Protein AF-0000000082944358 (afdb_homodimer)

Foldseek 3Di:
DVLVVVLVCLLCPPPPPPDPPDPPPPPLKAWDPVQAAPQWDADDSRFKIEGFWKTWIPDWFDDQKAKKKKAWQDDDKKWKDKFDSPFGGNHPRGQCCQTTWTQIQQQFTHHVNDGPDGFPDHDDHGWMKMWMDRLAWIWIDINQHTRPPTDGDDDDTMTIMMGYDDSIMMGMGFAPDPHDDDDPYDGGDDPPPPD/DVLVVVLVCLLCPPPPPPDPPDPPPPPLKAWDPVQAAPQWDADDSRFKIEGFWKTWIPDWFDDQKAKKKKAWQDDDKKWKDKFDSPFGGNHPRGQCCQTTWTQIQQQFTHHVNDGPDGFPDHDDHGWMKMWMDRLAWIWIAINQHTRPPTDGDDDDTMTIMMGYDDSIMMGMGFAPDPHDDDDPYDGGDDPPPPD

Secondary structure (DSSP, 8-state):
-HHHHHHHHHHHTT-------------S-SEEEEEE-TEEEEETTTTEEEEEEEEEESS---SSSEEEEEEEEE-SEEEEEEE-TT--TTSSS--SSTTEEEEETTSEEEETTEEEEE-SPPP-TT-EEEEEE-SSEEEEEETTEE----EE---SS-EEEEEEETT-EEEEESSS-SS---TT-B---------/-HHHHHHHHHHHTT-------------S-SEEEEEE-TEEEEETTTTEEEEEEEEEESS---SSSEEEEEEEEE-SEEEEEEE-TT--TTSSS--SSTTEEEEETTSEEEETTEEEEE-SPPP-TT-EEEEEE-SSEEEEEETTEE----EE---SS-EEEEEEETT-EEEEESSS-SS---TT-B---------

Nearest PDB structures (foldseek):
  7ccb-assembly1_B  TM=9.850E-01  e=2.898E-22  Homo sapiens
  6kiw-assembly1_T  TM=8.409E-01  e=2.074E-09  Homo sapiens
  8xji-assembly1_C  TM=8.551E-01  e=4.648E-07  Oryctolagus cuniculus
  8xkh-assembly1_D  TM=8.551E-01  e=4.648E-07  Oryctolagus cuniculus
  5gky-assembly1_A  TM=7.985E-01  e=2.274E-05  Oryctolagus cuniculus

InterPro domains:
  IPR001870 B30.2/SPRY domain [PS50188] (1-181)
  IPR003877 SPRY domain [PF00622] (65-173)
  IPR003877 SPRY domain [SM00449] (63-178)
  IPR013320 Concanavalin A-like lectin/glucanase domain superfamily [SSF49899] (26-174)
  IPR035766 SPRY domain-containing protein 7 [PTHR20951] (2-195)
  IPR035766 SPRY domain-containing protein 7 [cd12880] (36-195)
  IPR043136 B30.2/SPRY domain superfamily [G3DSA:2.60.120.920] (26-193)

pLDDT: mean 85.79, std 21.84, range [22.45, 98.88]

Solvent-accessible surface area (backbone atoms only — not comparable to full-atom values): 20334 Å² total; per-residue (Å²): 122,67,64,65,50,51,43,48,50,52,69,54,55,78,69,59,86,67,76,86,65,70,85,58,82,59,62,72,63,28,43,24,33,62,44,39,8,60,52,27,34,38,26,59,47,18,32,30,42,28,44,34,9,16,34,30,37,62,50,59,62,75,62,63,36,29,34,42,35,36,33,30,65,33,60,52,40,27,12,39,41,38,23,34,91,82,41,72,28,70,45,52,37,54,9,66,42,87,30,28,45,18,44,30,57,83,24,38,24,24,36,52,66,33,75,76,50,68,53,92,61,82,74,50,62,68,39,34,35,35,40,37,37,48,86,55,41,41,36,45,20,54,69,70,42,74,64,84,74,62,47,64,83,72,76,80,72,31,17,48,31,45,20,16,19,76,57,10,27,40,33,56,40,61,74,88,60,92,63,71,70,64,94,77,38,33,52,75,61,80,85,69,78,81,116,124,67,65,66,50,52,42,48,50,52,71,54,56,77,67,59,87,69,76,84,66,70,85,60,83,62,62,70,62,27,44,22,3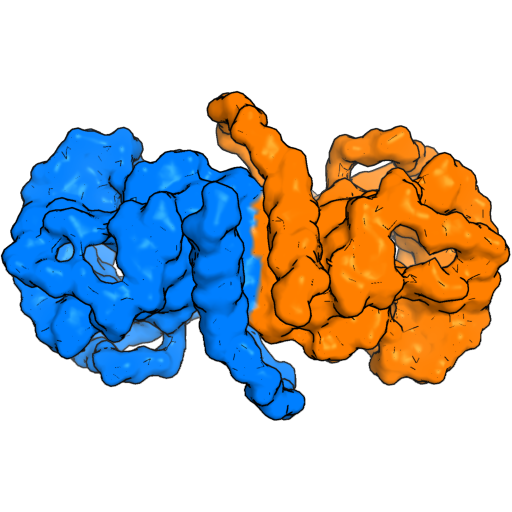2,61,45,42,9,60,52,26,35,37,27,59,48,17,32,30,42,30,46,35,9,17,34,30,37,62,50,57,63,76,63,65,36,30,33,40,35,36,33,31,66,32,59,53,40,27,12,40,41,38,22,33,89,80,42,72,28,70,46,52,37,53,9,66,43,87,30,28,45,20,46,30,56,84,22,38,25,25,36,52,67,34,76,77,49,68,54,90,60,83,73,52,62,68,38,35,36,35,42,37,38,48,87,55,42,41,36,44,19,55,69,70,40,73,65,85,72,62,47,66,82,72,76,81,73,30,18,48,30,45,21,16,20,75,58,11,28,40,34,56,40,62,72,89,59,93,62,71,70,64,94,78,38,32,52,76,60,77,87,68,75,81,115

Sequence (390 aa):
MAIVLSCFKRCFDGIKYTEHTSFPLINPICLDTSRMGNEVVIVKNGTRICGSGGVLCTAPIVQNKCYFEVKVQQSGIWGIGLALNDVDLCKAPGGHDQYSWVLCNDGAQRHNQQVLKAIDNTIEEGDIIGIYYDHVELNYSINGQPVNEPITGIRGTVFPVLFVDDGAILDIVLERFSYPPSNGYDKIMLEQSILMAIVLSCFKRCFDGIKYTEHTSFPLINPICLDTSRMGNEVVIVKNGTRICGSGGVLCTAPIVQNKCYFEVKVQQSGIWGIGLALNDVDLCKAPGGHDQYSWVLCNDGAQRHNQQVLKAIDNTIEEGDIIGIYYDHVELNYSINGQPVNEPITGIRGTVFPVLFVDDGAILDIVLERFSYPPSNGYDKIMLEQSIL

Radius of gyration: 21.38 Å; Cα contacts (8 Å, |Δi|>4): 1052; chains: 2; bounding box: 41×63×53 Å

Organism: Aphis glycines (NCBI:txid307491)

Structure (mmCIF, N/CA/C/O backbone):
data_AF-0000000082944358-model_v1
#
loop_
_entity.id
_entity.type
_entity.pdbx_description
1 polymer 'SPRY domain-containing protein 7'
#
loop_
_atom_site.group_PDB
_atom_site.id
_atom_site.type_symbol
_atom_site.label_atom_id
_atom_site.label_alt_id
_atom_site.label_comp_id
_atom_site.label_asym_id
_atom_site.label_entity_id
_atom_site.label_seq_id
_atom_site.pdbx_PDB_ins_code
_atom_site.Cartn_x
_atom_site.Cartn_y
_atom_site.Cartn_z
_atom_site.occupancy
_atom_site.B_iso_or_equiv
_atom_site.auth_seq_id
_atom_site.auth_comp_id
_atom_site.auth_asym_id
_atom_site.auth_atom_id
_atom_site.pdbx_PDB_model_num
ATOM 1 N N . MET A 1 1 ? 7.059 -5.195 25.781 1 22.45 1 MET A N 1
ATOM 2 C CA . MET A 1 1 ? 6.488 -6.402 25.188 1 22.45 1 MET A CA 1
ATOM 3 C C . MET A 1 1 ? 4.988 -6.242 24.969 1 22.45 1 MET A C 1
ATOM 5 O O . MET A 1 1 ? 4.465 -6.645 23.922 1 22.45 1 MET A O 1
ATOM 9 N N . ALA A 1 2 ? 4.387 -5.805 25.828 1 29.33 2 ALA A N 1
ATOM 10 C CA . ALA A 1 2 ? 2.941 -5.613 25.938 1 29.33 2 ALA A CA 1
ATOM 11 C C . ALA A 1 2 ? 2.475 -4.469 25.031 1 29.33 2 ALA A C 1
ATOM 13 O O . ALA A 1 2 ? 1.341 -4.477 24.547 1 29.33 2 ALA A O 1
ATOM 14 N N . ILE A 1 3 ? 3.219 -3.473 24.891 1 30.19 3 ILE A N 1
ATOM 15 C CA . ILE A 1 3 ? 2.836 -2.232 24.234 1 30.19 3 ILE A CA 1
ATOM 16 C C . ILE A 1 3 ? 2.713 -2.471 22.734 1 30.19 3 ILE A C 1
ATOM 18 O O . ILE A 1 3 ? 1.845 -1.893 22.062 1 30.19 3 ILE A O 1
ATOM 22 N N . VAL A 1 4 ? 3.607 -3.289 22.156 1 32.75 4 VAL A N 1
ATOM 23 C CA . VAL A 1 4 ? 3.605 -3.51 20.719 1 32.75 4 VAL A CA 1
ATOM 24 C C . VAL A 1 4 ? 2.336 -4.258 20.312 1 32.75 4 VAL A C 1
ATOM 26 O O . VAL A 1 4 ? 1.746 -3.967 19.266 1 32.75 4 VAL A O 1
ATOM 29 N N . LEU A 1 5 ? 1.836 -5.121 21.25 1 36.16 5 LEU A N 1
ATOM 30 C CA . LEU A 1 5 ? 0.651 -5.93 20.984 1 36.16 5 LEU A CA 1
ATOM 31 C C . LEU A 1 5 ? -0.601 -5.059 20.938 1 36.16 5 LEU A C 1
ATOM 33 O O . LEU A 1 5 ? -1.485 -5.285 20.109 1 36.16 5 LEU A O 1
ATOM 37 N N . SER A 1 6 ? -0.64 -4.203 21.844 1 39.75 6 SER A N 1
ATOM 38 C CA . SER A 1 6 ? -1.832 -3.365 21.938 1 39.75 6 SER A CA 1
ATOM 39 C C . SER A 1 6 ? -1.99 -2.488 20.688 1 39.75 6 SER A C 1
ATOM 41 O O . SER A 1 6 ? -3.109 -2.256 20.234 1 39.75 6 SER A O 1
ATOM 43 N N . CYS A 1 7 ? -0.81 -2 20.25 1 40.38 7 CYS A N 1
ATOM 44 C CA . CYS A 1 7 ? -0.894 -1.129 19.078 1 40.38 7 CYS A CA 1
ATOM 45 C C . CYS A 1 7 ? -1.34 -1.907 17.859 1 40.38 7 CYS A C 1
ATOM 47 O O . CYS A 1 7 ? -2.076 -1.383 17.016 1 40.38 7 CYS A O 1
ATOM 49 N N . PHE A 1 8 ? -0.916 -3.24 17.938 1 42.28 8 PHE A N 1
ATOM 50 C CA . PHE A 1 8 ? -1.306 -4.086 16.812 1 42.28 8 PHE A CA 1
ATOM 51 C C . PHE A 1 8 ? -2.814 -4.309 16.812 1 42.28 8 PHE A C 1
ATOM 53 O O . PHE A 1 8 ? -3.453 -4.207 15.758 1 42.28 8 PHE A O 1
ATOM 60 N N . LYS A 1 9 ? -3.299 -4.711 18.016 1 46.56 9 LYS A N 1
ATOM 61 C CA . LYS A 1 9 ? -4.738 -4.941 18.078 1 46.56 9 LYS A CA 1
ATOM 62 C C . LYS A 1 9 ? -5.516 -3.693 17.672 1 46.56 9 LYS A C 1
ATOM 64 O O . LYS A 1 9 ? -6.535 -3.787 16.984 1 46.56 9 LYS A O 1
ATOM 69 N N . ARG A 1 10 ? -5.02 -2.672 18.141 1 46.06 10 ARG A N 1
ATOM 70 C CA . ARG A 1 10 ? -5.695 -1.41 17.859 1 46.06 10 ARG A CA 1
ATOM 71 C C . ARG A 1 10 ? -5.613 -1.07 16.375 1 46.06 10 ARG A C 1
ATOM 73 O O . ARG A 1 10 ? -6.555 -0.52 15.805 1 46.06 10 ARG A O 1
ATOM 80 N N . CYS A 1 11 ? -4.367 -1.387 15.883 1 45.62 11 CYS A N 1
ATOM 81 C CA . CYS A 1 11 ? -4.227 -1.122 14.453 1 45.62 11 CYS A CA 1
ATOM 82 C C . CYS A 1 11 ? -5.254 -1.909 13.648 1 45.62 11 CYS A C 1
ATOM 84 O O . CYS A 1 11 ? -5.676 -1.471 12.578 1 45.62 11 CYS A O 1
ATOM 86 N N . PHE A 1 12 ? -5.559 -3.064 14.219 1 46.59 12 PHE A N 1
ATOM 87 C CA . PHE A 1 12 ? -6.496 -3.928 13.508 1 46.59 12 PHE A CA 1
ATOM 88 C C . PHE A 1 12 ? -7.914 -3.742 14.031 1 46.59 12 PHE A C 1
ATOM 90 O O . PHE A 1 12 ? -8.852 -4.359 13.531 1 46.59 12 PHE A O 1
ATOM 97 N N . ASP A 1 13 ? -7.984 -2.98 15.125 1 45.94 13 ASP A N 1
ATOM 98 C CA . ASP A 1 13 ? -9.305 -2.711 15.695 1 45.94 13 ASP A CA 1
ATOM 99 C C . ASP A 1 13 ? -10.164 -1.907 14.727 1 45.94 13 ASP A C 1
ATOM 101 O O . ASP A 1 13 ? -9.711 -0.914 14.156 1 45.94 13 ASP A O 1
ATOM 105 N N . GLY A 1 14 ? -11.539 -2.504 14.359 1 39.72 14 GLY A N 1
ATOM 106 C CA . GLY A 1 14 ? -12.508 -1.93 13.445 1 39.72 14 GLY A CA 1
ATOM 107 C C . GLY A 1 14 ? -12.438 -2.52 12.055 1 39.72 14 GLY A C 1
ATOM 108 O O . GLY A 1 14 ? -13.023 -1.978 11.109 1 39.72 14 GLY A O 1
ATOM 109 N N . ILE A 1 15 ? -11.336 -3.201 11.844 1 40.34 15 ILE A N 1
ATOM 110 C CA . ILE A 1 15 ? -11.516 -3.941 10.602 1 40.34 15 ILE A CA 1
ATOM 111 C C . ILE A 1 15 ? -12.836 -4.711 10.648 1 40.34 15 ILE A C 1
ATOM 113 O O . ILE A 1 15 ? -12.938 -5.742 11.312 1 40.34 15 ILE A O 1
ATOM 117 N N . LYS A 1 16 ? -13.906 -4.004 10.875 1 33.97 16 LYS A N 1
ATOM 118 C CA . LYS A 1 16 ? -15.195 -4.684 10.75 1 33.97 16 LYS A CA 1
ATOM 119 C C . LYS A 1 16 ? -15.305 -5.402 9.406 1 33.97 16 LYS A C 1
ATOM 121 O O . LYS A 1 16 ? -14.859 -4.883 8.383 1 33.97 16 LYS A O 1
ATOM 126 N N . TYR A 1 17 ? -15.594 -6.73 9.461 1 30.47 17 TYR A N 1
ATOM 127 C CA . TYR A 1 17 ? -16.062 -7.52 8.328 1 30.47 17 TYR A CA 1
ATOM 128 C C . TYR A 1 17 ? -17.109 -6.758 7.527 1 30.47 17 TYR A C 1
ATOM 130 O O . TYR A 1 17 ? -18.281 -6.695 7.922 1 30.47 17 TYR A O 1
ATOM 138 N N . THR A 1 18 ? -16.938 -5.57 7.125 1 30.03 18 THR A N 1
ATOM 139 C CA . THR A 1 18 ? -18.016 -5.051 6.297 1 30.03 18 THR A CA 1
ATOM 140 C C . THR A 1 18 ? -18.25 -5.953 5.09 1 30.03 18 THR A C 1
ATOM 142 O O . THR A 1 18 ? -17.312 -6.539 4.551 1 30.03 18 THR A O 1
ATOM 145 N N . GLU A 1 19 ? -19.562 -6.305 4.859 1 27.77 19 GLU A N 1
ATOM 146 C CA . GLU A 1 19 ? -20.219 -7.035 3.775 1 27.77 19 GLU A CA 1
ATOM 147 C C . GLU A 1 19 ? -19.531 -6.773 2.439 1 27.77 19 GLU A C 1
ATOM 149 O O . GLU A 1 19 ? -18.859 -5.75 2.273 1 27.77 19 GLU A O 1
ATOM 154 N N . HIS A 1 20 ? -19.75 -7.68 1.415 1 30.41 20 HIS A N 1
ATOM 155 C CA . HIS A 1 20 ? -19.469 -7.91 0.004 1 30.41 20 HIS A CA 1
ATOM 156 C C . HIS A 1 20 ? -19.625 -6.629 -0.809 1 30.41 20 HIS A C 1
ATOM 158 O O . HIS A 1 20 ? -20.734 -6.312 -1.259 1 30.41 20 HIS A O 1
ATOM 164 N N . THR A 1 21 ? -19.5 -5.457 -0.339 1 29.27 21 THR A N 1
ATOM 165 C CA . THR A 1 21 ? -19.984 -4.465 -1.291 1 29.27 21 THR A CA 1
ATOM 166 C C . THR A 1 21 ? -19.297 -4.629 -2.643 1 29.27 21 THR A C 1
ATOM 168 O O . THR A 1 21 ? -18.188 -5.145 -2.717 1 29.27 21 THR A O 1
ATOM 171 N N . SER A 1 22 ? -20.047 -4.496 -3.682 1 30.59 22 SER A N 1
ATOM 172 C CA . SER A 1 22 ? -19.719 -4.289 -5.09 1 30.59 22 SER A CA 1
ATOM 173 C C . SER A 1 22 ? -18.391 -3.549 -5.246 1 30.59 22 SER A C 1
ATOM 175 O O . SER A 1 22 ? -17.984 -2.809 -4.352 1 30.59 22 SER A O 1
ATOM 177 N N . PHE A 1 23 ? -17.5 -4.012 -5.926 1 36.19 23 PHE A N 1
ATOM 178 C CA . PHE A 1 23 ? -16.234 -3.398 -6.34 1 36.19 23 PHE A CA 1
ATOM 179 C C . PHE A 1 23 ? -16.375 -1.884 -6.418 1 36.19 23 PHE A C 1
ATOM 181 O O . PHE A 1 23 ? -16.938 -1.355 -7.379 1 36.19 23 PHE A O 1
ATOM 188 N N . PRO A 1 24 ? -16.844 -1.239 -5.355 1 37.38 24 PRO A N 1
ATOM 189 C CA . PRO A 1 24 ? -16.906 0.207 -5.582 1 37.38 24 PRO A CA 1
ATOM 190 C C . PRO A 1 24 ? -15.664 0.749 -6.281 1 37.38 24 PRO A C 1
A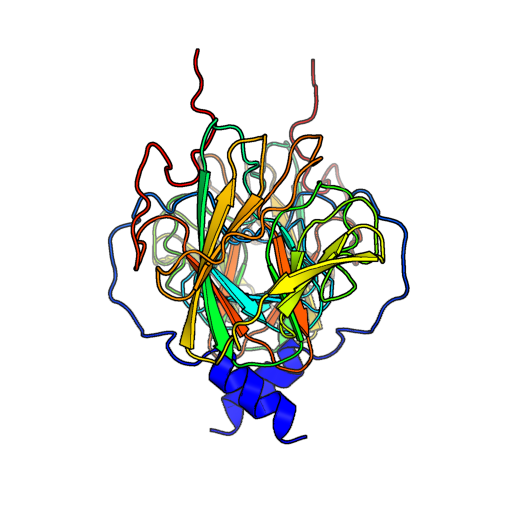TOM 192 O O . PRO A 1 24 ? -14.602 0.127 -6.23 1 37.38 24 PRO A O 1
ATOM 195 N N . LEU A 1 25 ? -15.797 1.546 -7.246 1 42.06 25 LEU A N 1
ATOM 196 C CA . LEU A 1 25 ? -14.75 2.373 -7.848 1 42.06 25 LEU A CA 1
ATOM 197 C C . LEU A 1 25 ? -13.711 2.775 -6.809 1 42.06 25 LEU A C 1
ATOM 199 O O . LEU A 1 25 ? -13.984 3.605 -5.938 1 42.06 25 LEU A O 1
ATOM 203 N N . ILE A 1 26 ? -13.07 1.727 -6.156 1 51.47 26 ILE A N 1
ATOM 204 C CA . ILE A 1 26 ? -12.008 2.053 -5.211 1 51.47 26 ILE A CA 1
ATOM 205 C C . ILE A 1 26 ? -11.328 3.355 -5.625 1 51.47 26 ILE A C 1
ATOM 207 O O . ILE A 1 26 ? -10.969 3.531 -6.793 1 51.47 26 ILE A O 1
ATOM 211 N N . ASN A 1 27 ? -11.609 4.363 -4.984 1 60.44 27 ASN A N 1
ATOM 212 C CA . ASN A 1 27 ? -10.812 5.57 -5.152 1 60.44 27 ASN A CA 1
ATOM 213 C C . ASN A 1 27 ? -9.32 5.254 -5.246 1 60.44 27 ASN A C 1
ATOM 215 O O . ASN A 1 27 ? -8.734 4.742 -4.297 1 60.44 27 ASN A O 1
ATOM 219 N N . PRO A 1 28 ? -8.805 5.289 -6.449 1 78.44 28 PRO A N 1
ATOM 220 C CA . PRO A 1 28 ? -7.391 4.965 -6.656 1 78.44 28 PRO A CA 1
ATOM 221 C C . PRO A 1 28 ? -6.461 5.785 -5.762 1 78.44 28 PRO A C 1
ATOM 223 O O . PRO A 1 28 ? -5.273 5.477 -5.656 1 78.44 28 PRO A O 1
ATOM 226 N N . ILE A 1 29 ? -7.109 6.758 -5.043 1 88.69 29 ILE A N 1
ATOM 227 C CA . ILE A 1 29 ? -6.254 7.566 -4.184 1 88.69 29 ILE A CA 1
ATOM 228 C C . ILE A 1 29 ? -6.176 6.938 -2.795 1 88.69 29 ILE A C 1
ATOM 230 O O . ILE A 1 29 ? -7.203 6.715 -2.148 1 88.69 29 ILE A O 1
ATOM 234 N N . CYS A 1 30 ? -5.074 6.574 -2.342 1 94.44 30 CYS A N 1
ATOM 235 C CA . CYS A 1 30 ? -4.824 5.918 -1.062 1 94.44 30 CYS A CA 1
ATOM 236 C C . CYS A 1 30 ? -3.379 6.125 -0.62 1 94.44 30 CYS A C 1
ATOM 238 O O . CYS A 1 30 ? -2.633 6.871 -1.254 1 94.44 30 CYS A O 1
ATOM 240 N N . LEU A 1 31 ? -3.061 5.602 0.525 1 96.31 31 LEU A N 1
ATOM 241 C CA . LEU A 1 31 ? -1.673 5.625 0.972 1 96.31 31 LEU A CA 1
ATOM 242 C C . LEU A 1 31 ? -0.803 4.734 0.088 1 96.31 31 LEU A C 1
ATOM 244 O O . LEU A 1 31 ? -1.165 3.592 -0.197 1 96.31 31 LEU A O 1
ATOM 248 N N . ASP A 1 32 ? 0.274 5.258 -0.329 1 93.31 32 ASP A N 1
ATOM 249 C CA . ASP A 1 32 ? 1.064 4.699 -1.421 1 93.31 32 ASP A CA 1
ATOM 250 C C . ASP A 1 32 ? 2.162 3.781 -0.888 1 93.31 32 ASP A C 1
ATOM 252 O O . ASP A 1 32 ? 3.197 4.254 -0.413 1 93.31 32 ASP A O 1
ATOM 256 N N . THR A 1 33 ? 2.047 2.527 -1.116 1 92.56 33 THR A N 1
ATOM 257 C CA . THR A 1 33 ? 3 1.557 -0.59 1 92.56 33 THR A CA 1
ATOM 258 C C . THR A 1 33 ? 4.34 1.666 -1.316 1 92.56 33 THR A C 1
ATOM 260 O O . THR A 1 33 ? 5.348 1.128 -0.854 1 92.56 33 THR A O 1
ATOM 263 N N . SER A 1 34 ? 4.352 2.314 -2.471 1 89.75 34 SER A N 1
ATOM 264 C CA . SER A 1 34 ? 5.613 2.508 -3.174 1 89.75 34 SER A CA 1
ATOM 265 C C . SER A 1 34 ? 6.375 3.709 -2.621 1 89.75 34 SER A C 1
ATOM 267 O O . SER A 1 34 ? 7.547 3.914 -2.953 1 89.75 34 SER A O 1
ATOM 269 N N . ARG A 1 35 ? 5.672 4.461 -1.785 1 92.75 35 ARG A N 1
ATOM 270 C CA . ARG A 1 35 ? 6.27 5.652 -1.192 1 92.75 35 ARG A CA 1
ATOM 271 C C . ARG A 1 35 ? 5.996 5.715 0.306 1 92.75 35 ARG A C 1
ATOM 273 O O . ARG A 1 35 ? 5.25 6.582 0.771 1 92.75 35 ARG A O 1
ATOM 280 N N . MET A 1 36 ? 6.59 4.816 1.057 1 94.81 36 MET A N 1
ATOM 281 C CA . MET A 1 36 ? 6.406 4.734 2.502 1 94.81 36 MET A CA 1
ATOM 282 C C . MET A 1 36 ? 7.711 4.363 3.197 1 94.81 36 MET A C 1
ATOM 284 O O . MET A 1 36 ? 8.641 3.867 2.557 1 94.81 36 MET A O 1
ATOM 288 N N . GLY A 1 37 ? 7.762 4.719 4.453 1 94.38 37 GLY A N 1
ATOM 289 C CA . GLY A 1 37 ? 8.898 4.289 5.25 1 94.38 37 GLY A CA 1
ATOM 290 C C . GLY A 1 37 ? 8.953 2.789 5.453 1 94.38 37 GLY A C 1
ATOM 291 O O . GLY A 1 37 ? 7.934 2.107 5.375 1 94.38 37 GLY A O 1
ATOM 292 N N . ASN A 1 38 ? 10.109 2.311 5.871 1 89.62 38 ASN A N 1
ATOM 293 C CA . ASN A 1 38 ? 10.383 0.878 5.945 1 89.62 38 ASN A CA 1
ATOM 294 C C . ASN A 1 38 ? 9.602 0.218 7.082 1 89.62 38 ASN A C 1
ATOM 296 O O . ASN A 1 38 ? 9.32 -0.979 7.031 1 89.62 38 ASN A O 1
ATOM 300 N N . GLU A 1 39 ? 9.273 0.998 8.109 1 91.5 39 GLU A N 1
ATOM 301 C CA . GLU A 1 39 ? 8.625 0.425 9.281 1 91.5 39 GLU A CA 1
ATOM 302 C C . GLU A 1 39 ? 7.164 0.859 9.367 1 91.5 39 GLU A C 1
ATOM 304 O O . GLU A 1 39 ? 6.555 0.8 10.438 1 91.5 39 GLU A O 1
ATOM 309 N N . VAL A 1 40 ? 6.68 1.299 8.25 1 94.75 40 VAL A N 1
ATOM 310 C CA . VAL A 1 40 ? 5.281 1.713 8.164 1 94.75 40 VAL A CA 1
ATOM 311 C C . VAL A 1 40 ? 4.402 0.501 7.863 1 94.75 40 VAL A C 1
ATOM 313 O O . VAL A 1 40 ? 4.797 -0.389 7.109 1 94.75 40 VAL A O 1
ATOM 316 N N . VAL A 1 41 ? 3.266 0.458 8.461 1 94 41 VAL A N 1
ATOM 317 C CA . VAL A 1 41 ? 2.242 -0.558 8.234 1 94 41 VAL A CA 1
ATOM 318 C C . VAL A 1 41 ? 0.976 0.097 7.688 1 94 41 VAL A C 1
ATOM 320 O O . VAL A 1 41 ? 0.451 1.041 8.281 1 94 41 VAL A O 1
ATOM 323 N N . ILE A 1 42 ? 0.499 -0.436 6.551 1 94.81 42 ILE A N 1
ATOM 324 C CA . ILE A 1 42 ? -0.714 0.1 5.941 1 94.81 42 ILE A CA 1
ATOM 325 C C . ILE A 1 42 ? -1.812 -0.962 5.953 1 94.81 42 ILE A C 1
ATOM 327 O O . ILE A 1 42 ? -1.567 -2.119 5.605 1 94.81 42 ILE A O 1
ATOM 331 N N . VAL A 1 43 ? -2.967 -0.562 6.473 1 92.56 43 VAL A N 1
ATOM 332 C CA . VAL A 1 43 ? -4.109 -1.469 6.547 1 92.56 43 VAL A CA 1
ATOM 333 C C . VAL A 1 43 ? -5.379 -0.735 6.125 1 92.56 43 VAL A C 1
ATOM 335 O O . VAL A 1 43 ? -5.324 0.42 5.699 1 92.56 43 VAL A O 1
ATOM 338 N N . LYS A 1 44 ? -6.543 -1.385 6.176 1 90.56 44 LYS A N 1
ATOM 339 C CA . LYS A 1 44 ? -7.859 -0.818 5.906 1 90.56 44 LYS A CA 1
ATOM 340 C C . LYS A 1 44 ? -7.93 -0.236 4.496 1 90.56 44 LYS A C 1
ATOM 342 O O . LYS A 1 44 ? -8.281 0.933 4.32 1 90.56 44 LYS A O 1
ATOM 347 N N . ASN A 1 45 ? -7.566 -1.006 3.547 1 87.5 45 ASN A N 1
ATOM 348 C CA . ASN A 1 45 ? -7.641 -0.66 2.133 1 87.5 45 ASN A CA 1
ATOM 349 C C . ASN A 1 45 ? -6.816 0.586 1.816 1 87.5 45 ASN A C 1
ATOM 351 O O . ASN A 1 45 ? -7.258 1.451 1.059 1 87.5 45 ASN A O 1
ATOM 355 N N . GLY A 1 46 ? -5.68 0.697 2.5 1 93.38 46 GLY A N 1
ATOM 356 C CA . GLY A 1 46 ? -4.75 1.771 2.193 1 93.38 46 GLY A CA 1
ATOM 357 C C . GLY A 1 46 ? -5.125 3.09 2.844 1 93.38 46 GLY A C 1
ATOM 358 O O . GLY A 1 46 ? -4.75 4.156 2.355 1 93.38 46 GLY A O 1
ATOM 359 N N . THR A 1 47 ? -5.953 3.072 3.965 1 95.88 47 THR A N 1
ATOM 360 C CA . THR A 1 47 ? -6.395 4.34 4.539 1 95.88 47 THR A CA 1
ATOM 361 C C . THR A 1 47 ? -5.902 4.48 5.977 1 95.88 47 THR A C 1
ATOM 363 O O . THR A 1 47 ? -6.043 5.547 6.582 1 95.88 47 THR A O 1
ATOM 366 N N . ARG A 1 48 ? -5.336 3.391 6.547 1 96.75 48 ARG A N 1
ATOM 367 C CA . ARG A 1 48 ? -4.832 3.459 7.918 1 96.75 48 ARG A CA 1
ATOM 368 C C . ARG A 1 48 ? -3.334 3.186 7.965 1 96.75 48 ARG A C 1
ATOM 370 O O . ARG A 1 48 ? -2.848 2.246 7.328 1 96.75 48 ARG A O 1
ATOM 377 N N . ILE A 1 49 ? -2.635 4.031 8.688 1 97.56 49 ILE A N 1
ATOM 378 C CA . ILE A 1 49 ? -1.194 3.881 8.852 1 97.56 49 ILE A CA 1
ATOM 379 C C . ILE A 1 49 ? -0.863 3.717 10.336 1 97.56 49 ILE A C 1
ATOM 381 O O . ILE A 1 49 ? -1.484 4.352 11.195 1 97.56 49 ILE A O 1
ATOM 385 N N . CYS A 1 50 ? 0.067 2.916 10.664 1 96.44 50 CYS A N 1
ATOM 386 C CA . CYS A 1 50 ? 0.717 2.795 11.969 1 96.44 50 CYS A CA 1
ATOM 387 C C . CYS A 1 50 ? 2.166 2.352 11.812 1 96.44 50 CYS A C 1
ATOM 389 O O . CYS A 1 50 ? 2.693 2.311 10.703 1 96.44 50 CYS A O 1
ATOM 391 N N . GLY A 1 51 ? 2.883 2.188 12.961 1 95.25 51 GLY A N 1
ATOM 392 C CA . GLY A 1 51 ? 4.297 1.861 12.906 1 95.25 51 GLY A CA 1
ATOM 393 C C . GLY A 1 51 ? 5.195 3.066 13.102 1 95.25 51 GLY A C 1
ATOM 394 O O . GLY A 1 51 ? 5.008 3.842 14.047 1 95.25 51 GLY A O 1
ATOM 395 N N . SER A 1 52 ? 6.238 3.117 12.227 1 96.19 52 SER A N 1
ATOM 396 C CA . SER A 1 52 ? 7.207 4.203 12.328 1 96.19 52 SER A CA 1
ATOM 397 C C . SER A 1 52 ? 7.645 4.68 10.945 1 96.19 52 SER A C 1
ATOM 399 O O . SER A 1 52 ? 8.109 3.883 10.125 1 96.19 52 SER A O 1
ATOM 401 N N . GLY A 1 53 ? 7.496 5.953 10.703 1 97.69 53 GLY A N 1
ATOM 402 C CA . GLY A 1 53 ? 7.828 6.539 9.422 1 97.69 53 GLY A CA 1
ATOM 403 C C . GLY A 1 53 ? 6.672 7.293 8.789 1 97.69 53 GLY A C 1
ATOM 404 O O . GLY A 1 53 ? 5.723 7.676 9.477 1 97.69 53 GLY A O 1
ATOM 405 N N . GLY A 1 54 ? 6.824 7.57 7.5 1 98.12 54 GLY A N 1
ATOM 406 C CA . GLY A 1 54 ? 5.812 8.32 6.773 1 98.12 54 GLY A CA 1
ATOM 407 C C . GLY A 1 54 ? 5.359 7.629 5.5 1 98.12 54 GLY A C 1
ATOM 408 O O . GLY A 1 54 ? 5.934 6.609 5.102 1 98.12 54 GLY A O 1
ATOM 409 N N . VAL A 1 55 ? 4.309 8.109 4.961 1 98.25 55 VAL A N 1
ATOM 410 C CA . VAL A 1 55 ? 3.771 7.602 3.703 1 98.25 55 VAL A CA 1
ATOM 411 C C . VAL A 1 55 ? 3.098 8.734 2.932 1 98.25 55 VAL A C 1
ATOM 413 O O . VAL A 1 55 ? 2.42 9.578 3.521 1 98.25 55 VAL A O 1
ATOM 416 N N . LEU A 1 56 ? 3.322 8.781 1.625 1 97.5 56 LEU A N 1
ATOM 417 C CA . LEU A 1 56 ? 2.617 9.695 0.738 1 97.5 56 LEU A CA 1
ATOM 418 C C . LEU A 1 56 ? 1.335 9.07 0.209 1 97.5 56 LEU A C 1
ATOM 420 O O . LEU A 1 56 ? 1.19 7.844 0.221 1 97.5 56 LEU A O 1
ATOM 424 N N . CYS A 1 57 ? 0.422 9.898 -0.186 1 96.31 57 CYS A N 1
ATOM 425 C CA . CYS A 1 57 ? -0.711 9.398 -0.956 1 96.31 57 CYS A CA 1
ATOM 426 C C . CYS A 1 57 ? -0.318 9.156 -2.408 1 96.31 57 CYS A C 1
ATOM 428 O O . CYS A 1 57 ? 0.691 9.68 -2.879 1 96.31 57 CYS A O 1
ATOM 430 N N . THR A 1 58 ? -1.118 8.367 -3.113 1 91.38 58 THR A N 1
ATOM 431 C CA . THR A 1 58 ? -0.843 7.949 -4.48 1 91.38 58 THR A CA 1
ATOM 432 C C . THR A 1 58 ? -0.992 9.117 -5.445 1 91.38 58 THR A C 1
ATOM 434 O O . THR A 1 58 ? -0.362 9.141 -6.508 1 91.38 58 THR A O 1
ATOM 437 N N . ALA A 1 59 ? -1.807 10.141 -5.125 1 89.94 59 ALA A N 1
ATOM 438 C CA . ALA A 1 59 ? -2.07 11.242 -6.051 1 89.94 59 ALA A CA 1
ATOM 439 C C . ALA A 1 59 ? -1.553 12.562 -5.496 1 89.94 59 ALA A C 1
ATOM 441 O O . ALA A 1 59 ? -1.717 12.852 -4.309 1 89.94 59 ALA A O 1
ATOM 442 N N . PRO A 1 60 ? -0.919 13.359 -6.43 1 92.81 60 PRO A N 1
ATOM 443 C CA . PRO A 1 60 ? -0.583 14.727 -6.023 1 92.81 60 PRO A CA 1
ATOM 444 C C . PRO A 1 60 ? -1.805 15.641 -5.961 1 92.81 60 PRO A C 1
ATOM 446 O O . PRO A 1 60 ? -2.865 15.297 -6.492 1 92.81 60 PRO A O 1
ATOM 449 N N . ILE A 1 61 ? -1.643 16.688 -5.27 1 93.75 61 ILE A N 1
ATOM 450 C CA . ILE A 1 61 ? -2.674 17.719 -5.273 1 93.75 61 ILE A CA 1
ATOM 451 C C . ILE A 1 61 ? -2.502 18.609 -6.5 1 93.75 61 ILE A C 1
ATOM 453 O O . ILE A 1 61 ? -1.523 19.344 -6.602 1 93.75 61 ILE A O 1
ATOM 457 N N . VAL A 1 62 ? -3.449 18.484 -7.398 1 88.44 62 VAL A N 1
ATOM 458 C CA . VAL A 1 62 ? -3.322 19.234 -8.633 1 88.44 62 VAL A CA 1
ATOM 459 C C . VAL A 1 62 ? -4.449 20.266 -8.734 1 88.44 62 VAL A C 1
ATOM 461 O O . VAL A 1 62 ? -4.316 21.281 -9.43 1 88.44 62 VAL A O 1
ATOM 464 N N . GLN A 1 63 ? -5.441 20.016 -8.016 1 88.5 63 GLN A N 1
ATOM 465 C CA . GLN A 1 63 ? -6.578 20.922 -8.102 1 88.5 63 GLN A CA 1
ATOM 466 C C . GLN A 1 63 ? -6.316 22.203 -7.316 1 88.5 63 GLN A C 1
ATOM 468 O O . GLN A 1 63 ? -5.453 22.234 -6.438 1 88.5 63 GLN A O 1
ATOM 473 N N . ASN A 1 64 ? -7.105 23.219 -7.582 1 91 64 ASN A N 1
ATOM 474 C CA . ASN A 1 64 ? -6.887 24.547 -7 1 91 64 ASN A CA 1
ATOM 475 C C . ASN A 1 64 ? -7.094 24.531 -5.488 1 91 64 ASN A C 1
ATOM 477 O O . ASN A 1 64 ? -6.332 25.156 -4.75 1 91 64 ASN A O 1
ATOM 481 N N . LYS A 1 65 ? -8.234 23.938 -5.105 1 95.94 65 LYS A N 1
ATOM 482 C CA . LYS A 1 65 ? -8.57 23.844 -3.688 1 95.94 65 LYS A CA 1
ATOM 483 C C . LYS A 1 65 ? -8.844 22.391 -3.285 1 95.94 65 LYS A C 1
ATOM 485 O O . LYS A 1 65 ? -9.773 21.766 -3.799 1 95.94 65 LYS A O 1
ATOM 490 N N . CYS A 1 66 ? -8.047 21.984 -2.402 1 96.69 66 CYS A N 1
ATOM 491 C CA . CYS A 1 66 ? -8.133 20.578 -2.002 1 96.69 66 CYS A CA 1
ATOM 492 C C . CYS A 1 66 ? -8.391 20.453 -0.505 1 96.69 66 CYS A C 1
ATOM 494 O O . CYS A 1 66 ? -7.949 21.297 0.278 1 96.69 66 CYS A O 1
ATOM 496 N N . TYR A 1 67 ? -9.195 19.438 -0.236 1 97.75 67 TYR A N 1
ATOM 497 C CA . TYR A 1 67 ? -9.508 19.125 1.154 1 97.75 67 TYR A CA 1
ATOM 498 C C . TYR A 1 67 ? -9.383 17.625 1.418 1 97.75 67 TYR A C 1
ATOM 500 O O . TYR A 1 67 ? -9.781 16.812 0.583 1 97.75 67 TYR A O 1
ATOM 508 N N . PHE A 1 68 ? -8.82 17.188 2.533 1 98.06 68 PHE A N 1
ATOM 509 C CA . PHE A 1 68 ? -8.898 15.828 3.061 1 98.06 68 PHE A CA 1
ATOM 510 C C . PHE A 1 68 ? -8.859 15.836 4.586 1 98.06 68 PHE A C 1
ATOM 512 O O . PHE A 1 68 ? -8.664 16.891 5.199 1 98.06 68 PHE A O 1
ATOM 519 N N . GLU A 1 69 ? -9.156 14.68 5.223 1 98.69 69 GLU A N 1
ATOM 520 C CA . GLU A 1 69 ? -9.18 14.602 6.68 1 98.69 69 GLU A CA 1
ATOM 521 C C . GLU A 1 69 ? -8.273 13.484 7.188 1 98.69 69 GLU A C 1
ATOM 523 O O . GLU A 1 69 ? -8 12.523 6.469 1 98.69 69 GLU A O 1
ATOM 528 N N . VAL A 1 70 ? -7.859 13.68 8.352 1 98.81 70 VAL A N 1
ATOM 529 C CA . VAL A 1 70 ? -7.141 12.625 9.07 1 98.81 70 VAL A CA 1
ATOM 530 C C . VAL A 1 70 ? -7.715 12.469 10.477 1 98.81 70 VAL A C 1
ATOM 532 O O . VAL A 1 70 ? -7.828 13.445 11.219 1 98.81 70 VAL A O 1
ATOM 535 N N . LYS A 1 71 ? -8.102 11.281 10.773 1 98.69 71 LYS A N 1
ATOM 536 C CA . LYS A 1 71 ? -8.547 10.969 12.133 1 98.69 71 LYS A CA 1
ATOM 537 C C . LYS A 1 71 ? -7.402 10.414 12.977 1 98.69 71 LYS A C 1
ATOM 539 O O . LYS A 1 71 ? -6.707 9.484 12.562 1 98.69 71 LYS A O 1
ATOM 544 N N . VAL A 1 72 ? -7.234 11.008 14.117 1 98.44 72 VAL A N 1
ATOM 545 C CA . VAL A 1 72 ? -6.27 10.477 15.078 1 98.44 72 VAL A CA 1
ATOM 546 C C . VAL A 1 72 ? -6.891 9.32 15.859 1 98.44 72 VAL A C 1
ATOM 548 O O . VAL A 1 72 ? -7.598 9.539 16.844 1 98.44 72 VAL A O 1
ATOM 551 N N . GLN A 1 73 ? -6.594 8.148 15.422 1 97.25 73 GLN A N 1
ATOM 552 C CA . GLN A 1 73 ? -7.188 6.969 16.047 1 97.25 73 GLN A CA 1
ATOM 553 C C . GLN A 1 73 ? -6.512 6.656 17.375 1 97.25 73 GLN A C 1
ATOM 555 O O . GLN A 1 73 ? -7.188 6.348 18.359 1 97.25 73 GLN A O 1
ATOM 560 N N . GLN A 1 74 ? -5.25 6.668 17.359 1 96.38 74 GLN A N 1
ATOM 561 C CA . GLN A 1 74 ? -4.426 6.477 18.547 1 96.38 74 GLN A CA 1
ATOM 562 C C . GLN A 1 74 ? -3.314 7.52 18.625 1 96.38 74 GLN A C 1
ATOM 564 O O . GLN A 1 74 ? -2.666 7.816 17.625 1 96.38 74 GLN A O 1
ATOM 569 N N . SER A 1 75 ? -3.107 7.988 19.844 1 95.62 75 SER A N 1
ATOM 570 C CA . SER A 1 75 ? -2.102 9.031 20.031 1 95.62 75 SER A CA 1
ATOM 571 C C . SER A 1 75 ? -0.691 8.469 19.891 1 95.62 75 SER A C 1
ATOM 573 O O . SER A 1 75 ? -0.513 7.254 19.734 1 95.62 75 SER A O 1
ATOM 575 N N . GLY A 1 76 ? 0.3 9.32 20.031 1 97.19 76 GLY A N 1
ATOM 576 C CA . GLY A 1 76 ? 1.718 9.094 19.812 1 97.19 76 GLY A CA 1
ATOM 577 C C . GLY A 1 76 ? 2.404 10.258 19.109 1 97.19 76 GLY A C 1
ATOM 578 O O . GLY A 1 76 ? 2.043 11.414 19.328 1 97.19 76 GLY A O 1
ATOM 579 N N . ILE A 1 77 ? 3.453 9.891 18.422 1 98.06 77 ILE A N 1
ATOM 580 C CA . ILE A 1 77 ? 4.129 10.891 17.609 1 98.06 77 ILE A CA 1
ATOM 581 C C . ILE A 1 77 ? 3.602 10.828 16.172 1 98.06 77 ILE A C 1
ATOM 583 O O . ILE A 1 77 ? 3.547 9.75 15.57 1 98.06 77 ILE A O 1
ATOM 587 N N . TRP A 1 78 ? 3.104 11.922 15.688 1 98.56 78 TRP A N 1
ATOM 588 C CA . TRP A 1 78 ? 2.604 11.922 14.312 1 98.56 78 TRP A CA 1
ATOM 589 C C . TRP A 1 78 ? 2.758 13.297 13.68 1 98.56 78 TRP A C 1
ATOM 591 O O . TRP A 1 78 ? 2.971 14.289 14.375 1 98.56 78 TRP A O 1
ATOM 601 N N . GLY A 1 79 ? 2.744 13.352 12.391 1 98.75 79 GLY A N 1
ATOM 602 C CA . GLY A 1 79 ? 2.707 14.547 11.562 1 98.75 79 GLY A CA 1
ATOM 603 C C . GLY A 1 79 ? 1.851 14.383 10.32 1 98.75 79 GLY A C 1
ATOM 604 O O . GLY A 1 79 ? 1.857 13.32 9.695 1 98.75 79 GLY A O 1
ATOM 605 N N . ILE A 1 80 ? 1.034 15.406 10.023 1 98.81 80 ILE A N 1
ATOM 606 C CA . ILE A 1 80 ? 0.14 15.352 8.867 1 98.81 80 ILE A CA 1
ATOM 607 C C . ILE A 1 80 ? 0.239 16.641 8.07 1 98.81 80 ILE A C 1
ATOM 609 O O . ILE A 1 80 ? 0.373 17.734 8.641 1 98.81 80 ILE A O 1
ATOM 613 N N . GLY A 1 81 ? 0.217 16.484 6.797 1 98.75 81 GLY A N 1
ATOM 614 C CA . GLY A 1 81 ? 0.279 17.656 5.941 1 98.75 81 GLY A CA 1
ATOM 615 C C . GLY A 1 81 ? 0.551 17.312 4.488 1 98.75 81 GLY A C 1
ATOM 616 O O . GLY A 1 81 ? -0.141 16.484 3.896 1 98.75 81 GLY A O 1
ATOM 617 N N . LEU A 1 82 ? 1.521 18.094 3.986 1 98.75 82 LEU A N 1
ATOM 618 C CA . LEU A 1 82 ? 1.887 17.953 2.58 1 98.75 82 LEU A CA 1
ATOM 619 C C . LEU A 1 82 ? 3.387 17.719 2.43 1 98.75 82 LEU A C 1
ATOM 621 O O . LEU A 1 82 ? 4.176 18.156 3.266 1 98.75 82 LEU A O 1
ATOM 625 N N . ALA A 1 83 ? 3.73 17.047 1.359 1 98.62 83 ALA A N 1
ATOM 626 C CA . ALA A 1 83 ? 5.152 16.797 1.119 1 98.62 83 ALA A CA 1
ATOM 627 C C . ALA A 1 83 ? 5.434 16.641 -0.372 1 98.62 83 ALA A C 1
ATOM 629 O O . ALA A 1 83 ? 4.547 16.25 -1.14 1 98.62 83 ALA A O 1
ATOM 630 N N . LEU A 1 84 ? 6.617 16.984 -0.701 1 97.44 84 LEU A N 1
ATOM 631 C CA . LEU A 1 84 ? 7.141 16.656 -2.02 1 97.44 84 LEU A CA 1
ATOM 632 C C . LEU A 1 84 ? 7.578 15.188 -2.078 1 97.44 84 LEU A C 1
ATOM 634 O O . LEU A 1 84 ? 7.742 14.547 -1.039 1 97.44 84 LEU A O 1
ATOM 638 N N . ASN A 1 85 ? 7.75 14.727 -3.262 1 93.88 85 ASN A N 1
ATOM 639 C CA . ASN A 1 85 ? 8.086 13.328 -3.486 1 93.88 85 ASN A CA 1
ATOM 640 C C . ASN A 1 85 ? 9.406 12.953 -2.814 1 93.88 85 ASN A C 1
ATOM 642 O O . ASN A 1 85 ? 9.602 11.805 -2.422 1 93.88 85 ASN A O 1
ATOM 646 N N . ASP A 1 86 ? 10.305 13.906 -2.562 1 94.5 86 ASP A N 1
ATOM 647 C CA . ASP A 1 86 ? 11.664 13.641 -2.082 1 94.5 86 ASP A CA 1
ATOM 648 C C . ASP A 1 86 ? 11.703 13.617 -0.557 1 94.5 86 ASP A C 1
ATOM 650 O O . ASP A 1 86 ? 12.773 13.445 0.035 1 94.5 86 ASP A O 1
ATOM 654 N N . VAL A 1 87 ? 10.633 13.703 0.039 1 96.62 87 VAL A N 1
ATOM 655 C CA . VAL A 1 87 ? 10.578 13.773 1.496 1 96.62 87 VAL A CA 1
ATOM 656 C C . VAL A 1 87 ? 11.219 12.523 2.096 1 96.62 87 VAL A C 1
ATOM 658 O O . VAL A 1 87 ? 11.125 11.43 1.527 1 96.62 87 VAL A O 1
ATOM 661 N N . ASP A 1 88 ? 11.883 12.703 3.227 1 95.94 88 ASP A N 1
ATOM 662 C CA . ASP A 1 88 ? 12.391 11.57 3.996 1 95.94 88 ASP A CA 1
ATOM 663 C C . ASP A 1 88 ? 11.273 10.891 4.781 1 95.94 88 ASP A C 1
ATOM 665 O O . ASP A 1 88 ? 10.805 11.422 5.793 1 95.94 88 ASP A O 1
ATOM 669 N N . LEU A 1 89 ? 10.891 9.695 4.398 1 96.44 89 LEU A N 1
ATOM 670 C CA . LEU A 1 89 ? 9.742 9.016 4.988 1 96.44 89 LEU A CA 1
ATOM 671 C C . LEU A 1 89 ? 10.188 8.047 6.086 1 96.44 89 LEU A C 1
ATOM 673 O O . LEU A 1 89 ? 9.359 7.371 6.695 1 96.44 89 LEU A O 1
ATOM 677 N N . CYS A 1 90 ? 11.453 7.988 6.406 1 93.19 90 CYS A N 1
ATOM 678 C CA . CYS A 1 90 ? 11.953 7.055 7.41 1 93.19 90 CYS A CA 1
ATOM 679 C C . CYS A 1 90 ? 11.906 7.668 8.805 1 93.19 90 CYS A C 1
ATOM 681 O O . CYS A 1 90 ? 12.086 6.969 9.797 1 93.19 90 CYS A O 1
ATOM 683 N N . LYS A 1 91 ? 11.578 8.914 8.789 1 92.44 91 LYS A N 1
ATOM 684 C CA . LYS A 1 91 ? 11.633 9.594 10.086 1 92.44 91 LYS A CA 1
ATOM 685 C C . LYS A 1 91 ? 10.344 10.359 10.367 1 92.44 91 LYS A C 1
ATOM 687 O O . LYS A 1 91 ? 9.961 11.242 9.594 1 92.44 91 LYS A O 1
ATOM 692 N N . ALA A 1 92 ? 9.625 10.07 11.367 1 96.5 92 ALA A N 1
ATOM 693 C CA . ALA A 1 92 ? 8.477 10.82 11.867 1 96.5 92 ALA A CA 1
ATOM 694 C C . ALA A 1 92 ? 8.906 11.898 12.852 1 96.5 92 ALA A C 1
ATOM 696 O O . ALA A 1 92 ? 9.914 11.742 13.555 1 96.5 92 ALA A O 1
ATOM 697 N N . PRO A 1 93 ? 8.227 12.992 12.984 1 97.88 93 PRO A N 1
ATOM 698 C CA . PRO A 1 93 ? 6.902 13.219 12.406 1 97.88 93 PRO A CA 1
ATOM 699 C C . PRO A 1 93 ? 6.953 14.023 11.109 1 97.88 93 PRO A C 1
ATOM 701 O O . PRO A 1 93 ? 5.953 14.641 10.727 1 97.88 93 PRO A O 1
ATOM 704 N N . GLY A 1 94 ? 8.078 14.164 10.422 1 97.5 94 GLY A N 1
ATOM 705 C CA . GLY A 1 94 ? 8.219 15.016 9.258 1 97.5 94 GLY A CA 1
ATOM 706 C C . GLY A 1 94 ? 8.594 16.453 9.602 1 97.5 94 GLY A C 1
ATOM 707 O O . GLY A 1 94 ? 8.742 16.781 10.781 1 97.5 94 GLY A O 1
ATOM 708 N N . GLY A 1 95 ? 8.805 17.266 8.617 1 97.81 95 GLY A N 1
ATOM 709 C CA . GLY A 1 95 ? 9.156 18.656 8.828 1 97.81 95 GLY A CA 1
ATOM 710 C C . GLY A 1 95 ? 10.633 18.859 9.109 1 97.81 95 GLY A C 1
ATOM 711 O O . GLY A 1 95 ? 11.086 20 9.266 1 97.81 95 GLY A O 1
ATOM 712 N N . HIS A 1 96 ? 11.352 17.781 9.195 1 95.81 96 HIS A N 1
ATOM 713 C CA . HIS A 1 96 ? 12.773 17.875 9.531 1 95.81 96 HIS A CA 1
ATOM 714 C C . HIS A 1 96 ? 13.609 18.172 8.289 1 95.81 96 HIS A C 1
ATOM 716 O O . HIS A 1 96 ? 14.797 18.469 8.398 1 95.81 96 HIS A O 1
ATOM 722 N N . ASP A 1 97 ? 13.023 18.047 7.105 1 94.56 97 ASP A N 1
ATOM 723 C CA . ASP A 1 97 ? 13.672 18.406 5.848 1 94.56 97 ASP A CA 1
ATOM 724 C C . ASP A 1 97 ? 12.859 19.438 5.074 1 94.56 97 ASP A C 1
ATOM 726 O O . ASP A 1 97 ? 11.836 19.922 5.562 1 94.56 97 ASP A O 1
ATOM 730 N N . GLN A 1 98 ? 13.367 19.859 3.877 1 96.69 98 GLN A N 1
ATOM 731 C CA . GLN A 1 98 ? 12.734 20.953 3.141 1 96.69 98 GLN A CA 1
ATOM 732 C C . GLN A 1 98 ? 11.602 20.438 2.26 1 96.69 98 GLN A C 1
ATOM 734 O O . GLN A 1 98 ? 11.086 21.156 1.41 1 96.69 98 GLN A O 1
ATOM 739 N N . TYR A 1 99 ? 11.195 19.25 2.471 1 97.69 99 TYR A N 1
ATOM 740 C CA . TYR A 1 99 ? 10.312 18.641 1.479 1 97.69 99 TYR A CA 1
ATOM 741 C C . TYR A 1 99 ? 8.93 18.375 2.066 1 97.69 99 TYR A C 1
ATOM 743 O O . TYR A 1 99 ? 8.031 17.906 1.37 1 97.69 99 TYR A O 1
ATOM 751 N N . SER A 1 100 ? 8.734 18.688 3.408 1 98.44 100 SER A N 1
ATOM 752 C CA . SER A 1 100 ? 7.422 18.453 3.996 1 98.44 100 SER A CA 1
ATOM 753 C C . SER A 1 100 ? 7 19.625 4.879 1 98.44 100 SER A C 1
ATOM 755 O O . SER A 1 100 ? 7.848 20.312 5.449 1 98.44 100 SER A O 1
ATOM 757 N N . TRP A 1 101 ? 5.723 19.938 4.961 1 98.69 101 TRP A N 1
ATOM 758 C CA . TRP A 1 101 ? 5.02 20.859 5.836 1 98.69 101 TRP A CA 1
ATOM 759 C C . TRP A 1 101 ? 3.959 20.141 6.66 1 98.69 101 TRP A C 1
ATOM 761 O O . TRP A 1 101 ? 2.957 19.656 6.117 1 98.69 101 TRP A O 1
ATOM 771 N N . VAL A 1 102 ? 4.199 20.078 7.977 1 98.69 102 VAL A N 1
ATOM 772 C CA . VAL A 1 102 ? 3.338 19.172 8.734 1 98.69 102 VAL A CA 1
ATOM 773 C C . VAL A 1 102 ? 2.867 19.859 10.016 1 98.69 102 VAL A C 1
ATOM 775 O O . VAL A 1 102 ? 3.592 20.672 10.594 1 98.69 102 VAL A O 1
ATOM 778 N N . LEU A 1 103 ? 1.644 19.562 10.383 1 98.5 103 LEU A N 1
ATOM 779 C CA . LEU A 1 103 ? 1.169 19.719 11.758 1 98.5 103 LEU A CA 1
ATOM 780 C C . LEU A 1 103 ? 1.479 18.484 12.586 1 98.5 103 LEU A C 1
ATOM 782 O O . LEU A 1 103 ? 1.186 17.359 12.164 1 98.5 103 LEU A O 1
ATOM 786 N N . CYS A 1 104 ? 2.035 18.688 13.766 1 97.94 104 CYS A N 1
ATOM 787 C CA . CYS A 1 104 ? 2.496 17.547 14.547 1 97.94 104 CYS A CA 1
ATOM 788 C C . CYS A 1 104 ? 1.636 17.344 15.789 1 97.94 104 CYS A C 1
ATOM 790 O O . CYS A 1 104 ? 0.852 18.219 16.156 1 97.94 104 CYS A O 1
ATOM 792 N N . ASN A 1 105 ? 1.803 16.203 16.406 1 97.25 105 ASN A N 1
ATOM 793 C CA . ASN A 1 105 ? 1.028 15.781 17.578 1 97.25 105 ASN A CA 1
ATOM 794 C C . ASN A 1 105 ? 1.125 16.812 18.703 1 97.25 105 ASN A C 1
ATOM 796 O O . ASN A 1 105 ? 0.226 16.891 19.531 1 97.25 105 ASN A O 1
ATOM 800 N N . ASP A 1 106 ? 2.154 17.547 18.766 1 95.44 106 ASP A N 1
ATOM 801 C CA . ASP A 1 106 ? 2.348 18.531 19.844 1 95.44 106 ASP A CA 1
ATOM 802 C C . ASP A 1 106 ? 1.785 19.891 19.453 1 95.44 106 ASP A C 1
ATOM 804 O O . ASP A 1 106 ? 1.994 20.875 20.156 1 95.44 106 ASP A O 1
ATOM 808 N N . GLY A 1 107 ? 1.191 19.953 18.312 1 96.06 107 GLY A N 1
ATOM 809 C CA . GLY A 1 107 ? 0.567 21.203 17.875 1 96.06 107 GLY A CA 1
ATOM 810 C C . GLY A 1 107 ? 1.495 22.078 17.062 1 96.06 107 GLY A C 1
ATOM 811 O O . GLY A 1 107 ? 1.069 23.094 16.5 1 96.06 107 GLY A O 1
ATOM 812 N N . ALA A 1 108 ? 2.74 21.719 16.984 1 96.62 108 ALA A N 1
ATOM 813 C CA . ALA A 1 108 ? 3.697 22.516 16.219 1 96.62 108 ALA A CA 1
ATOM 814 C C . ALA A 1 108 ? 3.572 22.25 14.727 1 96.62 108 ALA A C 1
ATOM 816 O O . ALA A 1 108 ? 3.393 21.094 14.312 1 96.62 108 ALA A O 1
ATOM 817 N N . GLN A 1 109 ? 3.582 23.328 13.945 1 97.94 109 GLN A N 1
ATOM 818 C CA . GLN A 1 109 ? 3.752 23.203 12.5 1 97.94 109 GLN A CA 1
ATOM 819 C C . GLN A 1 109 ? 5.223 23.297 12.109 1 97.94 109 GLN A C 1
ATOM 821 O O . GLN A 1 109 ? 5.926 24.219 12.539 1 97.94 109 GLN A O 1
ATOM 826 N N . ARG A 1 110 ? 5.672 22.297 11.422 1 97.81 110 ARG A N 1
ATOM 827 C CA . ARG A 1 110 ? 7.109 22.203 11.195 1 97.81 110 ARG A CA 1
ATOM 828 C C . ARG A 1 110 ? 7.422 22.125 9.703 1 97.81 110 ARG A C 1
ATOM 830 O O . ARG A 1 110 ? 6.645 21.562 8.93 1 97.81 110 ARG A O 1
ATOM 837 N N . HIS A 1 111 ? 8.555 22.672 9.312 1 98.31 111 HIS A N 1
ATOM 838 C CA . HIS A 1 111 ? 9.172 22.625 7.996 1 98.31 111 HIS A CA 1
ATOM 839 C C . HIS A 1 111 ? 10.664 22.938 8.07 1 98.31 111 HIS A C 1
ATOM 841 O O . HIS A 1 111 ? 11.062 23.906 8.727 1 98.31 111 HIS A O 1
ATOM 847 N N . ASN A 1 112 ? 11.422 22.109 7.457 1 97.38 112 ASN A N 1
ATOM 848 C CA . ASN A 1 112 ? 12.852 22.359 7.328 1 97.38 112 ASN A CA 1
ATOM 849 C C . ASN A 1 112 ? 13.508 22.578 8.688 1 97.38 112 ASN A C 1
ATOM 851 O O . ASN A 1 112 ? 14.273 23.516 8.875 1 97.38 112 ASN A O 1
ATOM 855 N N . GLN A 1 113 ? 13.086 21.75 9.594 1 95.19 113 GLN A N 1
ATOM 856 C CA . GLN A 1 113 ? 13.633 21.703 10.945 1 95.19 113 GLN A CA 1
ATOM 857 C C . GLN A 1 113 ? 13.258 22.938 11.75 1 95.19 113 GLN A C 1
ATOM 859 O O . GLN A 1 113 ? 13.891 23.234 12.766 1 95.19 113 GLN A O 1
ATOM 864 N N . GLN A 1 114 ? 12.289 23.672 11.312 1 96.75 114 GLN A N 1
ATOM 865 C CA . GLN A 1 114 ? 11.82 24.859 12.023 1 96.75 114 GLN A CA 1
ATOM 866 C C . GLN A 1 114 ? 10.359 24.719 12.438 1 96.75 114 GLN A C 1
ATOM 868 O O . GLN A 1 114 ? 9.555 24.125 11.711 1 96.75 114 GLN A O 1
ATOM 873 N N . VAL A 1 115 ? 10.117 25.234 13.562 1 96.56 115 VAL A N 1
ATOM 874 C CA . VAL A 1 115 ? 8.719 25.422 13.953 1 96.56 115 VAL A CA 1
ATOM 875 C C . VAL A 1 115 ? 8.18 26.703 13.336 1 96.56 115 VAL A C 1
ATOM 877 O O . VAL A 1 115 ? 8.641 27.797 13.672 1 96.56 115 VAL A O 1
ATOM 880 N N . LEU A 1 116 ? 7.277 26.562 12.469 1 95.81 116 LEU A N 1
ATOM 881 C CA . LEU A 1 116 ? 6.703 27.719 11.805 1 95.81 116 LEU A CA 1
ATOM 882 C C . LEU A 1 116 ? 5.699 28.422 12.711 1 95.81 116 LEU A C 1
ATOM 884 O O . LEU A 1 116 ? 5.734 29.656 12.859 1 95.81 116 LEU A O 1
ATOM 888 N N . LYS A 1 117 ? 4.734 27.641 13.164 1 92.25 117 LYS A N 1
ATOM 889 C CA . LYS A 1 117 ? 3.676 28.078 14.07 1 92.25 117 LYS A CA 1
ATOM 890 C C . LYS A 1 117 ? 3.229 26.938 14.977 1 92.25 117 LYS A C 1
ATOM 892 O O . LYS A 1 117 ? 3.482 25.766 14.68 1 92.25 117 LYS A O 1
ATOM 897 N N . ALA A 1 118 ? 2.674 27.312 16.047 1 91.12 118 ALA A N 1
ATOM 898 C CA . ALA A 1 118 ? 2.037 26.344 16.938 1 91.12 118 ALA A CA 1
ATOM 899 C C . ALA A 1 118 ? 0.546 26.641 17.094 1 91.12 118 ALA A C 1
ATOM 901 O O . ALA A 1 118 ? 0.14 27.797 17.172 1 91.12 118 ALA A O 1
ATOM 902 N N . ILE A 1 119 ? -0.123 25.531 17.094 1 91.12 119 ILE A N 1
ATOM 903 C CA . ILE A 1 119 ? -1.55 25.734 17.312 1 91.12 119 ILE A CA 1
ATOM 904 C C . ILE A 1 119 ? -1.866 25.625 18.797 1 91.12 119 ILE A C 1
ATOM 906 O O . ILE A 1 119 ? -1.138 24.969 19.547 1 91.12 119 ILE A O 1
ATOM 910 N N . ASP A 1 120 ? -2.959 26.266 19.266 1 83.31 120 ASP A N 1
ATOM 911 C CA . ASP A 1 120 ? -3.34 26.297 20.672 1 83.31 120 ASP A CA 1
ATOM 912 C C . ASP A 1 120 ? -4.219 25.094 21.031 1 83.31 120 ASP A C 1
ATOM 914 O O . ASP A 1 120 ? -4.371 24.766 22.219 1 83.31 120 ASP A O 1
ATOM 918 N N . ASN A 1 121 ? -4.535 24.328 20.141 1 76.62 121 ASN A N 1
ATOM 919 C CA . ASN A 1 121 ? -5.453 23.219 20.375 1 76.62 121 ASN A CA 1
ATOM 920 C C . ASN A 1 121 ? -4.703 21.922 20.719 1 76.62 121 ASN A C 1
ATOM 922 O O . ASN A 1 121 ? -3.662 21.641 20.109 1 76.62 121 ASN A O 1
ATOM 926 N N . THR A 1 122 ? -5.219 21.359 21.766 1 86.81 122 THR A N 1
ATOM 927 C CA . THR A 1 122 ? -4.73 20 22.031 1 86.81 122 THR A CA 1
ATOM 928 C C . THR A 1 122 ? -5.438 18.984 21.141 1 86.81 122 THR A C 1
ATOM 930 O O . THR A 1 122 ? -6.668 18.969 21.062 1 86.81 122 THR A O 1
ATOM 933 N N . ILE A 1 123 ? -4.727 18.297 20.422 1 95.12 123 ILE A N 1
ATOM 934 C CA . ILE A 1 123 ? -5.301 17.281 19.562 1 95.12 123 ILE A CA 1
ATOM 935 C C . ILE A 1 123 ? -5.32 15.938 20.312 1 95.12 123 ILE A C 1
ATOM 937 O O . ILE A 1 123 ? -4.289 15.484 20.812 1 95.12 123 ILE A O 1
ATOM 941 N N . GLU A 1 124 ? -6.469 15.336 20.406 1 95.56 124 GLU A N 1
ATOM 942 C CA . GLU A 1 124 ? -6.641 14.094 21.156 1 95.56 124 GLU A CA 1
ATOM 943 C C . GLU A 1 124 ? -7.031 12.938 20.234 1 95.56 124 GLU A C 1
ATOM 945 O O . GLU A 1 124 ? -7.387 13.156 19.078 1 95.56 124 GLU A O 1
ATOM 950 N N . GLU A 1 125 ? -6.934 11.742 20.812 1 96.75 125 GLU A N 1
ATOM 951 C CA . GLU A 1 125 ? -7.461 10.57 20.109 1 96.75 125 GLU A CA 1
ATOM 952 C C . GLU A 1 125 ? -8.93 10.758 19.75 1 96.75 125 GLU A C 1
ATOM 954 O O . GLU A 1 125 ? -9.711 11.273 20.562 1 96.75 125 GLU A O 1
ATOM 959 N N . GLY A 1 126 ? -9.203 10.43 18.547 1 97.19 126 GLY A N 1
ATOM 960 C CA . GLY A 1 126 ? -10.578 10.555 18.078 1 97.19 126 GLY A CA 1
ATOM 961 C C . GLY A 1 126 ? -10.836 11.836 17.312 1 97.19 126 GLY A C 1
ATOM 962 O O . GLY A 1 126 ? -11.836 11.953 16.594 1 97.19 126 GLY A O 1
ATOM 963 N N . ASP A 1 127 ? -9.992 12.812 17.5 1 98 127 ASP A N 1
ATOM 964 C CA . ASP A 1 127 ? -10.164 14.07 16.781 1 98 127 ASP A CA 1
ATOM 965 C C . ASP A 1 127 ? -9.945 13.883 15.289 1 98 127 ASP A C 1
ATOM 967 O O . ASP A 1 127 ? -9.18 13.008 14.875 1 98 127 ASP A O 1
ATOM 971 N N . ILE A 1 128 ? -10.641 14.688 14.547 1 98.62 128 ILE A N 1
ATOM 972 C CA . ILE A 1 128 ? -10.5 14.703 13.094 1 98.62 128 ILE A CA 1
ATOM 973 C C . ILE A 1 128 ? -9.867 16.031 12.648 1 98.62 128 ILE A C 1
ATOM 975 O O . ILE A 1 128 ? -10.406 17.094 12.93 1 98.62 128 ILE A O 1
ATOM 979 N N . ILE A 1 129 ? -8.758 15.906 12.016 1 98.56 129 ILE A N 1
ATOM 980 C CA . ILE A 1 129 ? -8.062 17.078 11.5 1 98.56 129 ILE A CA 1
ATOM 981 C C . ILE A 1 129 ? -8.398 17.266 10.023 1 98.56 129 ILE A C 1
ATOM 983 O O . ILE A 1 129 ? -8.188 16.359 9.211 1 98.56 129 ILE A O 1
ATOM 987 N N . GLY A 1 130 ? -8.977 18.406 9.703 1 98.31 130 GLY A N 1
ATOM 988 C CA . GLY A 1 130 ? -9.148 18.781 8.312 1 98.31 130 GLY A CA 1
ATOM 989 C C . GLY A 1 130 ? -7.949 19.516 7.738 1 98.31 130 GLY A C 1
ATOM 990 O O . GLY A 1 130 ? -7.344 20.359 8.414 1 98.31 130 GLY A O 1
ATOM 991 N N . ILE A 1 131 ? -7.52 19.203 6.547 1 98.5 131 ILE A N 1
ATOM 992 C CA . ILE A 1 131 ? -6.395 19.844 5.867 1 98.5 131 ILE A CA 1
ATOM 993 C C . ILE A 1 131 ? -6.887 20.547 4.609 1 98.5 131 ILE A C 1
ATOM 995 O O . ILE A 1 131 ? -7.516 19.938 3.746 1 98.5 131 ILE A O 1
ATOM 999 N N . TYR A 1 132 ? -6.637 21.812 4.539 1 98 132 TYR A N 1
ATOM 1000 C CA . TYR A 1 132 ? -7.02 22.672 3.428 1 98 132 TYR A CA 1
ATOM 1001 C C . TYR A 1 132 ? -5.789 23.172 2.676 1 98 132 TYR A C 1
ATOM 1003 O O . TYR A 1 132 ? -4.863 23.719 3.279 1 98 132 TYR A O 1
ATOM 1011 N N . TYR A 1 133 ? -5.832 22.984 1.408 1 98.06 133 TYR A N 1
ATOM 1012 C CA . TYR A 1 133 ? -4.723 23.516 0.622 1 98.06 133 TYR A CA 1
ATOM 1013 C C . TYR A 1 133 ? -5.223 24.141 -0.675 1 98.06 133 TYR A C 1
ATOM 1015 O O . TYR A 1 133 ? -5.984 23.516 -1.419 1 98.06 133 TYR A O 1
ATOM 1023 N N . ASP A 1 134 ? -4.738 25.344 -0.969 1 96.69 134 ASP A N 1
ATOM 1024 C CA . ASP A 1 134 ? -5.219 26.047 -2.158 1 96.69 134 ASP A CA 1
ATOM 1025 C C . ASP A 1 134 ? -4.051 26.578 -2.986 1 96.69 134 ASP A C 1
ATOM 1027 O O . ASP A 1 134 ? -4.188 27.578 -3.686 1 96.69 134 ASP A O 1
ATOM 1031 N N . HIS A 1 135 ? -2.863 26.078 -2.844 1 95.88 135 HIS A N 1
ATOM 1032 C CA . HIS A 1 135 ? -1.63 26.438 -3.539 1 95.88 135 HIS A CA 1
ATOM 1033 C C . HIS A 1 135 ? -1.102 27.781 -3.072 1 95.88 135 HIS A C 1
ATOM 1035 O O . HIS A 1 135 ? -0.125 28.297 -3.625 1 95.88 135 HIS A O 1
ATOM 1041 N N . VAL A 1 136 ? -1.798 28.328 -2.127 1 95.81 136 VAL A N 1
ATOM 1042 C CA . VAL A 1 136 ? -1.312 29.547 -1.475 1 95.81 136 VAL A CA 1
ATOM 1043 C C . VAL A 1 136 ? -1.008 29.266 -0.006 1 95.81 136 VAL A C 1
ATOM 1045 O O . VAL A 1 136 ? 0.069 29.594 0.489 1 95.81 136 VAL A O 1
ATOM 1048 N N . GLU A 1 137 ? -1.957 28.672 0.588 1 96.62 137 GLU A N 1
ATOM 1049 C CA . GLU A 1 137 ? -1.765 28.375 2.004 1 96.62 137 GLU A CA 1
ATOM 1050 C C . GLU A 1 137 ? -2.244 26.969 2.342 1 96.62 137 GLU A C 1
ATOM 1052 O O . GLU A 1 137 ? -3.188 26.453 1.729 1 96.62 137 GLU A O 1
ATOM 1057 N N . LEU A 1 138 ? -1.608 26.375 3.312 1 98.19 138 LEU A N 1
ATOM 1058 C CA . LEU A 1 138 ? -2.01 25.156 4.008 1 98.19 138 LEU A CA 1
ATOM 1059 C C . LEU A 1 138 ? -2.629 25.484 5.363 1 98.19 138 LEU A C 1
ATOM 1061 O O . LEU A 1 138 ? -1.986 26.109 6.211 1 98.19 138 LEU A O 1
ATOM 1065 N N . ASN A 1 139 ? -3.922 25.094 5.496 1 96.88 139 ASN A N 1
ATOM 1066 C CA . ASN A 1 139 ? -4.652 25.375 6.727 1 96.88 139 ASN A CA 1
ATOM 1067 C C . ASN A 1 139 ? -5.242 24.109 7.332 1 96.88 139 ASN A C 1
ATOM 1069 O O . ASN A 1 139 ? -5.328 23.078 6.66 1 96.88 139 ASN A O 1
ATOM 1073 N N . TYR A 1 140 ? -5.652 24.219 8.586 1 97.56 140 TYR A N 1
ATOM 1074 C CA . TYR A 1 140 ? -6.16 23.047 9.305 1 97.56 140 TYR A CA 1
ATOM 1075 C C . TYR A 1 140 ? -7.449 23.391 10.039 1 97.56 140 TYR A C 1
ATOM 1077 O O . TYR A 1 140 ? -7.734 24.562 10.312 1 97.56 140 TYR A O 1
ATOM 1085 N N . SER A 1 141 ? -8.203 22.422 10.289 1 97.19 141 SER A N 1
ATOM 1086 C CA . SER A 1 141 ? -9.297 22.453 11.25 1 97.19 141 SER A CA 1
ATOM 1087 C C . SER A 1 141 ? -9.25 21.266 12.195 1 97.19 141 SER A C 1
ATOM 1089 O O . SER A 1 141 ? -8.688 20.219 11.859 1 97.19 141 SER A O 1
ATOM 1091 N N . ILE A 1 142 ? -9.727 21.453 13.359 1 97.56 142 ILE A N 1
ATOM 1092 C CA . ILE A 1 142 ? -9.898 20.375 14.312 1 97.56 142 ILE A CA 1
ATOM 1093 C C . ILE A 1 142 ? -11.391 20.172 14.609 1 97.56 142 ILE A C 1
ATOM 1095 O O . ILE A 1 142 ? -12.047 21.078 15.125 1 97.56 142 ILE A O 1
ATOM 1099 N N . ASN A 1 143 ? -11.805 19.031 14.242 1 97.44 143 ASN A N 1
ATOM 1100 C CA . ASN A 1 143 ? -13.227 18.734 14.383 1 97.44 143 ASN A CA 1
ATOM 1101 C C . ASN A 1 143 ? -14.102 19.828 13.766 1 97.44 143 ASN A C 1
ATOM 1103 O O . ASN A 1 143 ? -15.047 20.297 14.391 1 97.44 143 ASN A O 1
ATOM 1107 N N . GLY A 1 144 ? -13.656 20.234 12.656 1 96.5 144 GLY A N 1
ATOM 1108 C CA . GLY A 1 144 ? -14.453 21.172 11.883 1 96.5 144 GLY A CA 1
ATOM 1109 C C . GLY A 1 144 ? -14.195 22.625 12.258 1 96.5 144 GLY A C 1
ATOM 1110 O O . GLY A 1 144 ? -14.656 23.531 11.57 1 96.5 144 GLY A O 1
ATOM 1111 N N . GLN A 1 145 ? -13.5 22.828 13.305 1 95.56 145 GLN A N 1
ATOM 1112 C CA . GLN A 1 145 ? -13.203 24.203 13.727 1 95.56 145 GLN A CA 1
ATOM 1113 C C . GLN A 1 145 ? -11.859 24.656 13.164 1 95.56 145 GLN A C 1
ATOM 1115 O O . GLN A 1 145 ? -10.828 24.047 13.414 1 95.56 145 GLN A O 1
ATOM 1120 N N . PRO A 1 146 ? -11.883 25.766 12.445 1 94.81 146 PRO A N 1
ATOM 1121 C CA . PRO A 1 146 ? -10.648 26.25 11.82 1 94.81 146 PRO A CA 1
ATOM 1122 C C . PRO A 1 146 ? -9.586 26.625 12.852 1 94.81 146 PRO A C 1
ATOM 1124 O O . PRO A 1 146 ? -9.906 27.203 13.891 1 94.81 146 PRO A O 1
ATOM 1127 N N . VAL A 1 147 ? -8.375 26.266 12.602 1 93.44 147 VAL A N 1
ATOM 1128 C CA . VAL A 1 147 ? -7.234 26.625 13.43 1 93.44 147 VAL A CA 1
ATOM 1129 C C . VAL A 1 147 ? -6.777 28.047 13.094 1 93.44 147 VAL A C 1
ATOM 1131 O O . VAL A 1 147 ? -6.301 28.781 13.969 1 93.44 147 VAL A O 1
ATOM 1134 N N . ASN A 1 148 ? -6.805 28.5 11.883 1 91.12 148 ASN A N 1
ATOM 1135 C CA . ASN A 1 148 ? -6.492 29.828 11.375 1 91.12 148 ASN A CA 1
ATOM 1136 C C . ASN A 1 148 ? -5.027 30.188 11.594 1 91.12 148 ASN A C 1
ATOM 1138 O O . ASN A 1 148 ? -4.715 31.281 12.055 1 91.12 148 ASN A O 1
ATOM 1142 N N . GLU A 1 149 ? -4.094 29.344 11.484 1 93.44 149 GLU A N 1
ATOM 1143 C CA . GLU A 1 149 ? -2.641 29.484 11.469 1 93.44 149 GLU A CA 1
ATOM 1144 C C . GLU A 1 149 ? -2.031 28.844 10.234 1 93.44 149 GLU A C 1
ATOM 1146 O O . GLU A 1 149 ? -1.29 27.859 10.344 1 93.44 149 GLU A O 1
ATOM 1151 N N . PRO A 1 150 ? -2.203 29.516 9.109 1 95.75 150 PRO A N 1
ATOM 1152 C CA . PRO A 1 150 ? -1.826 28.859 7.848 1 95.75 150 PRO A CA 1
ATOM 1153 C C . PRO A 1 150 ? -0.314 28.812 7.637 1 95.75 150 PRO A C 1
ATOM 1155 O O . PRO A 1 150 ? 0.403 29.719 8.094 1 95.75 150 PRO A O 1
ATOM 1158 N N . ILE A 1 151 ? 0.154 27.812 6.996 1 97.38 151 ILE A N 1
ATOM 1159 C CA . ILE A 1 151 ? 1.503 27.734 6.445 1 97.38 151 ILE A CA 1
ATOM 1160 C C . ILE A 1 151 ? 1.505 28.25 5.008 1 97.38 151 ILE A C 1
ATOM 1162 O O . ILE A 1 151 ? 0.625 27.906 4.215 1 97.38 151 ILE A O 1
ATOM 1166 N N . THR A 1 152 ? 2.406 29.141 4.676 1 96.62 152 THR A N 1
ATOM 1167 C CA . THR A 1 152 ? 2.551 29.656 3.32 1 96.62 152 THR A CA 1
ATOM 1168 C C . THR A 1 152 ? 3.92 29.297 2.748 1 96.62 152 THR A C 1
ATOM 1170 O O . THR A 1 152 ? 4.758 28.719 3.445 1 96.62 152 THR A O 1
ATOM 1173 N N . GLY A 1 153 ? 4.109 29.531 1.487 1 95.31 153 GLY A N 1
ATOM 1174 C CA . GLY A 1 153 ? 5.41 29.328 0.869 1 95.31 153 GLY A CA 1
ATOM 1175 C C . GLY A 1 153 ? 5.641 27.922 0.39 1 95.31 153 GLY A C 1
ATOM 1176 O O . GLY A 1 153 ? 6.781 27.5 0.183 1 95.31 153 GLY A O 1
ATOM 1177 N N . ILE A 1 154 ? 4.625 27.188 0.266 1 97 154 ILE A N 1
ATOM 1178 C CA . ILE A 1 154 ? 4.738 25.828 -0.248 1 97 154 ILE A CA 1
ATOM 1179 C C . ILE A 1 154 ? 4.902 25.859 -1.766 1 97 154 ILE A C 1
ATOM 1181 O O . ILE A 1 154 ? 4.137 26.531 -2.465 1 97 154 ILE A O 1
ATOM 1185 N N . ARG A 1 155 ? 5.906 25.188 -2.225 1 93.56 155 ARG A N 1
ATOM 1186 C CA . ARG A 1 155 ? 6.195 25.156 -3.654 1 93.56 155 ARG A CA 1
ATOM 1187 C C . ARG A 1 155 ? 6.352 23.719 -4.141 1 93.56 155 ARG A C 1
ATOM 1189 O O . ARG A 1 155 ? 6.688 22.828 -3.359 1 93.56 155 ARG A O 1
ATOM 1196 N N . GLY A 1 156 ? 6.066 23.531 -5.477 1 95.06 156 GLY A N 1
ATOM 1197 C CA . GLY A 1 156 ? 6.246 22.219 -6.082 1 95.06 156 GLY A CA 1
ATOM 1198 C C . GLY A 1 156 ? 4.977 21.391 -6.086 1 95.06 156 GLY A C 1
ATOM 1199 O O . GLY A 1 156 ? 3.934 21.828 -5.609 1 95.06 156 GLY A O 1
ATOM 1200 N N . THR A 1 157 ? 4.996 20.203 -6.668 1 95 157 THR A N 1
ATOM 1201 C CA . THR A 1 157 ? 3.893 19.25 -6.66 1 95 157 THR A CA 1
ATOM 1202 C C . THR A 1 157 ? 3.846 18.484 -5.336 1 95 157 THR A C 1
ATOM 1204 O O . THR A 1 157 ? 4.723 17.672 -5.051 1 95 157 THR A O 1
ATOM 1207 N N . VAL A 1 158 ? 2.818 18.781 -4.625 1 97.5 158 VAL A N 1
ATOM 1208 C CA . VAL A 1 158 ? 2.787 18.219 -3.273 1 97.5 158 VAL A CA 1
ATOM 1209 C C . VAL A 1 158 ? 1.762 17.094 -3.203 1 97.5 158 VAL A C 1
ATOM 1211 O O . VAL A 1 158 ? 0.829 17.047 -4.008 1 97.5 158 VAL A O 1
ATOM 1214 N N . PHE A 1 159 ? 1.978 16.203 -2.203 1 97.69 159 PHE A N 1
ATOM 1215 C CA . PHE A 1 159 ? 1.117 15.086 -1.86 1 97.69 159 PHE A CA 1
ATOM 1216 C C . PHE A 1 159 ? 0.668 15.164 -0.406 1 97.69 159 PHE A C 1
ATOM 1218 O O . PHE A 1 159 ? 1.41 15.648 0.452 1 97.69 159 PHE A O 1
ATOM 1225 N N . PRO A 1 160 ? -0.524 14.672 -0.135 1 98.38 160 PRO A N 1
ATOM 1226 C CA . PRO A 1 160 ? -0.788 14.406 1.28 1 98.38 160 PRO A CA 1
ATOM 1227 C C . PRO A 1 160 ? 0.242 13.469 1.904 1 98.38 160 PRO A C 1
ATOM 1229 O O . PRO A 1 160 ? 0.677 12.508 1.262 1 98.38 160 PRO A O 1
ATOM 1232 N N . VAL A 1 161 ? 0.629 13.75 3.1 1 98.81 161 VAL A N 1
ATOM 1233 C CA . VAL A 1 161 ? 1.618 12.922 3.781 1 98.81 161 VAL A CA 1
ATOM 1234 C C . VAL A 1 161 ? 1.186 12.688 5.227 1 98.81 161 VAL A C 1
ATOM 1236 O O .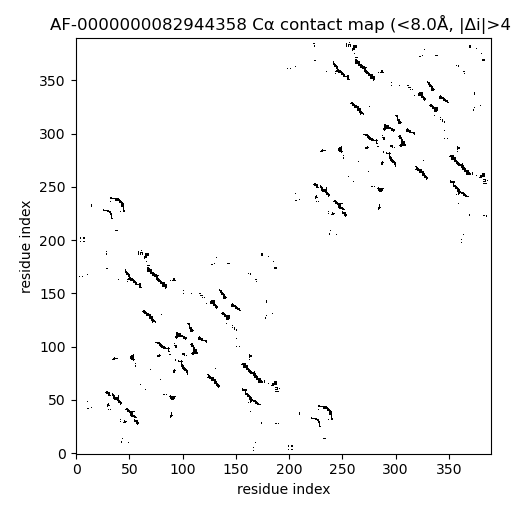 VAL A 1 161 ? 0.642 13.586 5.875 1 98.81 161 VAL A O 1
ATOM 1239 N N . LEU A 1 162 ? 1.363 11.5 5.723 1 98.88 162 LEU A N 1
ATOM 1240 C CA . LEU A 1 162 ? 1.147 11.125 7.117 1 98.88 162 LEU A CA 1
ATOM 1241 C C . LEU A 1 162 ? 2.4 10.492 7.711 1 98.88 162 LEU A C 1
ATOM 1243 O O . LEU A 1 162 ? 3.045 9.664 7.066 1 98.88 162 LEU A O 1
ATOM 1247 N N . PHE A 1 163 ? 2.768 10.852 8.922 1 98.81 163 PHE A N 1
ATOM 1248 C CA . PHE A 1 163 ? 3.846 10.266 9.711 1 98.81 163 PHE A CA 1
ATOM 1249 C C . PHE A 1 163 ? 3.316 9.703 11.023 1 98.81 163 PHE A C 1
ATOM 1251 O O . PHE A 1 163 ? 2.438 10.297 11.648 1 98.81 163 PHE A O 1
ATOM 1258 N N . VAL A 1 164 ? 3.896 8.586 11.422 1 98.56 164 VAL A N 1
ATOM 1259 C CA . VAL A 1 164 ? 3.5 7.996 12.703 1 98.56 164 VAL A CA 1
ATOM 1260 C C . VAL A 1 164 ? 4.727 7.445 13.422 1 98.56 164 VAL A C 1
ATOM 1262 O O . VAL A 1 164 ? 5.703 7.043 12.781 1 98.56 164 VAL A O 1
ATOM 1265 N N . ASP A 1 165 ? 4.707 7.465 14.641 1 97.62 165 ASP A N 1
ATOM 1266 C CA . ASP A 1 165 ? 5.664 6.816 15.531 1 97.62 165 ASP A CA 1
ATOM 1267 C C . ASP A 1 165 ? 5.094 6.676 16.938 1 97.62 165 ASP A C 1
ATOM 1269 O O . ASP A 1 165 ? 4.035 7.227 17.25 1 97.62 165 ASP A O 1
ATOM 1273 N N . ASP A 1 166 ? 5.758 5.863 17.688 1 96.88 166 ASP A N 1
ATOM 1274 C CA . ASP A 1 166 ? 5.457 5.723 19.109 1 96.88 166 ASP A CA 1
ATOM 1275 C C . ASP A 1 166 ? 3.986 5.375 19.328 1 96.88 166 ASP A C 1
ATOM 1277 O O . ASP A 1 166 ? 3.291 6.047 20.094 1 96.88 166 ASP A O 1
ATOM 1281 N N . GLY A 1 167 ? 3.473 4.449 18.516 1 95.25 167 GLY A N 1
ATOM 1282 C CA . GLY A 1 167 ? 2.164 3.863 18.766 1 95.25 167 GLY A CA 1
ATOM 1283 C C . GLY A 1 167 ? 1.037 4.613 18.078 1 95.25 167 GLY A C 1
ATOM 1284 O O . GLY A 1 167 ? -0.12 4.191 18.125 1 95.25 167 GLY A O 1
ATOM 1285 N N . ALA A 1 168 ? 1.301 5.672 17.344 1 97.31 168 ALA A N 1
ATOM 1286 C CA . ALA A 1 168 ? 0.261 6.457 16.688 1 97.31 168 ALA A CA 1
ATOM 1287 C C . ALA A 1 168 ? -0.426 5.648 15.594 1 97.31 168 ALA A C 1
ATOM 1289 O O . ALA A 1 168 ? 0.215 4.844 14.914 1 97.31 168 ALA A O 1
ATOM 1290 N N . ILE A 1 169 ? -1.722 5.84 15.445 1 97.88 169 ILE A N 1
ATOM 1291 C CA . ILE A 1 169 ? -2.533 5.297 14.367 1 97.88 169 ILE A CA 1
ATOM 1292 C C . ILE A 1 169 ? -3.373 6.406 13.742 1 97.88 169 ILE A C 1
ATOM 1294 O O . ILE A 1 169 ? -4.086 7.125 14.445 1 97.88 169 ILE A O 1
ATOM 1298 N N . LEU A 1 170 ? -3.242 6.578 12.453 1 98.5 170 LEU A N 1
ATOM 1299 C CA . LEU A 1 170 ? -3.967 7.617 11.734 1 98.5 170 LEU A CA 1
ATOM 1300 C C . LEU A 1 170 ? -4.805 7.02 10.609 1 98.5 170 LEU A C 1
ATOM 1302 O O . LEU A 1 170 ? -4.359 6.102 9.914 1 98.5 170 LEU A O 1
ATOM 1306 N N . ASP A 1 171 ? -5.992 7.473 10.453 1 98.12 171 ASP A N 1
ATOM 1307 C CA . ASP A 1 171 ? -6.82 7.168 9.289 1 98.12 171 ASP A CA 1
ATOM 1308 C C . ASP A 1 171 ? -6.961 8.391 8.383 1 98.12 171 ASP A C 1
ATOM 1310 O O . ASP A 1 171 ? -7.441 9.438 8.82 1 98.12 171 ASP A O 1
ATOM 1314 N N . ILE A 1 172 ? -6.586 8.172 7.18 1 98.31 172 ILE A N 1
ATOM 1315 C CA . ILE A 1 172 ? -6.855 9.25 6.234 1 98.31 172 ILE A CA 1
ATOM 1316 C C . ILE A 1 172 ? -8.242 9.07 5.629 1 98.31 172 ILE A C 1
ATOM 1318 O O . ILE A 1 172 ? -8.664 7.945 5.344 1 98.31 172 ILE A O 1
ATOM 1322 N N . VAL A 1 173 ? -8.945 10.172 5.523 1 97.69 173 VAL A N 1
ATOM 1323 C CA . VAL A 1 173 ? -10.25 10.211 4.867 1 97.69 173 VAL A CA 1
ATOM 1324 C C . VAL A 1 173 ? -10.164 11.047 3.59 1 97.69 173 VAL A C 1
ATOM 1326 O O . VAL A 1 173 ? -9.852 12.234 3.639 1 97.69 173 VAL A O 1
ATOM 1329 N N . LEU A 1 174 ? -10.555 10.492 2.457 1 94.75 174 LEU A N 1
ATOM 1330 C CA . LEU A 1 174 ? -10.273 11.117 1.17 1 94.75 174 LEU A CA 1
ATOM 1331 C C . LEU A 1 174 ? -11.57 11.438 0.428 1 94.75 174 LEU A C 1
ATOM 1333 O O . LEU A 1 174 ? -11.555 12.156 -0.575 1 94.75 174 LEU A O 1
ATOM 1337 N N . GLU A 1 175 ? -12.688 10.977 0.823 1 91 175 GLU A N 1
ATOM 1338 C CA . GLU A 1 175 ? -13.945 11.258 0.128 1 91 175 GLU A CA 1
ATOM 1339 C C . GLU A 1 175 ? -15.086 11.461 1.116 1 91 175 GLU A C 1
ATOM 1341 O O . GLU A 1 175 ? -15.742 12.508 1.103 1 91 175 GLU A O 1
ATOM 1346 N N . ARG A 1 176 ? -15.594 10.523 1.908 1 92.31 176 ARG A N 1
ATOM 1347 C CA . ARG A 1 176 ? -16.688 10.625 2.875 1 92.31 176 ARG A CA 1
ATOM 1348 C C . ARG A 1 176 ? -16.219 11.312 4.152 1 92.31 176 ARG A C 1
ATOM 1350 O O . ARG A 1 176 ? -15.969 10.656 5.164 1 92.31 176 ARG A O 1
ATOM 1357 N N . PHE A 1 177 ? -16.391 12.711 4.059 1 97.5 177 PHE A N 1
ATOM 1358 C CA . PHE A 1 177 ? -15.789 13.508 5.121 1 97.5 177 PHE A CA 1
ATOM 1359 C C . PHE A 1 177 ? -16.75 13.672 6.289 1 97.5 177 PHE A C 1
ATOM 1361 O O . PHE A 1 177 ? -17.969 13.789 6.086 1 97.5 177 PHE A O 1
ATOM 1368 N N . SER A 1 178 ? -16.25 13.75 7.461 1 98.25 178 SER A N 1
ATOM 1369 C CA . SER A 1 178 ? -17.016 14.055 8.664 1 98.25 178 SER A CA 1
ATOM 1370 C C . SER A 1 178 ? -17.391 15.531 8.719 1 98.25 178 SER A C 1
ATOM 1372 O O . SER A 1 178 ? -18.469 15.883 9.211 1 98.25 178 SER A O 1
ATOM 1374 N N . TYR A 1 179 ? -16.484 16.328 8.281 1 97.94 179 TYR A N 1
ATOM 1375 C CA . TYR A 1 179 ? -16.688 17.766 8.211 1 97.94 179 TYR A CA 1
ATOM 1376 C C . TYR A 1 179 ? -16.453 18.281 6.789 1 97.94 179 TYR A C 1
ATOM 1378 O O . TYR A 1 179 ? -15.391 18.828 6.484 1 97.94 179 TYR A O 1
ATOM 1386 N N . PRO A 1 180 ? -17.453 18.156 5.953 1 95.31 180 PRO A N 1
ATOM 1387 C CA . PRO A 1 180 ? -17.297 18.547 4.551 1 95.31 180 PRO A CA 1
ATOM 1388 C C . PRO A 1 180 ? -16.828 20 4.398 1 95.31 180 PRO A C 1
ATOM 1390 O O . PRO A 1 180 ? -17.312 20.875 5.117 1 95.31 180 PRO A O 1
ATOM 1393 N N . PRO A 1 181 ? -15.938 20.109 3.482 1 90.94 181 PRO A N 1
ATOM 1394 C CA . PRO A 1 181 ? -15.391 21.453 3.293 1 90.94 181 PRO A CA 1
ATOM 1395 C C . PRO A 1 181 ? -16.391 22.406 2.648 1 90.94 181 PRO A C 1
ATOM 1397 O O . PRO A 1 181 ? -17.391 21.969 2.076 1 90.94 181 PRO A O 1
ATOM 1400 N N . SER A 1 182 ? -16.156 23.594 2.832 1 87.25 182 SER A N 1
ATOM 1401 C CA . SER A 1 182 ? -16.906 24.672 2.189 1 87.25 182 SER A CA 1
ATOM 1402 C C . SER A 1 182 ? -16 25.562 1.339 1 87.25 182 SER A C 1
ATOM 1404 O O . SER A 1 182 ? -14.82 25.266 1.173 1 87.25 182 SER A O 1
ATOM 1406 N N . ASN A 1 183 ? -16.625 26.484 0.643 1 90.06 183 ASN A N 1
ATOM 1407 C CA . ASN A 1 183 ? -15.898 27.562 -0.029 1 90.06 183 ASN A CA 1
ATOM 1408 C C . ASN A 1 183 ? -15.055 27.031 -1.186 1 90.06 183 ASN A C 1
ATOM 1410 O O . ASN A 1 183 ? -13.906 27.438 -1.356 1 90.06 183 ASN A O 1
ATOM 1414 N N . GLY A 1 184 ? -15.477 26.031 -1.95 1 93.25 184 GLY A N 1
ATOM 1415 C CA . GLY A 1 184 ? -14.828 25.609 -3.182 1 93.25 184 GLY A CA 1
ATOM 1416 C C . GLY A 1 184 ? -13.844 24.469 -2.979 1 93.25 184 GLY A C 1
ATOM 1417 O O . GLY A 1 184 ? -13.328 23.906 -3.945 1 93.25 184 GLY A O 1
ATOM 1418 N N . TYR A 1 185 ? -13.516 24.172 -1.766 1 96.06 185 TYR A N 1
ATOM 1419 C CA . TYR A 1 185 ? -12.641 23.031 -1.514 1 96.06 185 TYR A CA 1
ATOM 1420 C C . TYR A 1 185 ? -13.328 21.719 -1.873 1 96.06 185 TYR A C 1
ATOM 1422 O O . TYR A 1 185 ? -14.539 21.578 -1.681 1 96.06 185 TYR A O 1
ATOM 1430 N N . ASP A 1 186 ? -12.508 20.828 -2.424 1 93.62 186 ASP A N 1
ATOM 1431 C CA . ASP A 1 186 ? -13.023 19.531 -2.816 1 93.62 186 ASP A CA 1
ATOM 1432 C C . ASP A 1 186 ? -12.016 18.422 -2.486 1 93.62 186 ASP A C 1
ATOM 1434 O O . ASP A 1 186 ? -10.859 18.703 -2.158 1 93.62 186 ASP A O 1
ATOM 1438 N N . LYS A 1 187 ? -12.547 17.219 -2.535 1 93.94 187 LYS A N 1
ATOM 1439 C CA . LYS A 1 187 ? -11.68 16.062 -2.334 1 93.94 187 LYS A CA 1
ATOM 1440 C C . LYS A 1 187 ? -10.586 16 -3.4 1 93.94 187 LYS A C 1
ATOM 1442 O O . LYS A 1 187 ? -10.688 16.656 -4.438 1 93.94 187 LYS A O 1
ATOM 1447 N N . ILE A 1 188 ? -9.602 15.258 -3.123 1 91.12 188 ILE A N 1
ATOM 1448 C CA . ILE A 1 188 ? -8.508 15.055 -4.07 1 91.12 188 ILE A CA 1
ATOM 1449 C C . ILE A 1 188 ? -9.031 14.328 -5.312 1 91.12 188 ILE A C 1
ATOM 1451 O O . ILE A 1 188 ? -9.703 13.305 -5.199 1 91.12 188 ILE A O 1
ATOM 1455 N N . MET A 1 189 ? -8.734 14.906 -6.434 1 82.69 189 MET A N 1
ATOM 1456 C CA . MET A 1 189 ? -9.227 14.352 -7.691 1 82.69 189 MET A CA 1
ATOM 1457 C C . MET A 1 189 ? -8.062 13.906 -8.578 1 82.69 189 MET A C 1
ATOM 1459 O O . MET A 1 189 ? -6.988 14.508 -8.547 1 82.69 189 MET A O 1
ATOM 1463 N N . LEU A 1 190 ? -8.219 12.617 -9.203 1 73.44 190 LEU A N 1
ATOM 1464 C CA . LEU A 1 190 ? -7.223 12.156 -10.164 1 73.44 190 LEU A CA 1
ATOM 1465 C C . LEU A 1 190 ? -7.309 12.961 -11.461 1 73.44 190 LEU A C 1
ATOM 1467 O O . LEU A 1 190 ? -8.398 13.359 -11.875 1 73.44 190 LEU A O 1
ATOM 1471 N N . GLU A 1 191 ? -6.203 13.594 -12.008 1 58.72 191 GLU A N 1
ATOM 1472 C CA . GLU A 1 191 ? -6.211 14.336 -13.258 1 58.72 191 GLU A CA 1
ATOM 1473 C C . GLU A 1 191 ? -6.977 13.586 -14.344 1 58.72 191 GLU A C 1
ATOM 1475 O O . GLU A 1 191 ? -6.684 12.414 -14.617 1 58.72 191 GLU A O 1
ATOM 1480 N N . GLN A 1 192 ? -8.234 13.555 -14.516 1 45.03 192 GLN A N 1
ATOM 1481 C CA . GLN A 1 192 ? -8.883 13.094 -15.734 1 45.03 192 GLN A CA 1
ATOM 1482 C C . GLN A 1 192 ? -8.062 13.445 -16.969 1 45.03 192 GLN A C 1
ATOM 1484 O O . GLN A 1 192 ? -7.277 14.398 -16.938 1 45.03 192 GLN A O 1
ATOM 1489 N N . SER A 1 193 ? -7.898 12.438 -18.016 1 33.91 193 SER A N 1
ATOM 1490 C CA . SER A 1 193 ? -7.562 12.734 -19.406 1 33.91 193 SER A CA 1
ATOM 1491 C C . SER A 1 193 ? -8.203 14.039 -19.859 1 33.91 193 SER A C 1
ATOM 1493 O O . SER A 1 193 ? -9.43 14.109 -20.016 1 33.91 193 SE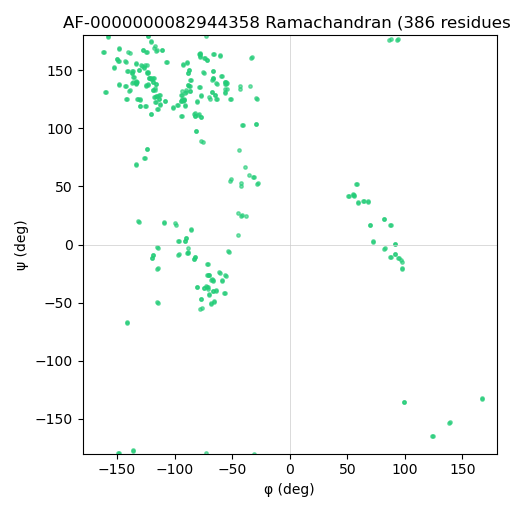R A O 1
ATOM 1495 N N . ILE A 1 194 ? -8.031 15.039 -19.406 1 27.92 194 ILE A N 1
ATOM 1496 C CA . ILE A 1 194 ? -8.508 16.172 -20.203 1 27.92 194 ILE A CA 1
ATOM 1497 C C . ILE A 1 194 ? -8.117 15.992 -21.656 1 27.92 194 ILE A C 1
ATOM 1499 O O . ILE A 1 194 ? -8.039 16.969 -22.406 1 27.92 194 ILE A O 1
ATOM 1503 N N . LEU A 1 195 ? -7.934 14.828 -22.172 1 22.97 195 LEU A N 1
ATOM 1504 C CA . LEU A 1 195 ? -8.062 14.867 -23.625 1 22.97 195 LEU A CA 1
ATOM 1505 C C . LEU A 1 195 ? -9.523 15.062 -24.031 1 22.97 195 LEU A C 1
ATOM 1507 O O . LEU A 1 195 ? -10.414 14.414 -23.484 1 22.97 195 LEU A O 1
ATOM 1511 N N . MET B 1 1 ? -6.688 -15.992 20.828 1 22.45 1 MET B N 1
ATOM 1512 C CA . MET B 1 1 ? -6.141 -14.742 21.375 1 22.45 1 MET B CA 1
ATOM 1513 C C . MET B 1 1 ? -4.637 -14.664 21.125 1 22.45 1 MET B C 1
ATOM 1515 O O . MET B 1 1 ? -4.121 -13.602 20.75 1 22.45 1 MET B O 1
ATOM 1519 N N . ALA B 1 2 ? -4.02 -15.594 21.359 1 29.31 2 ALA B N 1
ATOM 1520 C CA . ALA B 1 2 ? -2.572 -15.781 21.312 1 29.31 2 ALA B CA 1
ATOM 1521 C C . ALA B 1 2 ? -2.07 -15.844 19.875 1 29.31 2 ALA B C 1
ATOM 1523 O O . ALA B 1 2 ? -0.926 -15.484 19.594 1 29.31 2 ALA B O 1
ATOM 1524 N N . ILE B 1 3 ? -2.801 -16.391 19.031 1 30.42 3 ILE B N 1
ATOM 1525 C CA . ILE B 1 3 ? -2.379 -16.703 17.672 1 30.42 3 ILE B CA 1
ATOM 1526 C C . ILE B 1 3 ? -2.244 -15.406 16.859 1 30.42 3 ILE B C 1
ATOM 1528 O O . ILE B 1 3 ? -1.376 -15.305 15.992 1 30.42 3 ILE B O 1
ATOM 1532 N N . VAL B 1 4 ? -3.129 -14.438 17.094 1 33.31 4 VAL B N 1
ATOM 1533 C CA . VAL B 1 4 ? -3.125 -13.219 16.297 1 33.31 4 VAL B CA 1
ATOM 1534 C C . VAL B 1 4 ? -1.863 -12.406 16.609 1 33.31 4 VAL B C 1
ATOM 1536 O O . VAL B 1 4 ? 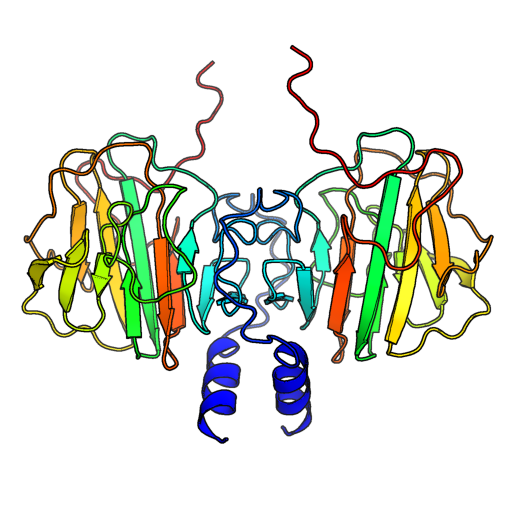-1.271 -11.812 15.703 1 33.31 4 VAL B O 1
ATOM 1539 N N . LEU B 1 5 ? -1.378 -12.531 17.891 1 36.44 5 LEU B N 1
ATOM 1540 C CA . LEU B 1 5 ? -0.207 -11.781 18.328 1 36.44 5 LEU B CA 1
ATOM 1541 C C . LEU B 1 5 ? 1.059 -12.305 17.656 1 36.44 5 LEU B C 1
ATOM 1543 O O . LEU B 1 5 ? 1.937 -11.531 17.281 1 36.44 5 LEU B O 1
ATOM 1547 N N . SER B 1 6 ? 1.109 -13.555 17.625 1 40.38 6 SER B N 1
ATOM 1548 C CA . SER B 1 6 ? 2.314 -14.172 17.078 1 40.38 6 SER B CA 1
ATOM 1549 C C . SER B 1 6 ? 2.486 -13.844 15.602 1 40.38 6 SER B C 1
ATOM 1551 O O . SER B 1 6 ? 3.609 -13.641 15.133 1 40.38 6 SER B O 1
ATOM 1553 N N . CYS B 1 7 ? 1.321 -13.852 14.938 1 40.16 7 CYS B N 1
ATOM 1554 C CA . CYS B 1 7 ? 1.417 -13.57 13.516 1 40.16 7 CYS B CA 1
ATOM 1555 C C . CYS B 1 7 ? 1.848 -12.133 13.266 1 40.16 7 CYS B C 1
ATOM 1557 O O . CYS B 1 7 ? 2.594 -11.852 12.328 1 40.16 7 CYS B O 1
ATOM 1559 N N . PHE B 1 8 ? 1.41 -11.312 14.312 1 42.22 8 PHE B N 1
ATOM 1560 C CA . PHE B 1 8 ? 1.786 -9.906 14.195 1 42.22 8 PHE B CA 1
ATOM 1561 C C . PHE B 1 8 ? 3.293 -9.734 14.352 1 42.22 8 PHE B C 1
ATOM 1563 O O . PHE B 1 8 ? 3.924 -9.016 13.57 1 42.22 8 PHE B O 1
ATOM 1570 N N . LYS B 1 9 ? 3.793 -10.344 15.461 1 46.97 9 LYS B N 1
ATOM 1571 C CA . LYS B 1 9 ? 5.23 -10.234 15.68 1 46.97 9 LYS B CA 1
ATOM 1572 C C . LYS B 1 9 ? 6.016 -10.766 14.484 1 46.97 9 LYS B C 1
ATOM 1574 O O . LYS B 1 9 ? 7.027 -10.18 14.086 1 46.97 9 LYS B O 1
ATOM 1579 N N . ARG B 1 10 ? 5.539 -11.805 14.031 1 46.31 10 ARG B N 1
ATOM 1580 C CA . ARG B 1 10 ? 6.219 -12.43 12.906 1 46.31 10 ARG B CA 1
ATOM 1581 C C . ARG B 1 10 ? 6.129 -11.555 11.656 1 46.31 10 ARG B C 1
ATOM 1583 O O . ARG B 1 10 ? 7.074 -11.492 10.867 1 46.31 10 ARG B O 1
ATOM 1590 N N . CYS B 1 11 ? 4.879 -10.984 11.562 1 45.47 11 CYS B N 1
ATOM 1591 C CA . CYS B 1 11 ? 4.727 -10.109 10.406 1 45.47 11 CYS B CA 1
ATOM 1592 C C . CYS B 1 11 ? 5.742 -8.977 10.445 1 45.47 11 CYS B C 1
ATOM 1594 O O . CYS B 1 11 ? 6.164 -8.477 9.398 1 45.47 11 CYS B O 1
ATOM 1596 N N . PHE B 1 12 ? 6.051 -8.633 11.703 1 46.88 12 PHE B N 1
ATOM 1597 C CA . PHE B 1 12 ? 6.977 -7.516 11.859 1 46.88 12 PHE B CA 1
ATOM 1598 C C . PHE B 1 12 ? 8.398 -8.016 12.062 1 46.88 12 PHE B C 1
ATOM 1600 O O . PHE B 1 12 ? 9.336 -7.223 12.18 1 46.88 12 PHE B O 1
ATOM 1607 N N . ASP B 1 13 ? 8.492 -9.344 12.242 1 46.44 13 ASP B N 1
ATOM 1608 C CA . ASP B 1 13 ? 9.82 -9.938 12.414 1 46.44 13 ASP B CA 1
ATOM 1609 C C . ASP B 1 13 ? 10.672 -9.75 11.156 1 46.44 13 ASP B C 1
ATOM 1611 O O . ASP B 1 13 ? 10.211 -10.008 10.047 1 46.44 13 ASP B O 1
ATOM 1615 N N . GLY B 1 14 ? 12.039 -9.07 11.359 1 40.28 14 GLY B N 1
ATOM 1616 C CA . GLY B 1 14 ? 13.008 -8.773 10.32 1 40.28 14 GLY B CA 1
ATOM 1617 C C . GLY B 1 14 ? 12.906 -7.348 9.805 1 40.28 14 GLY B C 1
ATOM 1618 O O . GLY B 1 14 ? 13.492 -7.016 8.773 1 40.28 14 GLY B O 1
ATOM 1619 N N . ILE B 1 15 ? 11.805 -6.773 10.195 1 40.47 15 ILE B N 1
ATOM 1620 C CA . ILE B 1 15 ? 11.953 -5.355 9.883 1 40.47 15 ILE B CA 1
ATOM 1621 C C . ILE B 1 15 ? 13.266 -4.84 10.469 1 40.47 15 ILE B C 1
ATOM 1623 O O . ILE B 1 15 ? 13.375 -4.629 11.68 1 40.47 15 ILE B O 1
ATOM 1627 N N . LYS B 1 16 ? 14.336 -5.52 10.102 1 35.25 16 LYS B N 1
ATOM 1628 C CA . LYS B 1 16 ? 15.609 -4.941 10.508 1 35.25 16 LYS B CA 1
ATOM 1629 C C . LYS B 1 16 ? 15.703 -3.471 10.109 1 35.25 16 LYS B C 1
ATOM 1631 O O . LYS B 1 16 ? 15.266 -3.09 9.023 1 35.25 16 LYS B O 1
ATOM 1636 N N . TYR B 1 17 ? 15.977 -2.586 11.102 1 30.7 17 TYR B N 1
ATOM 1637 C CA . TYR B 1 17 ? 16.422 -1.213 10.898 1 30.7 17 TYR B CA 1
ATOM 1638 C C . TYR B 1 17 ? 17.469 -1.133 9.789 1 30.7 17 TYR B C 1
ATOM 1640 O O . TYR B 1 17 ? 18.641 -1.463 10 1 30.7 17 TYR B O 1
ATOM 1648 N N . THR B 1 18 ? 17.266 -1.626 8.656 1 29.81 18 THR B N 1
ATOM 1649 C CA . THR B 1 18 ? 18.344 -1.353 7.695 1 29.81 18 THR B CA 1
ATOM 1650 C C . THR B 1 18 ? 18.578 0.149 7.559 1 29.81 18 THR B C 1
ATOM 1652 O O . THR B 1 18 ? 17.625 0.939 7.645 1 29.81 18 THR B O 1
ATOM 1655 N N . GLU B 1 19 ? 19.875 0.557 7.676 1 28.08 19 GLU B N 1
ATOM 1656 C CA . GLU B 1 19 ? 20.531 1.853 7.48 1 28.08 19 GLU B CA 1
ATOM 1657 C C . GLU B 1 19 ? 19.828 2.652 6.379 1 28.08 19 GLU B C 1
ATOM 1659 O O . GLU B 1 19 ? 19.172 2.08 5.512 1 28.08 19 GLU B O 1
ATOM 1664 N N . HIS B 1 20 ? 20.062 4.012 6.355 1 30.72 20 HIS B N 1
ATOM 1665 C CA . HIS B 1 20 ? 19.781 5.215 5.578 1 30.72 20 HIS B CA 1
ATOM 1666 C C . HIS B 1 20 ? 19.922 4.953 4.086 1 30.72 20 HIS B C 1
ATOM 1668 O O . HIS B 1 20 ? 21.016 5.102 3.531 1 30.72 20 HIS B O 1
ATOM 1674 N N . THR B 1 21 ? 19.797 3.818 3.539 1 29.7 21 THR B N 1
ATOM 1675 C CA . THR B 1 21 ? 20.281 3.863 2.164 1 29.7 21 THR B CA 1
ATOM 1676 C C . THR B 1 21 ? 19.562 4.969 1.378 1 29.7 21 THR B C 1
ATOM 1678 O O . THR B 1 21 ? 18.438 5.352 1.709 1 29.7 21 THR B O 1
ATOM 1681 N N . SER B 1 22 ? 20.312 5.652 0.571 1 30.73 22 SER B N 1
ATOM 1682 C CA . SER B 1 22 ? 19.984 6.566 -0.515 1 30.73 22 SER B CA 1
ATOM 1683 C C . SER B 1 22 ? 18.656 6.191 -1.173 1 30.73 22 SER B C 1
ATOM 1685 O O . SER B 1 22 ? 18.25 5.031 -1.135 1 30.73 22 SER B O 1
ATOM 1687 N N . PHE B 1 23 ? 17.75 7.031 -1.28 1 36.41 23 PHE B N 1
ATOM 1688 C CA . PHE B 1 23 ? 16.5 6.938 -2.018 1 36.41 23 PHE B CA 1
ATOM 1689 C C . PHE B 1 23 ? 16.641 6.008 -3.215 1 36.41 23 PHE B C 1
ATOM 1691 O O . PHE B 1 23 ? 17.188 6.402 -4.25 1 36.41 23 PHE B O 1
ATOM 1698 N N . PRO B 1 24 ? 17.125 4.793 -3.01 1 37.44 24 PRO B N 1
ATOM 1699 C CA . PRO B 1 24 ? 17.188 4.023 -4.254 1 37.44 24 PRO B CA 1
ATOM 1700 C C . PRO B 1 24 ? 15.93 4.18 -5.105 1 37.44 24 PRO B C 1
ATOM 1702 O O . PRO B 1 24 ? 14.867 4.527 -4.586 1 37.44 24 PRO B O 1
ATOM 1705 N N . LEU B 1 25 ? 16.031 4.355 -6.34 1 42.16 25 LEU B N 1
ATOM 1706 C CA . LEU B 1 25 ? 14.977 4.258 -7.34 1 42.16 25 LEU B CA 1
ATOM 1707 C C . LEU B 1 25 ? 13.945 3.213 -6.93 1 42.16 25 LEU B C 1
ATOM 1709 O O . LEU B 1 25 ? 14.219 2.012 -6.961 1 42.16 25 LEU B O 1
ATOM 1713 N N . ILE B 1 26 ? 13.328 3.422 -5.711 1 51.34 26 ILE B N 1
ATOM 1714 C CA . ILE B 1 26 ? 12.281 2.496 -5.293 1 51.34 26 ILE B CA 1
ATOM 1715 C C . ILE B 1 26 ? 11.57 1.928 -6.52 1 51.34 26 ILE B C 1
ATOM 1717 O O . ILE B 1 26 ? 11.172 2.676 -7.418 1 51.34 26 ILE B O 1
ATOM 1721 N N . ASN B 1 27 ? 11.852 0.78 -6.855 1 60.41 27 ASN B N 1
ATOM 1722 C CA . ASN B 1 27 ? 11.031 0.086 -7.84 1 60.41 27 ASN B CA 1
ATOM 1723 C C . ASN B 1 27 ? 9.539 0.344 -7.617 1 60.41 27 ASN B C 1
ATOM 1725 O O . ASN B 1 27 ? 8.992 -0.034 -6.582 1 60.41 27 ASN B O 1
ATOM 1729 N N . PRO B 1 28 ? 8.969 1.21 -8.43 1 78.62 28 PRO B N 1
ATOM 1730 C CA . PRO B 1 28 ? 7.559 1.561 -8.289 1 78.62 28 PRO B CA 1
ATOM 1731 C C . PRO B 1 28 ? 6.645 0.338 -8.281 1 78.62 28 PRO B C 1
ATOM 1733 O O . PRO B 1 28 ? 5.461 0.448 -7.953 1 78.62 28 PRO B O 1
ATOM 1736 N N . ILE B 1 29 ? 7.312 -0.828 -8.531 1 88.75 29 ILE B N 1
ATOM 1737 C CA . ILE B 1 29 ? 6.469 -2.018 -8.555 1 88.75 29 ILE B CA 1
ATOM 1738 C C . ILE B 1 29 ? 6.414 -2.633 -7.156 1 88.75 29 ILE B C 1
ATOM 1740 O O . ILE B 1 29 ? 7.453 -2.957 -6.57 1 88.75 29 ILE B O 1
ATOM 1744 N N . CYS B 1 30 ? 5.324 -2.746 -6.57 1 94.5 30 CYS B N 1
ATOM 1745 C CA . CYS B 1 30 ? 5.094 -3.262 -5.227 1 94.5 30 CYS B CA 1
ATOM 1746 C C . CYS B 1 30 ? 3.652 -3.738 -5.066 1 94.5 30 CYS B C 1
ATOM 1748 O O . CYS B 1 30 ? 2.895 -3.771 -6.035 1 94.5 30 CYS B O 1
ATOM 1750 N N . LEU B 1 31 ? 3.342 -4.234 -3.904 1 96.31 31 LEU B N 1
ATOM 1751 C CA . LEU B 1 31 ? 1.96 -4.59 -3.604 1 96.31 31 LEU B CA 1
ATOM 1752 C C . LEU B 1 31 ? 1.083 -3.346 -3.52 1 96.31 31 LEU B C 1
ATOM 1754 O O . LEU B 1 31 ? 1.444 -2.369 -2.859 1 96.31 31 LEU B O 1
ATOM 1758 N N . ASP B 1 32 ? -0.001 -3.383 -4.168 1 93.31 32 ASP B N 1
ATOM 1759 C CA . ASP B 1 32 ? -0.801 -2.199 -4.469 1 93.31 32 ASP B CA 1
ATOM 1760 C C . ASP B 1 32 ? -1.89 -1.992 -3.418 1 93.31 32 ASP B C 1
ATOM 1762 O O . ASP B 1 32 ? -2.922 -2.666 -3.445 1 93.31 32 ASP B O 1
ATOM 1766 N N . THR B 1 33 ? -1.768 -0.994 -2.637 1 92.44 33 THR B N 1
ATOM 1767 C CA . THR B 1 33 ? -2.711 -0.745 -1.554 1 92.44 33 THR B CA 1
ATOM 1768 C C . THR B 1 33 ? -4.059 -0.28 -2.104 1 92.44 33 THR B C 1
ATOM 1770 O O . THR B 1 33 ? -5.059 -0.268 -1.384 1 92.44 33 THR B O 1
ATOM 1773 N N . SER B 1 34 ? -4.082 0.155 -3.355 1 89.69 34 SER B N 1
ATOM 1774 C CA . SER B 1 34 ? -5.355 0.545 -3.955 1 89.69 34 SER B CA 1
ATOM 1775 C C . SER B 1 34 ? -6.117 -0.67 -4.469 1 89.69 34 SER B C 1
ATOM 1777 O O . SER B 1 34 ? -7.293 -0.564 -4.828 1 89.69 34 SER B O 1
ATOM 1779 N N . ARG B 1 35 ? -5.418 -1.79 -4.484 1 92.75 35 ARG B N 1
ATOM 1780 C CA . ARG B 1 35 ? -6.016 -3.029 -4.965 1 92.75 35 ARG B CA 1
ATOM 1781 C C . ARG B 1 35 ? -5.719 -4.184 -4.012 1 92.75 35 ARG B C 1
ATOM 1783 O O . ARG B 1 35 ? -4.973 -5.102 -4.359 1 92.75 35 ARG B O 1
ATOM 1790 N N . MET B 1 36 ? -6.301 -4.152 -2.836 1 94.69 36 MET B N 1
ATOM 1791 C CA . MET B 1 36 ? -6.094 -5.168 -1.809 1 94.69 36 MET B CA 1
ATOM 1792 C C . MET B 1 36 ? -7.391 -5.445 -1.052 1 94.69 36 MET B C 1
ATOM 1794 O O . MET B 1 36 ? -8.328 -4.645 -1.101 1 94.69 36 MET B O 1
ATOM 1798 N N . GLY B 1 37 ? -7.422 -6.613 -0.467 1 94.38 37 GLY B N 1
ATOM 1799 C CA . GLY B 1 37 ? -8.547 -6.934 0.399 1 94.38 37 GLY B CA 1
ATOM 1800 C C . GLY B 1 37 ? -8.594 -6.082 1.654 1 94.38 37 GLY B C 1
ATOM 1801 O O . GLY B 1 37 ? -7.562 -5.562 2.098 1 94.38 37 GLY B O 1
ATOM 1802 N N . ASN B 1 38 ? -9.734 -6.082 2.299 1 89.75 38 ASN B N 1
ATOM 1803 C CA . ASN B 1 38 ? -9.992 -5.18 3.418 1 89.75 38 ASN B CA 1
ATOM 1804 C C . ASN B 1 38 ? -9.195 -5.586 4.656 1 89.75 38 ASN B C 1
ATOM 1806 O O . ASN B 1 38 ? -8.906 -4.75 5.512 1 89.75 38 ASN B O 1
ATOM 1810 N N . GLU B 1 39 ? -8.859 -6.875 4.762 1 91.69 39 GLU B N 1
ATOM 1811 C CA . GLU B 1 39 ? -8.188 -7.367 5.957 1 91.69 39 GLU B CA 1
ATOM 1812 C C . GLU B 1 39 ? -6.73 -7.711 5.672 1 91.69 39 GLU B C 1
ATOM 1814 O O . GLU B 1 39 ? -6.105 -8.469 6.418 1 91.69 39 GLU B O 1
ATOM 1819 N N . VAL B 1 40 ? -6.254 -7.156 4.59 1 94.75 40 VAL B N 1
ATOM 1820 C CA . VAL B 1 40 ? -4.859 -7.363 4.207 1 94.75 40 VAL B CA 1
ATOM 1821 C C . VAL B 1 40 ? -3.975 -6.328 4.895 1 94.75 40 VAL B C 1
ATOM 1823 O O . VAL B 1 40 ? -4.371 -5.172 5.059 1 94.75 40 VAL B O 1
ATOM 1826 N N . VAL B 1 41 ? -2.836 -6.734 5.316 1 93.94 41 VAL B N 1
ATOM 1827 C CA . VAL B 1 41 ? -1.81 -5.879 5.902 1 93.94 41 VAL B CA 1
ATOM 1828 C C . VAL B 1 41 ? -0.555 -5.906 5.031 1 93.94 41 VAL B C 1
ATOM 1830 O O . VAL B 1 41 ? -0.031 -6.98 4.723 1 93.94 41 VAL B O 1
ATOM 1833 N N . ILE B 1 42 ? -0.085 -4.703 4.652 1 94.75 42 ILE B N 1
ATOM 1834 C CA . ILE B 1 42 ? 1.116 -4.602 3.83 1 94.75 42 ILE B CA 1
ATOM 1835 C C . ILE B 1 42 ? 2.221 -3.896 4.613 1 94.75 42 ILE B C 1
ATOM 1837 O O . ILE B 1 42 ? 1.98 -2.863 5.242 1 94.75 42 ILE B O 1
ATOM 1841 N N . VAL B 1 43 ? 3.375 -4.543 4.648 1 92.62 43 VAL B N 1
ATOM 1842 C CA . VAL B 1 43 ? 4.52 -3.986 5.355 1 92.62 43 VAL B CA 1
ATOM 1843 C C . VAL B 1 43 ? 5.781 -4.152 4.512 1 92.62 43 VAL B C 1
ATOM 1845 O O . VAL B 1 43 ? 5.715 -4.609 3.369 1 92.62 43 VAL B O 1
ATOM 1848 N N . LYS B 1 44 ? 6.953 -3.756 5.016 1 90.5 44 LYS B N 1
ATOM 1849 C CA . LYS B 1 44 ? 8.258 -3.924 4.391 1 90.5 44 LYS B CA 1
ATOM 1850 C C . LYS B 1 44 ? 8.305 -3.266 3.016 1 90.5 44 LYS B C 1
ATOM 1852 O O . LYS B 1 44 ? 8.641 -3.914 2.023 1 90.5 44 LYS B O 1
ATOM 1857 N N . ASN B 1 45 ? 7.938 -2.051 2.949 1 87.56 45 ASN B N 1
ATOM 1858 C CA . ASN B 1 45 ? 7.988 -1.229 1.746 1 87.56 45 ASN B CA 1
ATOM 1859 C C . ASN B 1 45 ? 7.145 -1.825 0.623 1 87.56 45 ASN B C 1
ATOM 1861 O O . ASN B 1 45 ? 7.559 -1.827 -0.537 1 87.56 45 ASN B O 1
ATOM 1865 N N . GLY B 1 46 ? 6.031 -2.412 1.021 1 93.5 46 GLY B N 1
ATOM 1866 C CA . GLY B 1 46 ? 5.086 -2.906 0.034 1 93.5 46 GLY B CA 1
ATOM 1867 C C . GLY B 1 46 ? 5.457 -4.27 -0.52 1 93.5 46 GLY B C 1
ATOM 1868 O O . GLY B 1 46 ? 5.062 -4.621 -1.634 1 93.5 46 GLY B O 1
ATOM 1869 N N . THR B 1 47 ? 6.297 -5.078 0.227 1 96 47 THR B N 1
ATOM 1870 C CA . THR B 1 47 ? 6.734 -6.348 -0.342 1 96 47 THR B CA 1
ATOM 1871 C C . THR B 1 47 ? 6.266 -7.516 0.519 1 96 47 THR B C 1
ATOM 1873 O O . THR B 1 47 ? 6.406 -8.68 0.129 1 96 47 THR B O 1
ATOM 1876 N N . ARG B 1 48 ? 5.715 -7.227 1.717 1 96.69 48 ARG B N 1
ATOM 1877 C CA . ARG B 1 48 ? 5.23 -8.289 2.588 1 96.69 48 ARG B CA 1
ATOM 1878 C C . ARG B 1 48 ? 3.734 -8.156 2.846 1 96.69 48 ARG B C 1
ATOM 1880 O O . ARG B 1 48 ? 3.246 -7.059 3.131 1 96.69 48 ARG B O 1
ATOM 1887 N N . ILE B 1 49 ? 3.037 -9.266 2.709 1 97.56 49 ILE B N 1
ATOM 1888 C CA . ILE B 1 49 ? 1.6 -9.305 2.957 1 97.56 49 ILE B CA 1
ATOM 1889 C C . ILE B 1 49 ? 1.293 -10.289 4.078 1 97.56 49 ILE B C 1
ATOM 1891 O O . ILE B 1 49 ? 1.924 -11.352 4.172 1 97.56 49 ILE B O 1
ATOM 1895 N N . CYS B 1 50 ? 0.379 -10 4.91 1 96.44 50 CYS B N 1
ATOM 1896 C CA . CYS B 1 50 ? -0.253 -10.883 5.875 1 96.44 50 CYS B CA 1
ATOM 1897 C C . CYS B 1 50 ? -1.702 -10.484 6.121 1 96.44 50 CYS B C 1
ATOM 1899 O O . CYS B 1 50 ? -2.244 -9.641 5.41 1 96.44 50 CYS B O 1
ATOM 1901 N N . GLY B 1 51 ? -2.4 -11.234 7.031 1 95.31 51 GLY B N 1
ATOM 1902 C CA . GLY B 1 51 ? -3.814 -10.984 7.262 1 95.31 51 GLY B CA 1
ATOM 1903 C C . GLY B 1 51 ? -4.719 -11.945 6.508 1 95.31 51 GLY B C 1
ATOM 1904 O O . GLY B 1 51 ? -4.535 -13.156 6.57 1 95.31 51 GLY B O 1
ATOM 1905 N N . SER B 1 52 ? -5.77 -11.328 5.891 1 96.19 52 SER B N 1
ATOM 1906 C CA . SER B 1 52 ? -6.746 -12.133 5.164 1 96.19 52 SER B CA 1
ATOM 1907 C C . SER B 1 52 ? -7.203 -11.422 3.893 1 96.19 52 SER B C 1
ATOM 1909 O O . SER B 1 52 ? -7.664 -10.281 3.943 1 96.19 52 SER B O 1
ATOM 1911 N N . GLY B 1 53 ? -7.078 -12.102 2.783 1 97.62 53 GLY B N 1
ATOM 1912 C CA . GLY B 1 53 ? -7.434 -11.539 1.493 1 97.62 53 GLY B CA 1
ATOM 1913 C C . GLY B 1 53 ? -6.293 -11.562 0.495 1 97.62 53 GLY B C 1
ATOM 1914 O O . GLY B 1 53 ? -5.34 -12.328 0.653 1 97.62 53 GLY B O 1
ATOM 1915 N N . GLY B 1 54 ? -6.473 -10.789 -0.568 1 98.12 54 GLY B N 1
ATOM 1916 C CA . GLY B 1 54 ? -5.477 -10.742 -1.628 1 98.12 54 GLY B CA 1
ATOM 1917 C C . GLY B 1 54 ? -5.031 -9.336 -1.97 1 98.12 54 GLY B C 1
ATOM 1918 O O . GLY B 1 54 ? -5.598 -8.359 -1.466 1 98.12 54 GLY B O 1
ATOM 1919 N N . VAL B 1 55 ? -3.99 -9.25 -2.705 1 98.25 55 VAL B N 1
ATOM 1920 C CA . VAL B 1 55 ? -3.467 -7.973 -3.174 1 98.25 55 VAL B CA 1
ATOM 1921 C C . VAL B 1 55 ? -2.811 -8.148 -4.539 1 98.25 55 VAL B C 1
ATOM 1923 O O . VAL B 1 55 ? -2.135 -9.156 -4.785 1 98.25 55 VAL B O 1
ATOM 1926 N N . LEU B 1 56 ? -3.057 -7.211 -5.441 1 97.5 56 LEU B N 1
ATOM 1927 C CA . LEU B 1 56 ? -2.371 -7.16 -6.727 1 97.5 56 LEU B CA 1
ATOM 1928 C C . LEU B 1 56 ? -1.091 -6.336 -6.629 1 97.5 56 LEU B C 1
ATOM 1930 O O . LEU B 1 56 ? -0.94 -5.523 -5.715 1 97.5 56 LEU B O 1
ATOM 1934 N N . CYS B 1 57 ? -0.184 -6.605 -7.531 1 96.31 57 CYS B N 1
ATOM 1935 C CA . CYS B 1 57 ? 0.944 -5.691 -7.688 1 96.31 57 CYS B CA 1
ATOM 1936 C C . CYS B 1 57 ? 0.535 -4.449 -8.469 1 96.31 57 CYS B C 1
ATOM 1938 O O . CYS B 1 57 ? -0.486 -4.453 -9.156 1 96.31 57 CYS B O 1
ATOM 1940 N N . THR B 1 58 ? 1.34 -3.398 -8.359 1 91.44 58 THR B N 1
ATOM 1941 C CA . THR B 1 58 ? 1.048 -2.1 -8.961 1 91.44 58 THR B CA 1
ATOM 1942 C C . THR B 1 58 ? 1.17 -2.162 -10.477 1 91.44 58 THR B C 1
ATOM 1944 O O . THR B 1 58 ? 0.523 -1.392 -11.188 1 91.44 58 THR B O 1
ATOM 1947 N N . ALA B 1 59 ? 1.983 -3.07 -11.039 1 90 59 ALA B N 1
ATOM 1948 C CA . ALA B 1 59 ? 2.221 -3.107 -12.477 1 90 59 ALA B CA 1
ATOM 1949 C C . ALA B 1 59 ? 1.703 -4.41 -13.086 1 90 59 ALA B C 1
ATOM 1951 O O . ALA B 1 59 ? 1.882 -5.484 -12.516 1 90 59 ALA B O 1
ATOM 1952 N N . PRO B 1 60 ? 1.046 -4.246 -14.297 1 92.94 60 PRO B N 1
ATOM 1953 C CA . PRO B 1 60 ? 0.709 -5.465 -15.039 1 92.94 60 PRO B CA 1
ATOM 1954 C C . PRO B 1 60 ? 1.927 -6.109 -15.695 1 92.94 60 PRO B C 1
ATOM 1956 O O . PRO B 1 60 ? 2.98 -5.48 -15.805 1 92.94 60 PRO B O 1
ATOM 1959 N N . ILE B 1 61 ? 1.765 -7.324 -16 1 93.88 61 ILE B N 1
ATOM 1960 C CA . ILE B 1 61 ? 2.789 -8 -16.781 1 93.88 61 ILE B CA 1
ATOM 1961 C C . ILE B 1 61 ? 2.598 -7.688 -18.266 1 93.88 61 ILE B C 1
ATOM 1963 O O . ILE B 1 61 ? 1.612 -8.109 -18.875 1 93.88 61 ILE B O 1
ATOM 1967 N N . VAL B 1 62 ? 3.531 -6.922 -18.781 1 88.56 62 VAL B N 1
ATOM 1968 C CA . VAL B 1 62 ? 3.381 -6.504 -20.172 1 88.56 62 VAL B CA 1
ATOM 1969 C C . VAL B 1 62 ? 4.496 -7.113 -21.016 1 88.56 62 VAL B C 1
ATOM 1971 O O . VAL B 1 62 ? 4.355 -7.258 -22.234 1 88.56 62 VAL B O 1
ATOM 1974 N N . GLN B 1 63 ? 5.504 -7.484 -20.375 1 88.5 63 GLN B N 1
ATOM 1975 C CA . GLN B 1 63 ? 6.633 -8.023 -21.125 1 88.5 63 GLN B CA 1
ATOM 1976 C C . GLN B 1 63 ? 6.367 -9.461 -21.547 1 88.5 63 GLN B C 1
ATOM 1978 O O . GLN B 1 63 ? 5.512 -10.141 -20.984 1 88.5 63 GLN B O 1
ATOM 1983 N N . ASN B 1 64 ? 7.152 -9.93 -22.5 1 91 64 ASN B N 1
ATOM 1984 C CA . ASN B 1 64 ? 6.93 -11.25 -23.094 1 91 64 ASN B CA 1
ATOM 1985 C C . ASN B 1 64 ? 7.156 -12.359 -22.078 1 91 64 ASN B C 1
ATOM 1987 O O . ASN B 1 64 ? 6.398 -13.336 -22.031 1 91 64 ASN B O 1
ATOM 1991 N N . LYS B 1 65 ? 8.312 -12.258 -21.391 1 96 65 LYS B N 1
ATOM 1992 C CA . LYS B 1 65 ? 8.656 -13.242 -20.375 1 96 65 LYS B CA 1
ATOM 1993 C C . LYS B 1 65 ? 8.953 -12.578 -19.031 1 96 65 LYS B C 1
ATOM 1995 O O . LYS B 1 65 ? 9.883 -11.773 -18.922 1 96 65 LYS B O 1
ATOM 2000 N N . CYS B 1 66 ? 8.164 -12.969 -18.125 1 96.75 66 CYS B N 1
ATOM 2001 C CA . CYS B 1 66 ? 8.266 -12.328 -16.812 1 96.75 66 CYS B CA 1
ATOM 2002 C C . CYS B 1 66 ? 8.539 -13.359 -15.727 1 96.75 66 CYS B C 1
ATOM 2004 O O . CYS B 1 66 ? 8.102 -14.508 -15.82 1 96.75 66 CYS B O 1
ATOM 2006 N N . TYR B 1 67 ? 9.367 -12.867 -14.805 1 97.75 67 TYR B N 1
ATOM 2007 C CA . TYR B 1 67 ? 9.695 -13.695 -13.648 1 97.75 67 TYR B CA 1
ATOM 2008 C C . TYR B 1 67 ? 9.586 -12.891 -12.352 1 97.75 67 TYR B C 1
ATOM 2010 O O . TYR B 1 67 ? 9.977 -11.719 -12.312 1 97.75 67 TYR B O 1
ATOM 2018 N N . PHE B 1 68 ? 9.047 -13.43 -11.273 1 98.06 68 PHE B N 1
ATOM 2019 C CA . PHE B 1 68 ? 9.141 -12.914 -9.914 1 98.06 68 PHE B CA 1
ATOM 2020 C C . PHE B 1 68 ? 9.125 -14.055 -8.898 1 98.06 68 PHE B C 1
ATOM 2022 O O . PHE B 1 68 ? 8.922 -15.219 -9.273 1 98.06 68 PHE B O 1
ATOM 2029 N N . GLU B 1 69 ? 9.453 -13.766 -7.621 1 98.69 69 GLU B N 1
ATOM 2030 C CA . GLU B 1 69 ? 9.492 -14.797 -6.586 1 98.69 69 GLU B CA 1
ATOM 2031 C C . GLU B 1 69 ? 8.594 -14.438 -5.41 1 98.69 69 GLU B C 1
ATOM 2033 O O . GLU B 1 69 ? 8.32 -13.258 -5.172 1 98.69 69 GLU B O 1
ATOM 2038 N N . VAL B 1 70 ? 8.195 -15.438 -4.762 1 98.81 70 VAL B N 1
ATOM 2039 C CA . VAL B 1 70 ? 7.492 -15.266 -3.49 1 98.81 70 VAL B CA 1
ATOM 2040 C C . VAL B 1 70 ? 8.094 -16.203 -2.443 1 98.81 70 VAL B C 1
ATOM 2042 O O . VAL B 1 70 ? 8.211 -17.406 -2.674 1 98.81 70 VAL B O 1
ATOM 2045 N N . LYS B 1 71 ? 8.484 -15.617 -1.356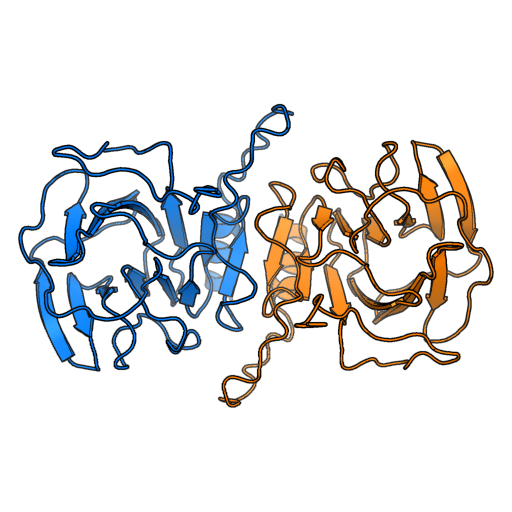 1 98.69 71 LYS B N 1
ATOM 2046 C CA . LYS B 1 71 ? 8.953 -16.422 -0.227 1 98.69 71 LYS B CA 1
ATOM 2047 C C . LYS B 1 71 ? 7.824 -16.688 0.763 1 98.69 71 LYS B C 1
ATOM 2049 O O . LYS B 1 71 ? 7.133 -15.758 1.188 1 98.69 71 LYS B O 1
ATOM 2054 N N . VAL B 1 72 ? 7.66 -17.938 1.097 1 98.44 72 VAL B N 1
ATOM 2055 C CA . VAL B 1 72 ? 6.711 -18.312 2.143 1 98.44 72 VAL B CA 1
ATOM 2056 C C . VAL B 1 72 ? 7.352 -18.109 3.514 1 98.44 72 VAL B C 1
ATOM 2058 O O . VAL B 1 72 ? 8.078 -18.984 4 1 98.44 72 VAL B O 1
ATOM 2061 N N . GLN B 1 73 ? 7.059 -17 4.102 1 97.19 73 GLN B N 1
ATOM 2062 C CA . GLN B 1 73 ? 7.668 -16.672 5.387 1 97.19 73 GLN B CA 1
ATOM 2063 C C . GLN B 1 73 ? 7.016 -17.453 6.523 1 97.19 73 GLN B C 1
ATOM 2065 O O . GLN B 1 73 ? 7.703 -17.984 7.398 1 97.19 73 GLN B O 1
ATOM 2070 N N . GLN B 1 74 ? 5.746 -17.453 6.52 1 96.38 74 GLN B N 1
ATOM 2071 C CA . GLN B 1 74 ? 4.938 -18.219 7.465 1 96.38 74 GLN B CA 1
ATOM 2072 C C . GLN B 1 74 ? 3.822 -18.969 6.754 1 96.38 74 GLN B C 1
ATOM 2074 O O . GLN B 1 74 ? 3.156 -18.422 5.875 1 96.38 74 GLN B O 1
ATOM 2079 N N . SER B 1 75 ? 3.625 -20.203 7.223 1 95.62 75 SER B N 1
ATOM 2080 C CA . SER B 1 75 ? 2.615 -21.031 6.586 1 95.62 75 SER B CA 1
ATOM 2081 C C . SER B 1 75 ? 1.207 -20.562 6.93 1 95.62 75 SER B C 1
ATOM 2083 O O . SER B 1 75 ? 1.035 -19.656 7.738 1 95.62 75 SER B O 1
ATOM 2085 N N . GLY B 1 76 ? 0.212 -21.25 6.414 1 97.12 76 GLY B N 1
ATOM 2086 C CA . GLY B 1 76 ? -1.207 -20.938 6.449 1 97.12 76 GLY B CA 1
ATOM 2087 C C . GLY B 1 76 ? -1.912 -21.203 5.133 1 97.12 76 GLY B C 1
ATOM 2088 O O . GLY B 1 76 ? -1.554 -22.141 4.41 1 97.12 76 GLY B O 1
ATOM 2089 N N . ILE B 1 77 ? -2.961 -20.453 4.969 1 98 77 ILE B N 1
ATOM 2090 C CA . ILE B 1 77 ? -3.654 -20.516 3.686 1 98 77 ILE B CA 1
ATOM 2091 C C . ILE B 1 77 ? -3.15 -19.406 2.766 1 98 77 ILE B C 1
ATOM 2093 O O . ILE B 1 77 ? -3.1 -18.25 3.16 1 98 77 ILE B O 1
ATOM 2097 N N . TRP B 1 78 ? -2.668 -19.781 1.618 1 98.56 78 TRP B N 1
ATOM 2098 C CA . TRP B 1 78 ? -2.189 -18.75 0.696 1 98.56 78 TRP B CA 1
ATOM 2099 C C . TRP B 1 78 ? -2.361 -19.203 -0.752 1 98.56 78 TRP B C 1
ATOM 2101 O O . TRP B 1 78 ? -2.57 -20.391 -1.021 1 98.56 78 TRP B O 1
ATOM 2111 N N . GLY B 1 79 ? -2.363 -18.281 -1.659 1 98.69 79 GLY B N 1
ATOM 2112 C CA . GLY B 1 79 ? -2.346 -18.453 -3.104 1 98.69 79 GLY B CA 1
ATOM 2113 C C . GLY B 1 79 ? -1.506 -17.406 -3.818 1 98.69 79 GLY B C 1
ATOM 2114 O O . GLY B 1 79 ? -1.514 -16.234 -3.447 1 98.69 79 GLY B O 1
ATOM 2115 N N . ILE B 1 80 ? -0.708 -17.875 -4.797 1 98.88 80 ILE B N 1
ATOM 2116 C CA . ILE B 1 80 ? 0.17 -16.969 -5.531 1 98.88 80 ILE B CA 1
ATOM 2117 C C . ILE B 1 80 ? 0.049 -17.234 -7.031 1 98.88 80 ILE B C 1
ATOM 2119 O O . ILE B 1 80 ? -0.086 -18.391 -7.449 1 98.88 80 ILE B O 1
ATOM 2123 N N . GLY B 1 81 ? 0.056 -16.188 -7.762 1 98.75 81 GLY B N 1
ATOM 2124 C CA . GLY B 1 81 ? -0.027 -16.328 -9.211 1 98.75 81 GLY B CA 1
ATOM 2125 C C . GLY B 1 81 ? -0.314 -15.023 -9.93 1 98.75 81 GLY B C 1
ATOM 2126 O O . GLY B 1 81 ? 0.377 -14.031 -9.711 1 98.75 81 GLY B O 1
ATOM 2127 N N . LEU B 1 82 ? -1.296 -15.188 -10.828 1 98.75 82 LEU B N 1
ATOM 2128 C CA . LEU B 1 82 ? -1.679 -14.047 -11.656 1 98.75 82 LEU B CA 1
ATOM 2129 C C . LEU B 1 82 ? -3.178 -13.781 -11.562 1 98.75 82 LEU B C 1
ATOM 2131 O O . LEU B 1 82 ? -3.961 -14.711 -11.328 1 98.75 82 LEU B O 1
ATOM 2135 N N . ALA B 1 83 ? -3.527 -12.531 -11.766 1 98.62 83 ALA B N 1
ATOM 2136 C CA . ALA B 1 83 ? -4.949 -12.203 -11.727 1 98.62 83 ALA B CA 1
ATOM 2137 C C . ALA B 1 83 ? -5.25 -10.984 -12.594 1 98.62 83 ALA B C 1
ATOM 2139 O O . ALA B 1 83 ? -4.371 -10.148 -12.836 1 98.62 83 ALA B O 1
ATOM 2140 N N . LEU B 1 84 ? -6.438 -10.969 -13.055 1 97.44 84 LEU B N 1
ATOM 2141 C CA . LEU B 1 84 ? -6.977 -9.766 -13.68 1 97.44 84 LEU B CA 1
ATOM 2142 C C . LEU B 1 84 ? -7.402 -8.742 -12.625 1 97.44 84 LEU B C 1
ATOM 2144 O O . LEU B 1 84 ? -7.543 -9.086 -11.453 1 97.44 84 LEU B O 1
ATOM 2148 N N . ASN B 1 85 ? -7.598 -7.559 -13.078 1 93.94 85 ASN B N 1
ATOM 2149 C CA . ASN B 1 85 ? -7.93 -6.457 -12.18 1 93.94 85 ASN B CA 1
ATOM 2150 C C . ASN B 1 85 ? -9.234 -6.715 -11.438 1 93.94 85 ASN B C 1
ATOM 2152 O O . ASN B 1 85 ? -9.414 -6.246 -10.312 1 93.94 85 ASN B O 1
ATOM 2156 N N . ASP B 1 86 ? -10.141 -7.543 -11.953 1 94.44 86 ASP B N 1
ATOM 2157 C CA . ASP B 1 86 ? -11.484 -7.73 -11.414 1 94.44 86 ASP B CA 1
ATOM 2158 C C . ASP B 1 86 ? -11.5 -8.852 -10.375 1 94.44 86 ASP B C 1
ATOM 2160 O O . ASP B 1 86 ? -12.562 -9.188 -9.844 1 94.44 86 ASP B O 1
ATOM 2164 N N . VAL B 1 87 ? -10.414 -9.352 -10.07 1 96.56 87 VAL B N 1
ATOM 2165 C CA . VAL B 1 87 ? -10.344 -10.484 -9.148 1 96.56 87 VAL B CA 1
ATOM 2166 C C . VAL B 1 87 ? -10.961 -10.094 -7.809 1 96.56 87 VAL B C 1
ATOM 2168 O O . VAL B 1 87 ? -10.867 -8.945 -7.379 1 96.56 87 VAL B O 1
ATOM 2171 N N . ASP B 1 88 ? -11.617 -11.07 -7.172 1 95.94 88 ASP B N 1
ATOM 2172 C CA . ASP B 1 88 ? -12.109 -10.883 -5.812 1 95.94 88 ASP B CA 1
ATOM 2173 C C . ASP B 1 88 ? -10.969 -11.008 -4.797 1 95.94 88 ASP B C 1
ATOM 2175 O O . ASP B 1 88 ? -10.492 -12.109 -4.527 1 95.94 88 ASP B O 1
ATOM 2179 N N . LEU B 1 89 ? -10.586 -9.922 -4.176 1 96.44 89 LEU B N 1
ATOM 2180 C CA . LEU B 1 89 ? -9.43 -9.898 -3.291 1 96.44 89 LEU B CA 1
ATOM 2181 C C . LEU B 1 89 ? -9.852 -10.07 -1.837 1 96.44 89 LEU B C 1
ATOM 2183 O O . LEU B 1 89 ? -9.008 -10.07 -0.936 1 96.44 89 LEU B O 1
ATOM 2187 N N . CYS B 1 90 ? -11.117 -10.266 -1.557 1 93.25 90 CYS B N 1
ATOM 2188 C CA . CYS B 1 90 ? -11.602 -10.391 -0.185 1 93.25 90 CYS B CA 1
ATOM 2189 C C . CYS B 1 90 ? -11.539 -11.836 0.291 1 93.25 90 CYS B C 1
ATOM 2191 O O . CYS B 1 90 ? -11.703 -12.109 1.48 1 93.25 90 CYS B O 1
ATOM 2193 N N . LYS B 1 91 ? -11.219 -12.664 -0.643 1 92.5 91 LYS B N 1
ATOM 2194 C CA . LYS B 1 91 ? -11.266 -14.078 -0.279 1 92.5 91 LYS B CA 1
ATOM 2195 C C . LYS B 1 91 ? -9.977 -14.789 -0.68 1 92.5 91 LYS B C 1
ATOM 2197 O O . LYS B 1 91 ? -9.609 -14.797 -1.856 1 92.5 91 LYS B O 1
ATOM 2202 N N . ALA B 1 92 ? -9.242 -15.336 0.191 1 96.62 92 ALA B N 1
ATOM 2203 C CA . ALA B 1 92 ? -8.094 -16.203 -0.048 1 96.62 92 ALA B CA 1
ATOM 2204 C C . ALA B 1 92 ? -8.523 -17.672 -0.181 1 96.62 92 ALA B C 1
ATOM 2206 O O . ALA B 1 92 ? -9.516 -18.078 0.423 1 96.62 92 ALA B O 1
ATOM 2207 N N . PRO B 1 93 ? -7.855 -18.5 -0.91 1 97.88 93 PRO B N 1
ATOM 2208 C CA . PRO B 1 93 ? -6.535 -18.219 -1.483 1 97.88 93 PRO B CA 1
ATOM 2209 C C . PRO B 1 93 ? -6.609 -17.797 -2.949 1 97.88 93 PRO B C 1
ATOM 2211 O O . PRO B 1 93 ? -5.621 -17.906 -3.68 1 97.88 93 PRO B O 1
ATOM 2214 N N . GLY B 1 94 ? -7.742 -17.359 -3.506 1 97.5 94 GLY B N 1
ATOM 2215 C CA . GLY B 1 94 ? -7.895 -17.062 -4.922 1 97.5 94 GLY B CA 1
ATOM 2216 C C . GLY B 1 94 ? -8.273 -18.281 -5.746 1 97.5 94 GLY B C 1
ATOM 2217 O O . GLY B 1 94 ? -8.398 -19.391 -5.215 1 97.5 94 GLY B O 1
ATOM 2218 N N . GLY B 1 95 ? -8.508 -18.094 -7.008 1 97.75 95 GLY B N 1
ATOM 2219 C CA . GLY B 1 95 ? -8.859 -19.188 -7.898 1 97.75 95 GLY B CA 1
ATOM 2220 C C . GLY B 1 95 ? -10.328 -19.562 -7.848 1 97.75 95 GLY B C 1
ATOM 2221 O O . GLY B 1 95 ? -10.781 -20.438 -8.586 1 97.75 95 GLY B O 1
ATOM 2222 N N . HIS B 1 96 ? -11.047 -18.906 -6.977 1 95.75 96 HIS B N 1
ATOM 2223 C CA . HIS B 1 96 ? -12.461 -19.219 -6.812 1 95.75 96 HIS B CA 1
ATOM 2224 C C . HIS B 1 96 ? -13.32 -18.5 -7.848 1 95.75 96 HIS B C 1
ATOM 2226 O O . HIS B 1 96 ? -14.508 -18.797 -8 1 95.75 96 HIS B O 1
ATOM 2232 N N . ASP B 1 97 ? -12.75 -17.531 -8.555 1 94.38 97 ASP B N 1
ATOM 2233 C CA . ASP B 1 97 ? -13.422 -16.828 -9.641 1 94.38 97 ASP B CA 1
ATOM 2234 C C . ASP B 1 97 ? -12.625 -16.938 -10.938 1 94.38 97 ASP B C 1
ATOM 2236 O O . ASP B 1 97 ? -11.594 -17.625 -10.984 1 94.38 97 ASP B O 1
ATOM 2240 N N . GLN B 1 98 ? -13.148 -16.344 -12.039 1 96.69 98 GLN B N 1
ATOM 2241 C CA . GLN B 1 98 ? -12.539 -16.516 -13.352 1 96.69 98 GLN B CA 1
ATOM 2242 C C . GLN B 1 98 ? -11.414 -15.508 -13.578 1 96.69 98 GLN B C 1
ATOM 2244 O O . GLN B 1 98 ? -10.922 -15.359 -14.695 1 96.69 98 GLN B O 1
ATOM 2249 N N . TYR B 1 99 ? -11.008 -14.875 -12.57 1 97.69 99 TYR B N 1
ATOM 2250 C CA . TYR B 1 99 ? -10.133 -13.727 -12.789 1 97.69 99 TYR B CA 1
ATOM 2251 C C . TYR B 1 99 ? -8.742 -13.984 -12.227 1 97.69 99 TYR B C 1
ATOM 2253 O O . TYR B 1 99 ? -7.855 -13.133 -12.344 1 97.69 99 TYR B O 1
ATOM 2261 N N . SER B 1 100 ? -8.523 -15.18 -11.562 1 98.44 100 SER B N 1
ATOM 2262 C CA . SER B 1 100 ? -7.199 -15.453 -11.016 1 98.44 100 SER B CA 1
ATOM 2263 C C . SER B 1 100 ? -6.773 -16.891 -11.297 1 98.44 100 SER B C 1
ATOM 2265 O O . SER B 1 100 ? -7.617 -17.781 -11.43 1 98.44 100 SER B O 1
ATOM 2267 N N . TRP B 1 101 ? -5.5 -17.141 -11.484 1 98.69 101 TRP B N 1
ATOM 2268 C CA . TRP B 1 101 ? -4.785 -18.406 -11.602 1 98.69 101 TRP B CA 1
ATOM 2269 C C . TRP B 1 101 ? -3.711 -18.531 -10.523 1 98.69 101 TRP B C 1
ATOM 2271 O O . TRP B 1 101 ? -2.711 -17.812 -10.555 1 98.69 101 TRP B O 1
ATOM 2281 N N . VAL B 1 102 ? -3.932 -19.484 -9.602 1 98.69 102 VAL B N 1
ATOM 2282 C CA . VAL B 1 102 ? -3.053 -19.438 -8.438 1 98.69 102 VAL B CA 1
ATOM 2283 C C . VAL B 1 102 ? -2.57 -20.844 -8.094 1 98.69 102 VAL B C 1
ATOM 2285 O O . VAL B 1 102 ? -3.293 -21.828 -8.305 1 98.69 102 VAL B O 1
ATOM 2288 N N . LEU B 1 103 ? -1.337 -20.922 -7.645 1 98.5 103 LEU B N 1
ATOM 2289 C CA . LEU B 1 103 ? -0.845 -22.047 -6.852 1 98.5 103 LEU B CA 1
ATOM 2290 C C . LEU B 1 103 ? -1.135 -21.828 -5.371 1 98.5 103 LEU B C 1
ATOM 2292 O O . LEU B 1 103 ? -0.84 -20.766 -4.82 1 98.5 103 LEU B O 1
ATOM 2296 N N . CYS B 1 104 ? -1.679 -22.844 -4.727 1 97.94 104 CYS B N 1
ATOM 2297 C CA . CYS B 1 104 ? -2.119 -22.672 -3.346 1 97.94 104 CYS B CA 1
ATOM 2298 C C . CYS B 1 104 ? -1.239 -23.453 -2.385 1 97.94 104 CYS B C 1
ATOM 2300 O O . CYS B 1 104 ? -0.46 -24.312 -2.809 1 97.94 104 CYS B O 1
ATOM 2302 N N . ASN B 1 105 ? -1.385 -23.156 -1.116 1 97.25 105 ASN B N 1
ATOM 2303 C CA . ASN B 1 105 ? -0.592 -23.734 -0.041 1 97.25 105 ASN B CA 1
ATOM 2304 C C . ASN B 1 105 ? -0.681 -25.266 -0.045 1 97.25 105 ASN B C 1
ATOM 2306 O O . ASN B 1 105 ? 0.232 -25.938 0.427 1 97.25 105 ASN B O 1
ATOM 2310 N N . ASP B 1 106 ? -1.721 -25.828 -0.541 1 95.38 106 ASP B N 1
ATOM 2311 C CA . ASP B 1 106 ? -1.908 -27.266 -0.548 1 95.38 106 ASP B CA 1
ATOM 2312 C C . ASP B 1 106 ? -1.363 -27.891 -1.833 1 95.38 106 ASP B C 1
ATOM 2314 O O . ASP B 1 106 ? -1.574 -29.078 -2.096 1 95.38 106 ASP B O 1
ATOM 2318 N N . GLY B 1 107 ? -0.783 -27.078 -2.652 1 96.06 107 GLY B N 1
ATOM 2319 C CA . GLY B 1 107 ? -0.176 -27.578 -3.877 1 96.06 107 GLY B CA 1
ATOM 2320 C C . GLY B 1 107 ? -1.123 -27.562 -5.062 1 96.06 107 GLY B C 1
ATOM 2321 O O . GLY B 1 107 ? -0.713 -27.828 -6.195 1 96.06 107 GLY B O 1
ATOM 2322 N N . ALA B 1 108 ? -2.367 -27.281 -4.816 1 96.62 108 ALA B N 1
ATOM 2323 C CA . ALA B 1 108 ? -3.342 -27.25 -5.902 1 96.62 108 ALA B CA 1
ATOM 2324 C C . ALA B 1 108 ? -3.234 -25.953 -6.699 1 96.62 108 ALA B C 1
ATOM 2326 O O . ALA B 1 108 ? -3.051 -24.875 -6.125 1 96.62 108 ALA B O 1
ATOM 2327 N N . GLN B 1 109 ? -3.268 -26.094 -8.031 1 97.94 109 GLN B N 1
ATOM 2328 C CA . GLN B 1 109 ? -3.455 -24.938 -8.906 1 97.94 109 GLN B CA 1
ATOM 2329 C C . GLN B 1 109 ? -4.934 -24.719 -9.219 1 97.94 109 GLN B C 1
ATOM 2331 O O . GLN B 1 109 ? -5.633 -25.656 -9.609 1 97.94 109 GLN B O 1
ATOM 2336 N N . ARG B 1 110 ? -5.375 -23.531 -8.922 1 97.81 110 ARG B N 1
ATOM 2337 C CA . ARG B 1 110 ? -6.816 -23.312 -8.992 1 97.81 110 ARG B CA 1
ATOM 2338 C C . ARG B 1 110 ? -7.148 -22.156 -9.93 1 97.81 110 ARG B C 1
ATOM 2340 O O . ARG B 1 110 ? -6.379 -21.203 -10.031 1 97.81 110 ARG B O 1
ATOM 2347 N N . HIS B 1 111 ? -8.281 -22.234 -10.578 1 98.31 111 HIS B N 1
ATOM 2348 C CA . HIS B 1 111 ? -8.922 -21.219 -11.406 1 98.31 111 HIS B CA 1
ATOM 2349 C C . HIS B 1 111 ? -10.406 -21.5 -11.578 1 98.31 111 HIS B C 1
ATOM 2351 O O . HIS B 1 111 ? -10.805 -22.641 -11.844 1 98.31 111 HIS B O 1
ATOM 2357 N N . ASN B 1 112 ? -11.172 -20.484 -11.352 1 97.38 112 ASN B N 1
ATOM 2358 C CA . ASN B 1 112 ? -12.602 -20.562 -11.602 1 97.38 112 ASN B CA 1
ATOM 2359 C C . ASN B 1 112 ? -13.242 -21.719 -10.836 1 97.38 112 ASN B C 1
ATOM 2361 O O . ASN B 1 112 ? -14.023 -22.484 -11.406 1 97.38 112 ASN B O 1
ATOM 2365 N N . GLN B 1 113 ? -12.812 -21.844 -9.625 1 95.12 113 GLN B N 1
ATOM 2366 C CA . GLN B 1 113 ? -13.344 -22.812 -8.664 1 95.12 113 GLN B CA 1
ATOM 2367 C C . GLN B 1 113 ? -12.961 -24.234 -9.062 1 95.12 113 GLN B C 1
ATOM 2369 O O . GLN B 1 113 ? -13.57 -25.203 -8.586 1 95.12 113 GLN B O 1
ATOM 2374 N N . GLN B 1 114 ? -12.008 -24.406 -9.922 1 96.75 114 GLN B N 1
ATOM 2375 C CA . GLN B 1 114 ? -11.539 -25.719 -10.344 1 96.75 114 GLN B CA 1
ATOM 2376 C C . GLN B 1 114 ? -10.07 -25.922 -9.977 1 96.75 114 GLN B C 1
ATOM 2378 O O . GLN B 1 114 ? -9.273 -24.984 -10.039 1 96.75 114 GLN B O 1
ATOM 2383 N N . VAL B 1 115 ? -9.82 -27.109 -9.617 1 96.62 115 VAL B N 1
ATOM 2384 C CA . VAL B 1 115 ? -8.422 -27.516 -9.508 1 96.62 115 VAL B CA 1
ATOM 2385 C C . VAL B 1 115 ? -7.895 -27.922 -10.883 1 96.62 115 VAL B C 1
ATOM 2387 O O . VAL B 1 115 ? -8.359 -28.906 -11.469 1 96.62 115 VAL B O 1
ATOM 2390 N N . LEU B 1 116 ? -7.004 -27.156 -11.391 1 95.88 116 LEU B N 1
ATOM 2391 C CA . LEU B 1 116 ? -6.449 -27.438 -12.703 1 95.88 116 LEU B CA 1
ATOM 2392 C C . LEU B 1 116 ? -5.438 -28.578 -12.641 1 95.88 116 LEU B C 1
ATOM 2394 O O . LEU B 1 116 ? -5.48 -29.5 -13.453 1 95.88 116 LEU B O 1
ATOM 2398 N N . LYS B 1 117 ? -4.469 -28.406 -11.766 1 92.19 117 LYS B N 1
ATOM 2399 C CA . LYS B 1 117 ? -3.398 -29.359 -11.492 1 92.19 117 LYS B CA 1
ATOM 2400 C C . LYS B 1 117 ? -2.934 -29.266 -10.047 1 92.19 117 LYS B C 1
ATOM 2402 O O . LYS B 1 117 ? -3.199 -28.266 -9.367 1 92.19 117 LYS B O 1
ATOM 2407 N N . ALA B 1 118 ? -2.357 -30.312 -9.617 1 91 118 ALA B N 1
ATOM 2408 C CA . ALA B 1 118 ? -1.703 -30.328 -8.312 1 91 118 ALA B CA 1
ATOM 2409 C C . ALA B 1 118 ? -0.214 -30.625 -8.453 1 91 118 ALA B C 1
ATOM 2411 O O . ALA B 1 118 ? 0.185 -31.453 -9.273 1 91 118 ALA B O 1
ATOM 2412 N N . ILE B 1 119 ? 0.471 -29.891 -7.637 1 91.06 119 ILE B N 1
ATOM 2413 C CA . ILE B 1 119 ? 1.898 -30.188 -7.66 1 91.06 119 ILE B CA 1
ATOM 2414 C C . ILE B 1 119 ? 2.229 -31.219 -6.582 1 91.06 119 ILE B C 1
ATOM 2416 O O . ILE B 1 119 ? 1.516 -31.328 -5.582 1 91.06 119 ILE B O 1
ATOM 2420 N N . ASP B 1 120 ? 3.311 -31.969 -6.75 1 83.31 120 ASP B N 1
ATOM 2421 C CA . ASP B 1 120 ? 3.705 -33.031 -5.832 1 83.31 120 ASP B CA 1
ATOM 2422 C C . ASP B 1 120 ? 4.582 -32.5 -4.703 1 83.31 120 ASP B C 1
ATOM 2424 O O . ASP B 1 120 ? 4.723 -33.125 -3.66 1 83.31 120 ASP B O 1
ATOM 2428 N N . ASN B 1 121 ? 4.941 -31.344 -4.77 1 76.38 121 ASN B N 1
ATOM 2429 C CA . ASN B 1 121 ? 5.871 -30.781 -3.793 1 76.38 121 ASN B CA 1
ATOM 2430 C C . ASN B 1 121 ? 5.129 -30.172 -2.607 1 76.38 121 ASN B C 1
ATOM 2432 O O . ASN B 1 121 ? 4.086 -29.531 -2.781 1 76.38 121 ASN B O 1
ATOM 2436 N N . THR B 1 122 ? 5.652 -30.547 -1.479 1 86.69 122 THR B N 1
ATOM 2437 C CA . THR B 1 122 ? 5.18 -29.844 -0.292 1 86.69 122 THR B CA 1
ATOM 2438 C C . THR B 1 122 ? 5.887 -28.5 -0.146 1 86.69 122 THR B C 1
ATOM 2440 O O . THR B 1 122 ? 7.113 -28.422 -0.235 1 86.69 122 THR B O 1
ATOM 2443 N N . ILE B 1 123 ? 5.168 -27.516 -0.083 1 95 123 ILE B N 1
ATOM 2444 C CA . ILE B 1 123 ? 5.742 -26.188 0.1 1 95 123 ILE B CA 1
ATOM 2445 C C . ILE B 1 123 ? 5.781 -25.844 1.587 1 95 123 ILE B C 1
ATOM 2447 O O . ILE B 1 123 ? 4.762 -25.922 2.275 1 95 123 ILE B O 1
ATOM 2451 N N . GLU B 1 124 ? 6.938 -25.5 2.086 1 95.44 124 GLU B N 1
ATOM 2452 C CA . GLU B 1 124 ? 7.129 -25.234 3.508 1 95.44 124 GLU B CA 1
ATOM 2453 C C . GLU B 1 124 ? 7.52 -23.781 3.748 1 95.44 124 GLU B C 1
ATOM 2455 O O . GLU B 1 124 ? 7.875 -23.062 2.809 1 95.44 124 GLU B O 1
ATOM 2460 N N . GLU B 1 125 ? 7.434 -23.406 5.008 1 96.69 125 GLU B N 1
ATOM 2461 C CA . GLU B 1 125 ? 7.961 -22.109 5.41 1 96.69 125 GLU B CA 1
ATOM 2462 C C . GLU B 1 125 ? 9.422 -21.969 5.004 1 96.69 125 GLU B C 1
ATOM 2464 O O . GLU B 1 125 ? 10.211 -22.906 5.148 1 96.69 125 GLU B O 1
ATOM 2469 N N . GLY B 1 126 ? 9.688 -20.828 4.445 1 97.19 126 GLY B N 1
ATOM 2470 C CA . GLY B 1 126 ? 11.055 -20.578 4.023 1 97.19 126 GLY B CA 1
ATOM 2471 C C . GLY B 1 126 ? 11.289 -20.859 2.553 1 97.19 126 GLY B C 1
ATOM 2472 O O . GLY B 1 126 ? 12.281 -20.406 1.979 1 97.19 126 GLY B O 1
ATOM 2473 N N . ASP B 1 127 ? 10.445 -21.656 1.978 1 97.94 127 ASP B N 1
ATOM 2474 C CA . ASP B 1 127 ? 10.602 -21.953 0.559 1 97.94 127 ASP B CA 1
ATOM 2475 C C . ASP B 1 127 ? 10.359 -20.719 -0.297 1 97.94 127 ASP B C 1
ATOM 2477 O O . ASP B 1 127 ? 9.594 -19.828 0.085 1 97.94 127 ASP B O 1
ATOM 2481 N N . ILE B 1 128 ? 11.047 -20.703 -1.401 1 98.62 128 ILE B N 1
ATOM 2482 C CA . ILE B 1 128 ? 10.883 -19.625 -2.383 1 98.62 128 ILE B CA 1
ATOM 2483 C C . ILE B 1 128 ? 10.242 -20.188 -3.652 1 98.62 128 ILE B C 1
ATOM 2485 O O . ILE B 1 128 ? 10.773 -21.109 -4.27 1 98.62 128 ILE B O 1
ATOM 2489 N N . ILE B 1 129 ? 9.125 -19.625 -3.971 1 98.56 129 ILE B N 1
ATOM 2490 C CA . ILE B 1 129 ? 8.414 -20.031 -5.176 1 98.56 129 ILE B CA 1
ATOM 2491 C C . ILE B 1 129 ? 8.727 -19.062 -6.312 1 98.56 129 ILE B C 1
ATOM 2493 O O . ILE B 1 129 ? 8.516 -17.859 -6.18 1 98.56 129 ILE B O 1
ATOM 2497 N N . GLY B 1 130 ? 9.289 -19.594 -7.375 1 98.31 130 GLY B N 1
ATOM 2498 C CA . GLY B 1 130 ? 9.438 -18.812 -8.594 1 98.31 130 GLY B CA 1
ATOM 2499 C C . GLY B 1 130 ? 8.227 -18.875 -9.5 1 98.31 130 GLY B C 1
ATOM 2500 O O . GLY B 1 130 ? 7.625 -19.938 -9.664 1 98.31 130 GLY B O 1
ATOM 2501 N N . ILE B 1 131 ? 7.781 -17.797 -10.062 1 98.5 131 ILE B N 1
ATOM 2502 C CA . ILE B 1 131 ? 6.641 -17.719 -10.969 1 98.5 131 ILE B CA 1
ATOM 2503 C C . ILE B 1 131 ? 7.109 -17.25 -12.352 1 98.5 131 ILE B C 1
ATOM 2505 O O . ILE B 1 131 ? 7.734 -16.188 -12.477 1 98.5 131 ILE B O 1
ATOM 2509 N N . TYR B 1 132 ? 6.848 -18.031 -13.328 1 98.06 132 TYR B N 1
ATOM 2510 C CA . TYR B 1 132 ? 7.207 -17.781 -14.719 1 98.06 132 TYR B CA 1
ATOM 2511 C C . TYR B 1 132 ? 5.965 -17.562 -15.57 1 98.06 132 TYR B C 1
ATOM 2513 O O . TYR B 1 132 ? 5.043 -18.375 -15.562 1 98.06 132 TYR B O 1
ATOM 2521 N N . TYR B 1 133 ? 6 -16.5 -16.281 1 98.12 133 TYR B N 1
ATOM 2522 C CA . TYR B 1 133 ? 4.875 -16.266 -17.188 1 98.12 133 TYR B CA 1
ATOM 2523 C C . TYR B 1 133 ? 5.348 -15.719 -18.516 1 98.12 133 TYR B C 1
ATOM 2525 O O . TYR B 1 133 ? 6.105 -14.742 -18.562 1 98.12 133 TYR B O 1
ATOM 2533 N N . ASP B 1 134 ? 4.855 -16.297 -19.609 1 96.69 134 ASP B N 1
ATOM 2534 C C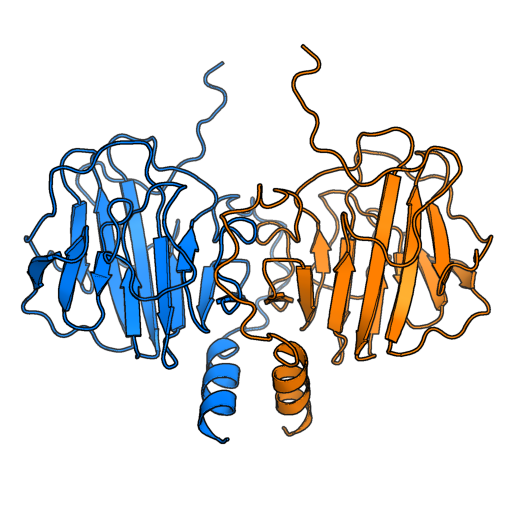A . ASP B 1 134 ? 5.309 -15.875 -20.938 1 96.69 134 ASP B CA 1
ATOM 2535 C C . ASP B 1 134 ? 4.129 -15.617 -21.859 1 96.69 134 ASP B C 1
ATOM 2537 O O . ASP B 1 134 ? 4.25 -15.758 -23.078 1 96.69 134 ASP B O 1
ATOM 2541 N N . HIS B 1 135 ? 2.943 -15.398 -21.375 1 95.81 135 HIS B N 1
ATOM 2542 C CA . HIS B 1 135 ? 1.697 -15.125 -22.078 1 95.81 135 HIS B CA 1
ATOM 2543 C C . HIS B 1 135 ? 1.165 -16.375 -22.766 1 95.81 135 HIS B C 1
ATOM 2545 O O . HIS B 1 135 ? 0.178 -16.312 -23.516 1 95.81 135 HIS B O 1
ATOM 2551 N N . VAL B 1 136 ? 1.874 -17.453 -22.562 1 95.81 136 VAL B N 1
ATOM 2552 C CA . VAL B 1 136 ? 1.388 -18.75 -23.031 1 95.81 136 VAL B CA 1
ATOM 2553 C C . VAL B 1 136 ? 1.104 -19.641 -21.828 1 95.81 136 VAL B C 1
ATOM 2555 O O . VAL B 1 136 ? 0.031 -20.25 -21.734 1 95.81 136 VAL B O 1
ATOM 2558 N N . GLU B 1 137 ? 2.061 -19.688 -21.016 1 96.62 137 GLU B N 1
ATOM 2559 C CA . GLU B 1 137 ? 1.894 -20.547 -19.844 1 96.62 137 GLU B CA 1
ATOM 2560 C C . GLU B 1 137 ? 2.383 -19.859 -18.578 1 96.62 137 GLU B C 1
ATOM 2562 O O . GLU B 1 137 ? 3.324 -19.062 -18.625 1 96.62 137 GLU B O 1
ATOM 2567 N N . LEU B 1 138 ? 1.768 -20.188 -17.484 1 98.19 138 LEU B N 1
ATOM 2568 C CA . LEU B 1 138 ? 2.184 -19.891 -16.109 1 98.19 138 LEU B CA 1
ATOM 2569 C C . LEU B 1 138 ? 2.82 -21.109 -15.453 1 98.19 138 LEU B C 1
ATOM 2571 O O . LEU B 1 138 ? 2.182 -22.156 -15.336 1 98.19 138 LEU B O 1
ATOM 2575 N N . ASN B 1 139 ? 4.121 -20.938 -15.102 1 96.88 139 ASN B N 1
ATOM 2576 C CA . ASN B 1 139 ? 4.867 -22.047 -14.492 1 96.88 139 ASN B CA 1
ATOM 2577 C C . ASN B 1 139 ? 5.469 -21.641 -13.148 1 96.88 139 ASN B C 1
ATOM 2579 O O . ASN B 1 139 ? 5.559 -20.453 -12.836 1 96.88 139 ASN B O 1
ATOM 2583 N N . TYR B 1 140 ? 5.891 -22.656 -12.414 1 97.62 140 TYR B N 1
ATOM 2584 C CA . TYR B 1 140 ? 6.418 -22.422 -11.07 1 97.62 140 TYR B CA 1
ATOM 2585 C C . TYR B 1 140 ? 7.711 -23.188 -10.852 1 97.62 140 TYR B C 1
ATOM 2587 O O . TYR B 1 140 ? 7.988 -24.172 -11.547 1 97.62 140 TYR B O 1
ATOM 2595 N N . SER B 1 141 ? 8.492 -22.703 -9.961 1 97.19 141 SER B N 1
ATOM 2596 C CA . SER B 1 141 ? 9.602 -23.438 -9.367 1 97.19 141 SER B CA 1
ATOM 2597 C C . SER B 1 141 ? 9.578 -23.344 -7.848 1 97.19 141 SER B C 1
ATOM 2599 O O . SER B 1 141 ? 9.016 -22.406 -7.289 1 97.19 141 SER B O 1
ATOM 2601 N N . ILE B 1 142 ? 10.062 -24.344 -7.227 1 97.56 142 ILE B N 1
ATOM 2602 C CA . ILE B 1 142 ? 10.258 -24.328 -5.781 1 97.56 142 ILE B CA 1
ATOM 2603 C C . ILE B 1 142 ? 11.75 -24.406 -5.461 1 97.56 142 ILE B C 1
ATOM 2605 O O . ILE B 1 142 ? 12.406 -25.391 -5.805 1 97.56 142 ILE B O 1
ATOM 2609 N N . ASN B 1 143 ? 12.172 -23.359 -4.863 1 97.44 143 ASN B N 1
ATOM 2610 C CA . ASN B 1 143 ? 13.602 -23.266 -4.566 1 97.44 143 ASN B CA 1
ATOM 2611 C C . ASN B 1 143 ? 14.453 -23.531 -5.805 1 97.44 143 ASN B C 1
ATOM 2613 O O . ASN B 1 143 ? 15.398 -24.312 -5.758 1 97.44 143 ASN B O 1
ATOM 2617 N N . GLY B 1 144 ? 13.984 -22.984 -6.844 1 96.44 144 GLY B N 1
ATOM 2618 C CA . GLY B 1 144 ? 14.758 -23.031 -8.07 1 96.44 144 GLY B CA 1
ATOM 2619 C C . GLY B 1 144 ? 14.492 -24.281 -8.898 1 96.44 144 GLY B C 1
ATOM 2620 O O . GLY B 1 144 ? 14.93 -24.375 -10.047 1 96.44 144 GLY B O 1
ATOM 2621 N N . GLN B 1 145 ? 13.82 -25.203 -8.344 1 95.56 145 GLN B N 1
ATOM 2622 C CA . GLN B 1 145 ? 13.508 -26.422 -9.078 1 95.56 145 GLN B CA 1
ATOM 2623 C C . GLN B 1 145 ? 12.156 -26.328 -9.773 1 95.56 145 GLN B C 1
ATOM 2625 O O . GLN B 1 145 ? 11.133 -26.109 -9.125 1 95.56 145 GLN B O 1
ATOM 2630 N N . PRO B 1 146 ? 12.164 -26.531 -11.086 1 94.81 146 PRO B N 1
ATOM 2631 C CA . PRO B 1 146 ? 10.906 -26.391 -11.828 1 94.81 146 PRO B CA 1
ATOM 2632 C C . PRO B 1 146 ? 9.859 -27.422 -11.414 1 94.81 146 PRO B C 1
ATOM 2634 O O . PRO B 1 146 ? 10.195 -28.578 -11.148 1 94.81 146 PRO B O 1
ATOM 2637 N N . VAL B 1 147 ? 8.648 -27 -11.297 1 93.5 147 VAL B N 1
ATOM 2638 C CA . VAL B 1 147 ? 7.52 -27.859 -10.992 1 93.5 147 VAL B CA 1
ATOM 2639 C C . VAL B 1 147 ? 7.047 -28.562 -12.258 1 93.5 147 VAL B C 1
ATOM 2641 O O . VAL B 1 147 ? 6.578 -29.703 -12.211 1 93.5 147 VAL B O 1
ATOM 2644 N N . ASN B 1 148 ? 7.059 -27.969 -13.406 1 91.19 148 ASN B N 1
ATOM 2645 C CA . ASN B 1 148 ? 6.73 -28.484 -14.734 1 91.19 148 ASN B CA 1
ATOM 2646 C C . ASN B 1 148 ? 5.266 -28.891 -14.828 1 91.19 148 ASN B C 1
ATOM 2648 O O . ASN B 1 148 ? 4.945 -29.969 -15.336 1 91.19 148 ASN B O 1
ATOM 2652 N N . GLU B 1 149 ? 4.34 -28.25 -14.258 1 93.5 149 GLU B N 1
ATOM 2653 C CA . GLU B 1 149 ? 2.887 -28.344 -14.359 1 93.5 149 GLU B CA 1
ATOM 2654 C C . GLU B 1 149 ? 2.266 -26.984 -14.688 1 93.5 149 GLU B C 1
ATOM 2656 O O . GLU B 1 149 ? 1.538 -26.422 -13.867 1 93.5 149 GLU B O 1
ATOM 2661 N N . PRO B 1 150 ? 2.422 -26.594 -15.938 1 95.75 150 PRO B N 1
ATOM 2662 C CA . PRO B 1 150 ? 2.033 -25.234 -16.297 1 95.75 150 PRO B CA 1
ATOM 2663 C C . PRO B 1 150 ? 0.518 -25.047 -16.375 1 95.75 150 PRO B C 1
ATOM 2665 O O . PRO B 1 150 ? -0.199 -26 -16.719 1 95.75 150 PRO B O 1
ATOM 2668 N N . ILE B 1 151 ? 0.045 -23.906 -16.047 1 97.38 151 ILE B N 1
ATOM 2669 C CA . ILE B 1 151 ? -1.311 -23.453 -16.344 1 97.38 151 ILE B CA 1
ATOM 2670 C C . ILE B 1 151 ? -1.334 -22.734 -17.688 1 97.38 151 ILE B C 1
ATOM 2672 O O . ILE B 1 151 ? -0.46 -21.922 -17.984 1 97.38 151 ILE B O 1
ATOM 2676 N N . THR B 1 152 ? -2.252 -23.078 -18.562 1 96.62 152 THR B N 1
ATOM 2677 C CA . THR B 1 152 ? -2.416 -22.422 -19.859 1 96.62 152 THR B CA 1
ATOM 2678 C C . THR B 1 152 ? -3.791 -21.766 -19.953 1 96.62 152 THR B C 1
ATOM 2680 O O . THR B 1 152 ? -4.617 -21.906 -19.047 1 96.62 152 THR B O 1
ATOM 2683 N N . GLY B 1 153 ? -3.994 -20.969 -20.953 1 95.31 153 GLY B N 1
ATOM 2684 C CA . GLY B 1 153 ? -5.301 -20.391 -21.203 1 95.31 153 GLY B CA 1
ATOM 2685 C C . GLY B 1 153 ? -5.527 -19.094 -20.469 1 95.31 153 GLY B C 1
ATOM 2686 O O . GLY B 1 153 ? -6.672 -18.656 -20.297 1 95.31 153 GLY B O 1
ATOM 2687 N N . ILE B 1 154 ? -4.52 -18.5 -20.016 1 97.06 154 ILE B N 1
ATOM 2688 C CA . ILE B 1 154 ? -4.629 -17.203 -19.359 1 97.06 154 ILE B CA 1
ATOM 2689 C C . ILE B 1 154 ? -4.809 -16.109 -20.391 1 97.06 154 ILE B C 1
ATOM 2691 O O . ILE B 1 154 ? -4.059 -16.031 -21.375 1 97.06 154 ILE B O 1
ATOM 2695 N N . ARG B 1 155 ? -5.812 -15.312 -20.188 1 93.69 155 ARG B N 1
ATOM 2696 C CA . ARG B 1 155 ? -6.113 -14.219 -21.109 1 93.69 155 ARG B CA 1
ATOM 2697 C C . ARG B 1 155 ? -6.27 -12.906 -20.359 1 93.69 155 ARG B C 1
ATOM 2699 O O . ARG B 1 155 ? -6.594 -12.891 -19.172 1 93.69 155 ARG B O 1
ATOM 2706 N N . GLY B 1 156 ? -6.008 -11.789 -21.125 1 95.12 156 GLY B N 1
ATOM 2707 C CA . GLY B 1 156 ? -6.184 -10.461 -20.547 1 95.12 156 GLY B CA 1
ATOM 2708 C C . GLY B 1 156 ? -4.91 -9.898 -19.953 1 95.12 156 GLY B C 1
ATOM 2709 O O . GLY B 1 156 ? -3.863 -10.547 -19.984 1 95.12 156 GLY B O 1
ATOM 2710 N N . THR B 1 157 ? -4.922 -8.672 -19.469 1 95 157 THR B N 1
ATOM 2711 C CA . THR B 1 157 ? -3.812 -8.039 -18.766 1 95 157 THR B CA 1
ATOM 2712 C C . THR B 1 157 ? -3.74 -8.516 -17.328 1 95 157 THR B C 1
ATOM 2714 O O . THR B 1 157 ? -4.613 -8.195 -16.516 1 95 157 THR B O 1
ATOM 2717 N N . VAL B 1 158 ? -2.701 -9.234 -17.078 1 97.5 158 VAL B N 1
ATOM 2718 C CA . VAL B 1 158 ? -2.648 -9.867 -15.758 1 97.5 158 VAL B CA 1
ATOM 2719 C C . VAL B 1 158 ? -1.615 -9.164 -14.883 1 97.5 158 VAL B C 1
ATOM 2721 O O . VAL B 1 158 ? -0.693 -8.523 -15.391 1 97.5 158 VAL B O 1
ATOM 2724 N N . PHE B 1 159 ? -1.813 -9.32 -13.555 1 97.81 159 PHE B N 1
ATOM 2725 C CA . PHE B 1 159 ? -0.943 -8.812 -12.5 1 97.81 159 PHE B CA 1
ATOM 2726 C C . PHE B 1 159 ? -0.476 -9.953 -11.594 1 97.81 159 PHE B C 1
ATOM 2728 O O . PHE B 1 159 ? -1.21 -10.914 -11.375 1 97.81 159 PHE B O 1
ATOM 2735 N N . PRO B 1 160 ? 0.733 -9.82 -11.07 1 98.44 160 PRO B N 1
ATOM 2736 C CA . PRO B 1 160 ? 1.019 -10.695 -9.93 1 98.44 160 PRO B CA 1
ATOM 2737 C C . PRO B 1 160 ? 0.005 -10.531 -8.797 1 98.44 160 PRO B C 1
ATOM 2739 O O . PRO B 1 160 ? -0.43 -9.414 -8.508 1 98.44 160 PRO B O 1
ATOM 2742 N N . VAL B 1 161 ? -0.378 -11.609 -8.203 1 98.81 161 VAL B N 1
ATOM 2743 C CA . VAL B 1 161 ? -1.35 -11.57 -7.117 1 98.81 161 VAL B CA 1
ATOM 2744 C C . VAL B 1 161 ? -0.895 -12.484 -5.984 1 98.81 161 VAL B C 1
ATOM 2746 O O . VAL B 1 161 ? -0.349 -13.562 -6.227 1 98.81 161 VAL B O 1
ATOM 2749 N N . LEU B 1 162 ? -1.06 -12.062 -4.766 1 98.88 162 LEU B N 1
ATOM 2750 C CA . LEU B 1 162 ? -0.824 -12.852 -3.564 1 98.88 162 LEU B CA 1
ATOM 2751 C C . LEU B 1 162 ? -2.066 -12.883 -2.68 1 98.88 162 LEU B C 1
ATOM 2753 O O . LEU B 1 162 ? -2.717 -11.852 -2.482 1 98.88 162 LEU B O 1
ATOM 2757 N N . PHE B 1 163 ? -2.412 -14.023 -2.121 1 98.81 163 PHE B N 1
ATOM 2758 C CA . PHE B 1 163 ? -3.475 -14.219 -1.142 1 98.81 163 PHE B CA 1
ATOM 2759 C C . PHE B 1 163 ? -2.9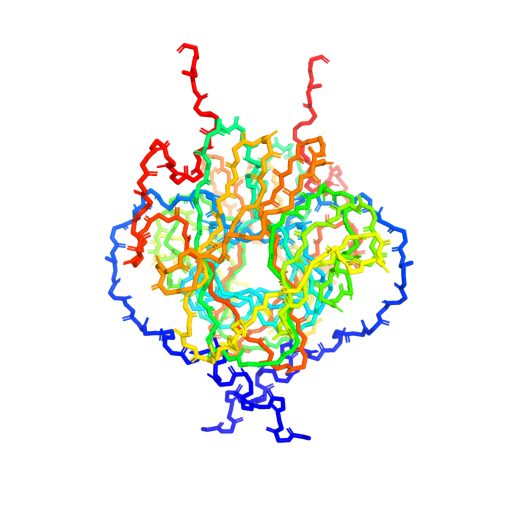22 -14.82 0.145 1 98.81 163 PHE B C 1
ATOM 2761 O O . PHE B 1 163 ? -2.039 -15.68 0.105 1 98.81 163 PHE B O 1
ATOM 2768 N N . VAL B 1 164 ? -3.492 -14.375 1.259 1 98.56 164 VAL B N 1
ATOM 2769 C CA . VAL B 1 164 ? -3.072 -14.938 2.541 1 98.56 164 VAL B CA 1
ATOM 2770 C C . VAL B 1 164 ? -4.285 -15.109 3.451 1 98.56 164 VAL B C 1
ATOM 2772 O O . VAL B 1 164 ? -5.266 -14.367 3.334 1 98.56 164 VAL B O 1
ATOM 2775 N N . ASP B 1 165 ? -4.254 -16.031 4.25 1 97.69 165 ASP B N 1
ATOM 2776 C CA . ASP B 1 165 ? -5.199 -16.266 5.34 1 97.69 165 ASP B CA 1
ATOM 2777 C C . ASP B 1 165 ? -4.609 -17.219 6.379 1 97.69 165 ASP B C 1
ATOM 2779 O O . ASP B 1 165 ? -3.549 -17.797 6.16 1 97.69 165 ASP B O 1
ATOM 2783 N N . ASP B 1 166 ? -5.266 -17.234 7.504 1 96.88 166 ASP B N 1
ATOM 2784 C CA . ASP B 1 166 ? -4.945 -18.203 8.555 1 96.88 166 ASP B CA 1
ATOM 2785 C C . ASP B 1 166 ? -3.471 -18.125 8.938 1 96.88 166 ASP B C 1
ATOM 2787 O O . ASP B 1 166 ? -2.773 -19.141 8.938 1 96.88 166 ASP B O 1
ATOM 2791 N N . GLY B 1 167 ? -2.949 -16.891 9.07 1 95.25 167 GLY B N 1
ATOM 2792 C CA . GLY B 1 167 ? -1.633 -16.688 9.648 1 95.25 167 GLY B CA 1
ATOM 2793 C C . GLY B 1 167 ? -0.522 -16.672 8.617 1 95.25 167 GLY B C 1
ATOM 2794 O O . GLY B 1 167 ? 0.64 -16.422 8.953 1 95.25 167 GLY B O 1
ATOM 2795 N N . ALA B 1 168 ? -0.799 -16.828 7.34 1 97.25 168 ALA B N 1
ATOM 2796 C CA . ALA B 1 168 ? 0.226 -16.859 6.297 1 97.25 168 ALA B CA 1
ATOM 2797 C C . ALA B 1 168 ? 0.904 -15.492 6.16 1 97.25 168 ALA B C 1
ATOM 2799 O O . ALA B 1 168 ? 0.261 -14.453 6.32 1 97.25 168 ALA B O 1
ATOM 2800 N N . ILE B 1 169 ? 2.197 -15.508 5.898 1 97.88 169 ILE B N 1
ATOM 2801 C CA . ILE B 1 169 ? 2.998 -14.336 5.57 1 97.88 169 ILE B CA 1
ATOM 2802 C C . ILE B 1 169 ? 3.824 -14.609 4.312 1 97.88 169 ILE B C 1
ATOM 2804 O O . ILE B 1 169 ? 4.539 -15.609 4.238 1 97.88 169 ILE B O 1
ATOM 2808 N N . LEU B 1 170 ? 3.676 -13.758 3.336 1 98.5 170 LEU B N 1
ATOM 2809 C CA . LEU B 1 170 ? 4.387 -13.914 2.072 1 98.5 170 LEU B CA 1
ATOM 2810 C C . LEU B 1 170 ? 5.215 -12.68 1.756 1 98.5 170 LEU B C 1
ATOM 2812 O O . LEU B 1 170 ? 4.762 -11.547 1.979 1 98.5 170 LEU B O 1
ATOM 2816 N N . ASP B 1 171 ? 6.395 -12.859 1.288 1 98.12 171 ASP B N 1
ATOM 2817 C CA . ASP B 1 171 ? 7.211 -11.789 0.726 1 98.12 171 ASP B CA 1
ATOM 2818 C C . ASP B 1 171 ? 7.332 -11.93 -0.791 1 98.12 171 ASP B C 1
ATOM 2820 O O . ASP B 1 171 ? 7.809 -12.945 -1.29 1 98.12 171 ASP B O 1
ATOM 2824 N N . ILE B 1 172 ? 6.938 -10.891 -1.428 1 98.31 172 ILE B N 1
ATOM 2825 C CA . ILE B 1 172 ? 7.184 -10.906 -2.865 1 98.31 172 ILE B CA 1
ATOM 2826 C C . ILE B 1 172 ? 8.57 -10.328 -3.156 1 98.31 172 ILE B C 1
ATOM 2828 O O . ILE B 1 172 ? 8.992 -9.367 -2.518 1 98.31 172 ILE B O 1
ATOM 2832 N N . VAL B 1 173 ? 9.258 -10.977 -4.051 1 97.69 173 VAL B N 1
ATOM 2833 C CA . VAL B 1 173 ? 10.555 -10.516 -4.539 1 97.69 173 VAL B CA 1
ATOM 2834 C C . VAL B 1 173 ? 10.445 -10.125 -6.008 1 97.69 173 VAL B C 1
ATOM 2836 O O . VAL B 1 173 ? 10.125 -10.953 -6.859 1 97.69 173 VAL B O 1
ATOM 2839 N N . LEU B 1 174 ? 10.828 -8.906 -6.371 1 94.81 174 LEU B N 1
ATOM 2840 C CA . LEU B 1 174 ? 10.531 -8.375 -7.695 1 94.81 174 LEU B CA 1
ATOM 2841 C C . LEU B 1 174 ? 11.812 -8.031 -8.445 1 94.81 174 LEU B C 1
ATOM 2843 O O . LEU B 1 174 ? 11.781 -7.773 -9.656 1 94.81 174 LEU B O 1
ATOM 2847 N N . GLU B 1 175 ? 12.938 -8 -7.863 1 90.88 175 GLU B N 1
ATOM 2848 C CA . GLU B 1 175 ? 14.18 -7.672 -8.555 1 90.88 175 GLU B CA 1
ATOM 2849 C C . GLU B 1 175 ? 15.336 -8.539 -8.055 1 90.88 175 GLU B C 1
ATOM 2851 O O . GLU B 1 175 ? 15.992 -9.219 -8.836 1 90.88 175 GLU B O 1
ATOM 2856 N N . ARG B 1 176 ? 15.875 -8.484 -6.836 1 92.19 176 ARG B N 1
ATOM 2857 C CA . ARG B 1 176 ? 16.969 -9.258 -6.266 1 92.19 176 ARG B CA 1
ATOM 2858 C C . ARG B 1 176 ? 16.516 -10.672 -5.914 1 92.19 176 ARG B C 1
ATOM 2860 O O . ARG B 1 176 ? 16.281 -10.984 -4.742 1 92.19 176 ARG B O 1
ATOM 2867 N N . PHE B 1 177 ? 16.672 -11.539 -7.02 1 97.56 177 PHE B N 1
ATOM 2868 C CA . PHE B 1 177 ? 16.078 -12.859 -6.895 1 97.56 177 PHE B CA 1
ATOM 2869 C C . PHE B 1 177 ? 17.062 -13.836 -6.25 1 97.56 177 PHE B C 1
ATOM 2871 O O . PHE B 1 177 ? 18.266 -13.758 -6.488 1 97.56 177 PHE B O 1
ATOM 2878 N N . SER B 1 178 ? 16.562 -14.766 -5.516 1 98.19 178 SER B N 1
ATOM 2879 C CA . SER B 1 178 ? 17.344 -15.867 -4.953 1 98.19 178 SER B CA 1
ATOM 2880 C C . SER B 1 178 ? 17.703 -16.891 -6.02 1 98.19 178 SER B C 1
ATOM 2882 O O . SER B 1 178 ? 18.781 -17.5 -5.977 1 98.19 178 SER B O 1
ATOM 2884 N N . TYR B 1 179 ? 16.797 -17.109 -6.891 1 97.94 179 TYR B N 1
ATOM 2885 C CA . TYR B 1 179 ? 16.969 -18.016 -8.016 1 97.94 179 TYR B CA 1
ATOM 2886 C C . TYR B 1 179 ? 16.719 -17.297 -9.336 1 97.94 179 TYR B C 1
ATOM 2888 O O . TYR B 1 179 ? 15.648 -17.438 -9.938 1 97.94 179 TYR B O 1
ATOM 2896 N N . PRO B 1 180 ? 17.719 -16.594 -9.82 1 95.38 180 PRO B N 1
ATOM 2897 C CA . PRO B 1 180 ? 17.531 -15.812 -11.047 1 95.38 180 PRO B CA 1
ATOM 2898 C C . PRO B 1 180 ? 17.047 -16.656 -12.227 1 95.38 180 PRO B C 1
ATOM 2900 O O . PRO B 1 180 ? 17.531 -17.781 -12.414 1 95.38 180 PRO B O 1
ATOM 2903 N N . PRO B 1 181 ? 16.141 -16.047 -12.906 1 91 181 PRO B N 1
ATOM 2904 C CA . PRO B 1 181 ? 15.578 -16.812 -14.023 1 91 181 PRO B CA 1
ATOM 2905 C C . PRO B 1 181 ? 16.562 -16.953 -15.18 1 91 181 PRO B C 1
ATOM 2907 O O . PRO B 1 181 ? 17.562 -16.234 -15.25 1 91 181 PRO B O 1
ATOM 2910 N N . SER B 1 182 ? 16.312 -17.906 -15.953 1 87.31 182 SER B N 1
ATOM 2911 C CA . SER B 1 182 ? 17.062 -18.141 -17.188 1 87.31 182 SER B CA 1
ATOM 2912 C C . SER B 1 182 ? 16.125 -18.109 -18.391 1 87.31 182 SER B C 1
ATOM 2914 O O . SER B 1 182 ? 14.945 -17.797 -18.266 1 87.31 182 SER B O 1
ATOM 2916 N N . ASN B 1 183 ? 16.734 -18.203 -19.562 1 90.12 183 ASN B N 1
ATOM 2917 C CA . ASN B 1 183 ? 16 -18.438 -20.812 1 90.12 183 ASN B CA 1
ATOM 2918 C C . ASN B 1 183 ? 15.141 -17.219 -21.172 1 90.12 183 ASN B C 1
ATOM 2920 O O . ASN B 1 183 ? 13.984 -17.375 -21.578 1 90.12 183 ASN B O 1
ATOM 2924 N N . GLY B 1 184 ? 15.555 -15.977 -20.953 1 93.38 184 GLY B N 1
ATOM 2925 C CA . GLY B 1 184 ? 14.898 -14.781 -21.453 1 93.38 184 GLY B CA 1
ATOM 2926 C C . GLY B 1 184 ? 13.922 -14.18 -20.453 1 93.38 184 GLY B C 1
ATOM 2927 O O . GLY B 1 184 ? 13.391 -13.086 -20.672 1 93.38 184 GLY B O 1
ATOM 2928 N N . TYR B 1 185 ? 13.625 -14.883 -19.422 1 96.12 185 TYR B N 1
ATOM 2929 C CA . TYR B 1 185 ? 12.758 -14.32 -18.391 1 96.12 185 TYR B CA 1
ATOM 2930 C C . TYR B 1 185 ? 13.453 -13.172 -17.656 1 96.12 185 TYR B C 1
ATOM 2932 O O . TYR B 1 185 ? 14.664 -13.211 -17.438 1 96.12 185 TYR B O 1
ATOM 2940 N N . ASP B 1 186 ? 12.641 -12.164 -17.359 1 93.69 186 ASP B N 1
ATOM 2941 C CA . ASP B 1 186 ? 13.148 -10.992 -16.656 1 93.69 186 ASP B CA 1
ATOM 2942 C C . ASP B 1 186 ? 12.164 -10.516 -15.594 1 93.69 186 ASP B C 1
ATOM 2944 O O . ASP B 1 186 ? 11.016 -10.953 -15.57 1 93.69 186 ASP B O 1
ATOM 2948 N N . LYS B 1 187 ? 12.703 -9.672 -14.727 1 94 187 LYS B N 1
ATOM 2949 C CA . LYS B 1 187 ? 11.844 -9.055 -13.719 1 94 187 LYS B CA 1
ATOM 2950 C C . LYS B 1 187 ? 10.742 -8.234 -14.375 1 94 187 LYS B C 1
ATOM 2952 O O . LYS B 1 187 ? 10.82 -7.91 -15.562 1 94 187 LYS B O 1
ATOM 2957 N N . ILE B 1 188 ? 9.773 -7.945 -13.609 1 91.31 188 ILE B N 1
ATOM 2958 C CA . ILE B 1 188 ? 8.672 -7.109 -14.086 1 91.31 188 ILE B CA 1
ATOM 2959 C C . ILE B 1 188 ? 9.188 -5.703 -14.391 1 91.31 188 ILE B C 1
ATOM 2961 O O . ILE B 1 188 ? 9.867 -5.094 -13.562 1 91.31 188 ILE B O 1
ATOM 2965 N N . MET B 1 189 ? 8.883 -5.273 -15.531 1 82.62 189 MET B N 1
ATOM 2966 C CA . MET B 1 189 ? 9.359 -3.967 -15.977 1 82.62 189 MET B CA 1
ATOM 2967 C C . MET B 1 189 ? 8.195 -3.01 -16.219 1 82.62 189 MET B C 1
ATOM 2969 O O . MET B 1 189 ? 7.109 -3.434 -16.625 1 82.62 189 MET B O 1
ATOM 2973 N N . LEU B 1 190 ? 8.359 -1.717 -15.641 1 72.88 190 LEU B N 1
ATOM 2974 C CA . LEU B 1 190 ? 7.355 -0.699 -15.938 1 72.88 190 LEU B CA 1
ATOM 2975 C C . LEU B 1 190 ? 7.426 -0.269 -17.391 1 72.88 190 LEU B C 1
ATOM 2977 O O . LEU B 1 190 ? 8.508 -0.23 -17.984 1 72.88 190 LEU B O 1
ATOM 2981 N N . GLU B 1 191 ? 6.387 -0.295 -18.219 1 57.69 191 GLU B N 1
ATOM 2982 C CA . GLU B 1 191 ? 6.402 0.166 -19.594 1 57.69 191 GLU B CA 1
ATOM 2983 C C . GLU B 1 191 ? 7.234 1.437 -19.75 1 57.69 191 GLU B C 1
ATOM 2985 O O . GLU B 1 191 ? 6.922 2.463 -19.141 1 57.69 191 GLU B O 1
ATOM 2990 N N . GLN B 1 192 ? 8.453 1.513 -19.594 1 43.97 192 GLN B N 1
ATOM 2991 C CA . GLN B 1 192 ? 9.164 2.697 -20.047 1 43.97 192 GLN B CA 1
ATOM 2992 C C . GLN B 1 192 ? 8.484 3.309 -21.266 1 43.97 192 GLN B C 1
ATOM 2994 O O . GLN B 1 192 ? 7.668 2.656 -21.922 1 43.97 192 GLN B O 1
ATOM 2999 N N . SER B 1 193 ? 9.203 4.641 -21.859 1 33.09 193 SER B N 1
ATOM 3000 C CA . SER B 1 193 ? 9.453 5.473 -23.031 1 33.09 193 SER B CA 1
ATOM 3001 C C . SER B 1 193 ? 9.664 4.621 -24.281 1 33.09 193 SER B C 1
ATOM 3003 O O . SER B 1 193 ? 10.797 4.254 -24.594 1 33.09 193 SER B O 1
ATOM 3005 N N . ILE B 1 194 ? 9.242 3.604 -24.359 1 27.8 194 ILE B N 1
ATOM 3006 C CA . ILE B 1 194 ? 9.594 3.152 -25.703 1 27.8 194 ILE B CA 1
ATOM 3007 C C . ILE B 1 194 ? 9.328 4.266 -26.719 1 27.8 194 ILE B C 1
ATOM 3009 O O . ILE B 1 194 ? 9.375 4.039 -27.922 1 27.8 194 ILE B O 1
ATOM 3013 N N . LEU B 1 195 ? 9.016 5.402 -26.359 1 23.27 195 LEU B N 1
ATOM 3014 C CA . LEU B 1 195 ? 9.203 6.359 -27.438 1 23.27 195 LEU B CA 1
ATOM 3015 C C . LEU B 1 195 ? 10.688 6.578 -27.719 1 23.27 195 LEU B C 1
ATOM 3017 O O . LEU B 1 195 ? 11.484 6.746 -26.781 1 23.27 195 LEU B O 1
#